Protein AF-0000000072249488 (afdb_homodimer)

Solvent-accessible surface area (backbone atoms only — not comparable to full-atom values): 21024 Å² total; per-residue (Å²): 124,75,42,33,35,39,22,33,92,90,42,67,24,22,52,54,44,23,49,33,50,65,61,70,53,87,60,48,76,41,81,48,49,80,89,47,54,28,64,31,73,75,41,31,72,70,32,58,78,38,64,58,41,33,39,32,46,73,92,38,64,22,40,51,70,57,16,47,40,55,32,53,25,40,52,44,48,89,68,49,28,49,63,53,56,76,39,59,49,29,26,42,39,31,20,48,37,43,40,48,49,17,33,46,42,45,34,51,44,35,51,75,71,68,58,79,65,48,84,84,49,27,81,73,32,89,29,38,36,57,67,41,34,51,49,38,52,44,56,53,42,59,66,31,47,72,30,75,54,30,79,53,64,32,41,41,46,48,55,53,43,50,52,50,56,49,30,52,74,67,66,70,53,85,89,45,71,38,54,52,56,42,48,58,57,51,70,64,37,66,36,40,65,74,16,64,38,40,72,72,103,124,74,42,34,34,38,22,34,93,89,42,67,22,24,54,56,44,22,49,31,51,66,60,71,53,87,63,48,75,42,80,49,48,78,88,46,54,27,63,31,73,74,41,31,70,72,33,58,78,40,64,56,40,34,40,33,46,74,90,38,63,22,40,51,71,56,17,45,41,53,33,54,25,41,52,45,47,91,67,50,29,51,62,53,58,75,38,59,52,30,26,40,39,30,20,49,36,41,39,50,49,17,32,46,42,45,34,52,46,35,51,76,71,68,56,78,65,48,83,85,48,27,81,75,32,87,29,39,36,58,68,41,34,50,48,36,52,44,57,53,44,60,68,30,47,75,29,77,53,29,80,52,65,32,42,42,47,51,56,54,42,50,51,50,54,50,31,51,73,67,66,71,53,82,87,45,72,38,54,52,56,42,48,58,56,53,70,66,38,65,38,40,66,74,17,64,38,40,72,72,102

Structure (mmCIF, N/CA/C/O backbone):
data_AF-0000000072249488-model_v1
#
loop_
_entity.id
_entity.type
_entity.pdbx_description
1 polymer 'Glutathione S-transferase'
#
loop_
_atom_site.group_PDB
_atom_site.id
_atom_site.type_symbol
_atom_site.label_atom_id
_atom_site.label_alt_id
_atom_site.label_comp_id
_atom_site.label_asym_id
_atom_site.label_entity_id
_atom_site.label_seq_id
_atom_site.pdbx_PDB_ins_code
_atom_site.Cartn_x
_atom_site.Cartn_y
_atom_site.Cartn_z
_atom_site.occupancy
_atom_site.B_iso_or_equiv
_atom_site.auth_seq_id
_atom_site.auth_comp_id
_atom_site.auth_asym_id
_atom_site.auth_atom_id
_atom_site.pdbx_PDB_model_num
ATOM 1 N N . MET A 1 1 ? 20.219 11.68 -13.227 1 58.22 1 MET A N 1
ATOM 2 C CA . MET A 1 1 ? 19.203 12.453 -13.938 1 58.22 1 MET A CA 1
ATOM 3 C C . MET A 1 1 ? 18.078 12.891 -12.992 1 58.22 1 MET A C 1
ATOM 5 O O . MET A 1 1 ? 17.828 12.227 -11.984 1 58.22 1 MET A O 1
ATOM 9 N N . SER A 1 2 ? 17.438 14.094 -13.172 1 84.19 2 SER A N 1
ATOM 10 C CA . SER A 1 2 ? 16.609 14.828 -12.227 1 84.19 2 SER A CA 1
ATOM 11 C C . SER A 1 2 ? 15.195 14.242 -12.172 1 84.19 2 SER A C 1
ATOM 13 O O . SER A 1 2 ? 14.727 13.641 -13.141 1 84.19 2 SER A O 1
ATOM 15 N N . LEU A 1 3 ? 14.555 14.039 -11.062 1 96.69 3 LEU A N 1
ATOM 16 C CA . LEU A 1 3 ? 13.172 13.641 -10.828 1 96.69 3 LEU A CA 1
ATOM 17 C C . LEU A 1 3 ? 12.203 14.594 -11.516 1 96.69 3 LEU A C 1
ATOM 19 O O . LEU A 1 3 ? 12.406 15.812 -11.492 1 96.69 3 LEU A O 1
ATOM 23 N N . LYS A 1 4 ? 11.203 14 -12.266 1 98.5 4 LYS A N 1
ATOM 24 C CA . LYS A 1 4 ? 10.117 14.773 -12.867 1 98.5 4 LYS A CA 1
ATOM 25 C C . LYS A 1 4 ? 8.766 14.344 -12.32 1 98.5 4 LYS A C 1
ATOM 27 O O . LYS A 1 4 ? 8.484 13.148 -12.219 1 98.5 4 LYS A O 1
ATOM 32 N N . LEU A 1 5 ? 8.008 15.312 -11.953 1 98.56 5 LEU A N 1
ATOM 33 C CA . LEU A 1 5 ? 6.652 15.062 -11.461 1 98.56 5 LEU A CA 1
ATOM 34 C C . LEU A 1 5 ? 5.613 15.648 -12.414 1 98.56 5 LEU A C 1
ATOM 36 O O . LEU A 1 5 ? 5.516 16.875 -12.555 1 98.56 5 LEU A O 1
ATOM 40 N N . TYR A 1 6 ? 4.91 14.797 -13.172 1 98.69 6 TYR A N 1
ATOM 41 C CA . TYR A 1 6 ? 3.713 15.203 -13.898 1 98.69 6 TYR A CA 1
ATOM 42 C C . TYR A 1 6 ? 2.531 15.375 -12.953 1 98.69 6 TYR A C 1
ATOM 44 O O . TYR A 1 6 ? 2.174 14.445 -12.227 1 98.69 6 TYR A O 1
ATOM 52 N N . THR A 1 7 ? 1.939 16.531 -12.945 1 97.75 7 THR A N 1
ATOM 53 C CA . THR A 1 7 ? 0.952 16.859 -11.922 1 97.75 7 THR A CA 1
ATOM 54 C C . THR A 1 7 ? -0.017 17.922 -12.43 1 97.75 7 THR A C 1
ATOM 56 O O . THR A 1 7 ? -0.025 18.25 -13.617 1 97.75 7 THR A O 1
ATOM 59 N N . ASN A 1 8 ? -1.016 18.203 -11.641 1 95.69 8 ASN A N 1
ATOM 60 C CA . ASN A 1 8 ? -1.961 19.312 -11.773 1 95.69 8 ASN A CA 1
ATOM 61 C C . ASN A 1 8 ? -2.291 19.922 -10.414 1 95.69 8 ASN A C 1
ATOM 63 O O . ASN A 1 8 ? -2.508 19.203 -9.438 1 95.69 8 ASN A O 1
ATOM 67 N N . LYS A 1 9 ? -2.332 21.219 -10.289 1 90.56 9 LYS A N 1
ATOM 68 C CA . LYS A 1 9 ? -2.459 21.922 -9.016 1 90.56 9 LYS A CA 1
ATOM 69 C C . LYS A 1 9 ? -3.791 21.609 -8.344 1 90.56 9 LYS A C 1
ATOM 71 O O . LYS A 1 9 ? -3.951 21.828 -7.141 1 90.56 9 LYS A O 1
ATOM 76 N N . GLU A 1 10 ? -4.734 21.047 -9.039 1 90.44 10 GLU A N 1
ATOM 77 C CA . GLU A 1 10 ? -6.039 20.703 -8.484 1 90.44 10 GLU A CA 1
ATOM 78 C C . GLU A 1 10 ? -6.215 19.188 -8.406 1 90.44 10 GLU A C 1
ATOM 80 O O . GLU A 1 10 ? -7.34 18.688 -8.367 1 90.44 10 GLU A O 1
ATOM 85 N N . SER A 1 11 ? -5.098 18.5 -8.414 1 93.12 11 SER A N 1
ATOM 86 C CA . SER A 1 11 ? -5.133 17.031 -8.383 1 93.12 11 SER A CA 1
ATOM 87 C C . SER A 1 11 ? -4.457 16.5 -7.129 1 93.12 11 SER A C 1
ATOM 89 O O . SER A 1 11 ? -3.934 17.266 -6.32 1 93.12 11 SER A O 1
ATOM 91 N N . ARG A 1 12 ? -4.465 15.211 -7 1 94.94 12 ARG A N 1
ATOM 92 C CA . ARG A 1 12 ? -3.783 14.539 -5.898 1 94.94 12 ARG A CA 1
ATOM 93 C C . ARG A 1 12 ? -2.275 14.758 -5.969 1 94.94 12 ARG A C 1
ATOM 95 O O . ARG A 1 12 ? -1.549 14.414 -5.035 1 94.94 12 ARG A O 1
ATOM 102 N N . GLY A 1 13 ? -1.849 15.367 -7.043 1 97.06 13 GLY A N 1
ATOM 103 C CA . GLY A 1 13 ? -0.447 15.742 -7.152 1 97.06 13 GLY A CA 1
ATOM 104 C C . GLY A 1 13 ? 0.017 16.641 -6.031 1 97.06 13 GLY A C 1
ATOM 105 O O . GLY A 1 13 ? 1.202 16.672 -5.691 1 97.06 13 GLY A O 1
ATOM 106 N N . VAL A 1 14 ? -0.862 17.344 -5.41 1 97.06 14 VAL A N 1
ATOM 107 C CA . VAL A 1 14 ? -0.511 18.281 -4.34 1 97.06 14 VAL A CA 1
ATOM 108 C C . VAL A 1 14 ? -0.047 17.5 -3.111 1 97.06 14 VAL A C 1
ATOM 110 O O . VAL A 1 14 ? 0.683 18.031 -2.271 1 97.06 14 VAL A O 1
ATOM 113 N N . VAL A 1 15 ? -0.453 16.219 -2.943 1 98.44 15 VAL A N 1
ATOM 114 C CA . VAL A 1 15 ? 0.021 15.367 -1.859 1 98.44 15 VAL A CA 1
ATOM 115 C C . VAL A 1 15 ? 1.52 15.117 -2.016 1 98.44 15 VAL A C 1
ATOM 117 O O . VAL A 1 15 ? 2.264 15.141 -1.032 1 98.44 15 VAL A O 1
ATOM 120 N N . ILE A 1 16 ? 2.006 14.859 -3.311 1 98.62 16 ILE A N 1
ATOM 121 C CA . ILE A 1 16 ? 3.422 14.633 -3.582 1 98.62 16 ILE A CA 1
ATOM 122 C C . ILE A 1 16 ? 4.195 15.938 -3.391 1 98.62 16 ILE A C 1
ATOM 124 O O . ILE A 1 16 ? 5.336 15.93 -2.924 1 98.62 16 ILE A O 1
ATOM 128 N N . ASP A 1 17 ? 3.518 17.094 -3.719 1 97.62 17 ASP A N 1
ATOM 129 C CA . ASP A 1 17 ? 4.145 18.375 -3.418 1 97.62 17 ASP A CA 1
ATOM 130 C C . ASP A 1 17 ? 4.48 18.484 -1.932 1 97.62 17 ASP A C 1
ATOM 132 O O . ASP A 1 17 ? 5.578 18.922 -1.568 1 97.62 17 ASP A O 1
ATOM 136 N N . TRP A 1 18 ? 3.518 18.156 -1.092 1 98.44 18 TRP A N 1
ATOM 137 C CA . TRP A 1 18 ? 3.736 18.203 0.351 1 98.44 18 TRP A CA 1
ATOM 138 C C . TRP A 1 18 ? 4.859 17.266 0.759 1 98.44 18 TRP A C 1
ATOM 140 O O . TRP A 1 18 ? 5.742 17.625 1.539 1 98.44 18 TRP A O 1
ATOM 150 N N . LEU A 1 19 ? 4.914 16 0.241 1 98.81 19 LEU A N 1
ATOM 151 C CA . LEU A 1 19 ? 5.957 15.039 0.565 1 98.81 19 LEU A CA 1
ATOM 152 C C . LEU A 1 19 ? 7.332 15.578 0.185 1 98.81 19 LEU A C 1
ATOM 154 O O . LEU A 1 19 ? 8.305 15.391 0.924 1 98.81 19 LEU A O 1
ATOM 158 N N . LEU A 1 20 ? 7.422 16.219 -1.025 1 98.38 20 LEU A N 1
ATOM 159 C CA . LEU A 1 20 ? 8.695 16.766 -1.487 1 98.38 20 LEU A CA 1
ATOM 160 C C . LEU A 1 20 ? 9.18 17.875 -0.557 1 98.38 20 LEU A C 1
ATOM 162 O O . LEU A 1 20 ? 10.383 18 -0.314 1 98.38 20 LEU A O 1
ATOM 166 N N . VAL A 1 21 ? 8.258 18.688 -0.008 1 98.5 21 VAL A N 1
ATOM 167 C CA . VAL A 1 21 ? 8.609 19.719 0.963 1 98.5 21 VAL A CA 1
ATOM 168 C C . VAL A 1 21 ? 9.164 19.078 2.23 1 98.5 21 VAL A C 1
ATOM 170 O O . VAL A 1 21 ? 10.203 19.484 2.75 1 98.5 21 VAL A O 1
ATOM 173 N N . GLU A 1 22 ? 8.508 18.016 2.762 1 98.69 22 GLU A N 1
ATOM 174 C CA . GLU A 1 22 ? 8.953 17.312 3.959 1 98.69 22 GLU A CA 1
ATOM 175 C C . GLU A 1 22 ? 10.328 16.688 3.754 1 98.69 22 GLU A C 1
ATOM 177 O O . GLU A 1 22 ? 11.125 16.609 4.691 1 98.69 22 GLU A O 1
ATOM 182 N N . LEU A 1 23 ? 10.562 16.188 2.529 1 98.38 23 LEU A N 1
ATOM 183 C CA . LEU A 1 23 ? 11.82 15.523 2.203 1 98.38 23 LEU A CA 1
ATOM 184 C C . LEU A 1 23 ? 12.93 16.547 1.971 1 98.38 23 LEU A C 1
ATOM 186 O O . LEU A 1 23 ? 14.117 16.219 2.057 1 98.38 23 LEU A O 1
ATOM 190 N N . GLY A 1 24 ? 12.547 17.75 1.667 1 97.94 24 GLY A N 1
ATOM 191 C CA . GLY A 1 24 ? 13.523 18.766 1.284 1 97.94 24 GLY A CA 1
ATOM 192 C C . GLY A 1 24 ? 14.211 18.453 -0.029 1 97.94 24 GLY A C 1
ATOM 193 O O . GLY A 1 24 ? 15.422 18.656 -0.162 1 97.94 24 GLY A O 1
ATOM 194 N N . VAL A 1 25 ? 13.453 17.953 -0.993 1 97 25 VAL A N 1
ATOM 195 C CA . VAL A 1 25 ? 14 17.516 -2.27 1 97 25 VAL A CA 1
ATOM 196 C C . VAL A 1 25 ? 13.383 18.312 -3.408 1 97 25 VAL A C 1
ATOM 198 O O . VAL A 1 25 ? 12.188 18.594 -3.396 1 97 25 VAL A O 1
ATOM 201 N N . GLU A 1 26 ? 14.195 18.672 -4.336 1 95.94 26 GLU A N 1
ATOM 202 C CA . GLU A 1 26 ? 13.711 19.344 -5.539 1 95.94 26 GLU A CA 1
ATOM 203 C C . GLU A 1 26 ? 13.289 18.344 -6.605 1 95.94 26 GLU A C 1
ATOM 205 O O . GLU A 1 26 ? 13.906 17.281 -6.75 1 95.94 26 GLU A O 1
ATOM 210 N N . CYS A 1 27 ? 12.242 18.672 -7.293 1 97.06 27 CYS A N 1
ATOM 211 C CA . CYS A 1 27 ? 11.688 17.859 -8.367 1 97.06 27 CYS A CA 1
ATOM 212 C C . CYS A 1 27 ? 11.125 18.734 -9.477 1 97.06 27 CYS A C 1
ATOM 214 O O . CYS A 1 27 ? 10.43 19.734 -9.211 1 97.06 27 CYS A O 1
ATOM 216 N N . GLU A 1 28 ? 11.508 18.453 -10.75 1 97.88 28 GLU A N 1
ATOM 217 C CA . GLU A 1 28 ? 10.906 19.188 -11.859 1 97.88 28 GLU A CA 1
ATOM 218 C C . GLU A 1 28 ? 9.406 18.922 -11.938 1 97.88 28 GLU A C 1
ATOM 220 O O . GLU A 1 28 ? 8.969 17.766 -11.977 1 97.88 28 GLU A O 1
ATOM 225 N N . ARG A 1 29 ? 8.68 19.984 -11.945 1 96.75 29 ARG A N 1
ATOM 226 C CA . ARG A 1 29 ? 7.227 19.891 -12 1 96.75 29 ARG A CA 1
ATOM 227 C C . ARG A 1 29 ? 6.711 20.156 -13.406 1 96.75 29 ARG A C 1
ATOM 229 O O . ARG A 1 29 ? 7.078 21.172 -14.023 1 96.75 29 ARG A O 1
ATOM 236 N N . ILE A 1 30 ? 5.934 19.281 -13.977 1 97.62 30 ILE A N 1
ATOM 237 C CA . ILE A 1 30 ? 5.312 19.422 -15.289 1 97.62 30 ILE A CA 1
ATOM 238 C C . ILE A 1 30 ? 3.793 19.422 -15.148 1 97.62 30 ILE A C 1
ATOM 240 O O . ILE A 1 30 ? 3.195 18.391 -14.828 1 97.62 30 ILE A O 1
ATOM 244 N N . GLU A 1 31 ? 3.174 20.531 -15.352 1 97.19 31 GLU A N 1
ATOM 245 C CA . GLU A 1 31 ? 1.721 20.656 -15.281 1 97.19 31 GLU A CA 1
ATOM 246 C C . GLU A 1 31 ? 1.052 20 -16.484 1 97.19 31 GLU A C 1
ATOM 248 O O . GLU A 1 31 ? 1.445 20.234 -17.625 1 97.19 31 GLU A O 1
ATOM 253 N N . VAL A 1 32 ? 0.163 19.156 -16.234 1 97.12 32 VAL A N 1
ATOM 254 C CA . VAL A 1 32 ? -0.58 18.453 -17.281 1 97.12 32 VAL A CA 1
ATOM 255 C C . VAL A 1 32 ? -2.057 18.844 -17.203 1 97.12 32 VAL A C 1
ATOM 257 O O . VAL A 1 32 ? -2.693 18.672 -16.172 1 97.12 32 VAL A O 1
ATOM 260 N N . ALA A 1 33 ? -2.699 19.375 -18.391 1 95.88 33 ALA A N 1
ATOM 261 C CA . ALA A 1 33 ? -4.098 19.797 -18.422 1 95.88 33 ALA A CA 1
ATOM 262 C C . ALA A 1 33 ? -5.031 18.578 -18.484 1 95.88 33 ALA A C 1
ATOM 264 O O . ALA A 1 33 ? -4.738 17.594 -19.156 1 95.88 33 ALA A O 1
ATOM 265 N N . TYR A 1 34 ? -6.25 18.828 -17.828 1 91.69 34 TYR A N 1
ATOM 266 C CA . TYR A 1 34 ? -7.262 17.781 -17.828 1 91.69 34 TYR A CA 1
ATOM 267 C C . TYR A 1 34 ? -7.863 17.609 -19.219 1 91.69 34 TYR A C 1
ATOM 269 O O . TYR A 1 34 ? -7.875 18.547 -20.016 1 91.69 34 TYR A O 1
ATOM 277 N N . LYS A 1 35 ? -8.367 16.594 -19.547 1 88.06 35 LYS A N 1
ATOM 278 C CA . LYS A 1 35 ? -9.219 16.266 -20.688 1 88.06 35 LYS A CA 1
ATOM 279 C C . LYS A 1 35 ? -8.414 16.297 -21.984 1 88.06 35 LYS A C 1
ATOM 281 O O . LYS A 1 35 ? -8.781 15.617 -22.953 1 88.06 35 LYS A O 1
ATOM 286 N N . THR A 1 36 ? -7.258 17.062 -21.984 1 93.81 36 THR A N 1
ATOM 287 C CA . THR A 1 36 ? -6.5 17.156 -23.234 1 93.81 36 THR A CA 1
ATOM 288 C C . THR A 1 36 ? -5.145 16.484 -23.094 1 93.81 36 THR A C 1
ATOM 290 O O . THR A 1 36 ? -5.02 15.281 -23.328 1 93.81 36 THR A O 1
ATOM 293 N N . GLU A 1 37 ? -4.191 17.219 -22.422 1 96.44 37 GLU A N 1
ATOM 294 C CA . GLU A 1 37 ? -2.828 16.719 -22.312 1 96.44 37 GLU A CA 1
ATOM 295 C C . GLU A 1 37 ? -2.801 15.367 -21.594 1 96.44 37 GLU A C 1
ATOM 297 O O . GLU A 1 37 ? -2.025 14.477 -21.953 1 96.44 37 GLU A O 1
ATOM 302 N N . MET A 1 38 ? -3.596 15.242 -20.688 1 94.94 38 MET A N 1
ATOM 303 C CA . MET A 1 38 ? -3.641 14.062 -19.828 1 94.94 38 MET A CA 1
ATOM 304 C C . MET A 1 38 ? -4.16 12.852 -20.594 1 94.94 38 MET A C 1
ATOM 306 O O . MET A 1 38 ? -3.965 11.711 -20.172 1 94.94 38 MET A O 1
ATOM 310 N N . LYS A 1 39 ? -4.828 13.109 -21.688 1 94.19 39 LYS A N 1
ATOM 311 C CA . LYS A 1 39 ? -5.43 12.047 -22.484 1 94.19 39 LYS A CA 1
ATOM 312 C C . LYS A 1 39 ? -4.703 11.859 -23.812 1 94.19 39 LYS A C 1
ATOM 314 O O . LYS A 1 39 ? -5.09 11.023 -24.625 1 94.19 39 LYS A O 1
ATOM 319 N N . SER A 1 40 ? -3.58 12.625 -24.016 1 97.06 40 SER A N 1
ATOM 320 C CA . SER A 1 40 ? -2.805 12.492 -25.25 1 97.06 40 SER A CA 1
ATOM 321 C C . SER A 1 40 ? -2.129 11.125 -25.328 1 97.06 40 SER A C 1
ATOM 323 O O . SER A 1 40 ? -1.81 10.523 -24.297 1 97.06 40 SER A O 1
ATOM 325 N N . PRO A 1 41 ? -1.853 10.617 -26.562 1 96.19 41 PRO A N 1
ATOM 326 C CA . PRO A 1 41 ? -1.142 9.352 -26.719 1 96.19 41 PRO A CA 1
ATOM 327 C C . PRO A 1 41 ? 0.214 9.344 -26 1 96.19 41 PRO A C 1
ATOM 329 O O . PRO A 1 41 ? 0.619 8.32 -25.453 1 96.19 41 PRO A O 1
ATOM 332 N N . GLU A 1 42 ? 0.87 10.477 -26.047 1 97.12 42 GLU A N 1
ATOM 333 C CA . GLU A 1 42 ? 2.184 10.586 -25.406 1 97.12 42 GLU A CA 1
ATOM 334 C C . GLU A 1 42 ? 2.086 10.406 -23.891 1 97.12 42 GLU A C 1
ATOM 336 O O . GLU A 1 42 ? 2.896 9.703 -23.297 1 97.12 42 GLU A O 1
ATOM 341 N N . TYR A 1 43 ? 1.077 11.039 -23.281 1 98 43 TYR A N 1
ATOM 342 C CA . TYR A 1 43 ? 0.933 10.938 -21.844 1 98 43 TYR A CA 1
ATOM 343 C C . TYR A 1 43 ? 0.439 9.555 -21.438 1 98 43 TYR A C 1
ATOM 345 O O . TYR A 1 43 ? 0.847 9.023 -20.406 1 98 43 TYR A O 1
ATOM 353 N N . LEU A 1 44 ? -0.425 8.969 -22.266 1 96.81 44 LEU A N 1
ATOM 354 C CA . LEU A 1 44 ? -1.004 7.668 -21.969 1 96.81 44 LEU A CA 1
ATOM 355 C C . LEU A 1 44 ? 0.055 6.574 -22.031 1 96.81 44 LEU A C 1
ATOM 357 O O . LEU A 1 44 ? -0.117 5.5 -21.438 1 96.81 44 LEU A O 1
ATOM 361 N N . LYS A 1 45 ? 1.216 6.875 -22.672 1 96.31 45 LYS A N 1
ATOM 362 C CA . LYS A 1 45 ? 2.355 5.961 -22.656 1 96.31 45 LYS A CA 1
ATOM 363 C C . LYS A 1 45 ? 3.025 5.961 -21.281 1 96.31 45 LYS A C 1
ATOM 365 O O . LYS A 1 45 ? 3.625 4.965 -20.875 1 96.31 45 LYS A O 1
ATOM 370 N N . LEU A 1 46 ? 2.879 7.082 -20.562 1 97.31 46 LEU A N 1
ATOM 371 C CA . LEU A 1 46 ? 3.43 7.191 -19.219 1 97.31 46 LEU A CA 1
ATOM 372 C C . LEU A 1 46 ? 2.484 6.574 -18.203 1 97.31 46 LEU A C 1
ATOM 374 O O . LEU A 1 46 ? 2.891 5.715 -17.406 1 97.31 46 LEU A O 1
ATOM 378 N N . ASN A 1 47 ? 1.267 6.996 -18.266 1 97.69 47 ASN A N 1
ATOM 379 C CA . ASN A 1 47 ? 0.228 6.488 -17.375 1 97.69 47 ASN A CA 1
ATOM 380 C C . ASN A 1 47 ? -1.035 6.113 -18.156 1 97.69 47 ASN A C 1
ATOM 382 O O . ASN A 1 47 ? -1.823 6.984 -18.516 1 97.69 47 ASN A O 1
ATOM 386 N N . PRO A 1 48 ? -1.304 4.836 -18.312 1 97.06 48 PRO A N 1
ATOM 387 C CA . PRO A 1 48 ? -2.428 4.367 -19.125 1 97.06 48 PRO A CA 1
ATOM 388 C C . PRO A 1 48 ? -3.781 4.777 -18.547 1 97.06 48 PRO A C 1
ATOM 390 O O . PRO A 1 48 ? -4.797 4.719 -19.25 1 97.06 48 PRO A O 1
ATOM 393 N N . PHE A 1 49 ? -3.852 5.23 -17.281 1 96.56 49 PHE A N 1
ATOM 394 C CA . PHE A 1 49 ? -5.102 5.684 -16.688 1 96.56 49 PHE A CA 1
ATOM 395 C C . PHE A 1 49 ? -5.395 7.129 -17.078 1 96.56 49 PHE A C 1
ATOM 397 O O . PHE A 1 49 ? -6.512 7.613 -16.891 1 96.56 49 PHE A O 1
ATOM 404 N N . GLY A 1 50 ? -4.352 7.828 -17.641 1 96.12 50 GLY A N 1
ATOM 405 C CA . GLY A 1 50 ? -4.523 9.227 -18 1 96.12 50 GLY A CA 1
ATOM 406 C C . GLY A 1 50 ? -4.805 10.117 -16.797 1 96.12 50 GLY A C 1
ATOM 407 O O . GLY A 1 50 ? -5.672 10.992 -16.859 1 96.12 50 GLY A O 1
ATOM 408 N N . LYS A 1 51 ? -4.102 9.859 -15.695 1 96.25 51 LYS A N 1
ATOM 409 C CA . LYS A 1 51 ? -4.27 10.625 -14.469 1 96.25 51 LYS A CA 1
ATOM 410 C C . LYS A 1 51 ? -2.926 11.109 -13.93 1 96.25 51 LYS A C 1
ATOM 412 O O . LYS A 1 51 ? -1.872 10.719 -14.445 1 96.25 51 LYS A O 1
ATOM 417 N N . VAL A 1 52 ? -2.967 12.031 -13.062 1 97.06 52 VAL A N 1
ATOM 418 C CA . VAL A 1 52 ? -1.812 12.5 -12.305 1 97.06 52 VAL A CA 1
ATOM 419 C C . VAL A 1 52 ? -2.014 12.211 -10.82 1 97.06 52 VAL A C 1
ATOM 421 O O . VAL A 1 52 ? -3.146 12.047 -10.359 1 97.06 52 VAL A O 1
ATOM 424 N N . PRO A 1 53 ? -0.954 12.016 -10.055 1 98.19 53 PRO A N 1
ATOM 425 C CA . PRO A 1 53 ? 0.454 12.297 -10.344 1 98.19 53 PRO A CA 1
ATOM 426 C C . PRO A 1 53 ? 1.177 11.109 -10.977 1 98.19 53 PRO A C 1
ATOM 428 O O . PRO A 1 53 ? 0.774 9.961 -10.781 1 98.19 53 PRO A O 1
ATOM 431 N N . VAL A 1 54 ? 2.199 11.43 -11.781 1 98.69 54 VAL A N 1
ATOM 432 C CA . VAL A 1 54 ? 3.18 10.477 -12.289 1 98.69 54 VAL A CA 1
ATOM 433 C C . VAL A 1 54 ? 4.59 10.977 -11.992 1 98.69 54 VAL A C 1
ATOM 435 O O . VAL A 1 54 ? 4.922 12.125 -12.281 1 98.69 54 VAL A O 1
ATOM 438 N N . LEU A 1 55 ? 5.402 10.18 -11.344 1 98.81 55 LEU A N 1
ATOM 439 C CA . LEU A 1 55 ? 6.809 10.484 -11.109 1 98.81 55 LEU A CA 1
ATOM 440 C C . LEU A 1 55 ? 7.699 9.734 -12.086 1 98.81 55 LEU A C 1
ATOM 442 O O . LEU A 1 55 ? 7.496 8.539 -12.328 1 98.81 55 LEU A O 1
ATOM 446 N N . VAL A 1 56 ? 8.648 10.406 -12.695 1 98.44 56 VAL A N 1
ATOM 447 C CA . VAL A 1 56 ? 9.625 9.789 -13.586 1 98.44 56 VAL A CA 1
ATOM 448 C C . VAL A 1 56 ? 11.031 9.945 -13.008 1 98.44 56 VAL A C 1
ATOM 450 O O . VAL A 1 56 ? 11.461 11.055 -12.688 1 98.44 56 VAL A O 1
ATOM 453 N N . ASP A 1 57 ? 11.68 8.859 -12.758 1 97.94 57 ASP A N 1
ATOM 454 C CA . ASP A 1 57 ? 13.078 8.82 -12.336 1 97.94 57 ASP A CA 1
ATOM 455 C C . ASP A 1 57 ? 13.938 8.062 -13.352 1 97.94 57 ASP A C 1
ATOM 457 O O . ASP A 1 57 ? 13.992 6.832 -13.328 1 97.94 57 ASP A O 1
ATOM 461 N N . GLY A 1 58 ? 14.664 8.789 -14.172 1 95 58 GLY A N 1
ATOM 462 C CA . GLY A 1 58 ? 15.336 8.156 -15.297 1 95 58 GLY A CA 1
ATOM 463 C C . GLY A 1 58 ? 14.375 7.5 -16.281 1 95 58 GLY A C 1
ATOM 464 O O . GLY A 1 58 ? 13.469 8.156 -16.781 1 95 58 GLY A O 1
ATOM 465 N N . ASP A 1 59 ? 14.508 6.207 -16.438 1 94.81 59 ASP A N 1
ATOM 466 C CA . ASP A 1 59 ? 13.672 5.484 -17.391 1 94.81 59 ASP A CA 1
ATOM 467 C C . ASP A 1 59 ? 12.492 4.82 -16.703 1 94.81 59 ASP A C 1
ATOM 469 O O . ASP A 1 59 ? 11.688 4.141 -17.344 1 94.81 59 ASP A O 1
ATOM 473 N N . VAL A 1 60 ? 12.375 5.078 -15.414 1 97.38 60 VAL A N 1
ATOM 474 C CA . VAL A 1 60 ? 11.328 4.41 -14.648 1 97.38 60 VAL A CA 1
ATOM 475 C C . VAL A 1 60 ? 10.156 5.367 -14.43 1 97.38 60 VAL A C 1
ATOM 477 O O . VAL A 1 60 ? 10.352 6.496 -13.969 1 97.38 60 VAL A O 1
ATOM 480 N N . VAL A 1 61 ? 8.984 4.973 -14.789 1 98.44 61 VAL A N 1
ATOM 481 C CA . VAL A 1 61 ? 7.742 5.715 -14.617 1 98.44 61 VAL A CA 1
ATOM 482 C C . VAL A 1 61 ? 6.945 5.125 -13.453 1 98.44 61 VAL A C 1
ATOM 484 O O . VAL A 1 61 ? 6.691 3.92 -13.414 1 98.44 61 VAL A O 1
ATOM 487 N N . ILE A 1 62 ? 6.613 5.996 -12.539 1 98.62 62 ILE A N 1
ATOM 488 C CA . ILE A 1 62 ? 5.938 5.547 -11.32 1 98.62 62 ILE A CA 1
ATOM 489 C C . ILE A 1 62 ? 4.594 6.258 -11.188 1 98.62 62 ILE A C 1
ATOM 491 O O . ILE A 1 62 ? 4.543 7.48 -11.039 1 98.62 62 ILE A O 1
ATOM 495 N N . TYR A 1 63 ? 3.523 5.488 -11.328 1 98.19 63 TYR A N 1
ATOM 496 C CA . TYR A 1 63 ? 2.195 5.949 -10.938 1 98.19 63 TYR A CA 1
ATOM 497 C C . TYR A 1 63 ? 1.6 5.051 -9.859 1 98.19 63 TYR A C 1
ATOM 499 O O . TYR A 1 63 ? 2.148 3.986 -9.562 1 98.19 63 TYR A O 1
ATOM 507 N N . GLU A 1 64 ? 0.405 5.523 -9.336 1 98.31 64 GLU A N 1
ATOM 508 C CA . GLU A 1 64 ? -0.303 5.316 -8.07 1 98.31 64 GLU A CA 1
ATOM 509 C C . GLU A 1 64 ? 0.262 6.207 -6.969 1 98.31 64 GLU A C 1
ATOM 511 O O . GLU A 1 64 ? 1.472 6.223 -6.734 1 98.31 64 GLU A O 1
ATOM 516 N N . LEU A 1 65 ? -0.477 6.957 -6.305 1 98.56 65 LEU A N 1
ATOM 517 C CA . LEU A 1 65 ? -0.067 7.914 -5.281 1 98.56 65 LEU A CA 1
ATOM 518 C C . LEU A 1 65 ? 0.747 7.23 -4.191 1 98.56 65 LEU A C 1
ATOM 520 O O . LEU A 1 65 ? 1.826 7.699 -3.826 1 98.56 65 LEU A O 1
ATOM 524 N N . GLY A 1 66 ? 0.249 6.039 -3.66 1 98.81 66 GLY A N 1
ATOM 525 C CA . GLY A 1 66 ? 0.959 5.309 -2.621 1 98.81 66 GLY A CA 1
ATOM 526 C C . GLY A 1 66 ? 2.328 4.828 -3.061 1 98.81 66 GLY A C 1
ATOM 527 O O . GLY A 1 66 ? 3.273 4.816 -2.268 1 98.81 66 GLY A O 1
ATOM 528 N N . ALA A 1 67 ? 2.48 4.426 -4.324 1 98.94 67 ALA A N 1
ATOM 529 C CA . ALA A 1 67 ? 3.756 3.979 -4.879 1 98.94 67 ALA A CA 1
ATOM 530 C C . ALA A 1 67 ? 4.777 5.113 -4.887 1 98.94 67 ALA A C 1
ATOM 532 O O . ALA A 1 67 ? 5.941 4.91 -4.531 1 98.94 67 ALA A O 1
ATOM 533 N N . ILE A 1 68 ? 4.363 6.316 -5.344 1 98.88 68 ILE A N 1
ATOM 534 C CA . ILE A 1 68 ? 5.246 7.477 -5.395 1 98.88 68 ILE A CA 1
ATOM 535 C C . ILE A 1 68 ? 5.703 7.84 -3.982 1 98.88 68 ILE A C 1
ATOM 537 O O . ILE A 1 68 ? 6.887 8.117 -3.762 1 98.88 68 ILE A O 1
ATOM 541 N N . CYS A 1 69 ? 4.762 7.805 -3.002 1 98.94 69 CYS A N 1
ATOM 542 C CA . CYS A 1 69 ? 5.102 8.109 -1.616 1 98.94 69 CYS A CA 1
ATOM 543 C C . CYS A 1 69 ? 6.148 7.137 -1.085 1 98.94 69 CYS A C 1
ATOM 545 O O . CYS A 1 69 ? 7.168 7.555 -0.538 1 98.94 69 CYS A O 1
ATOM 547 N N . ALA A 1 70 ? 5.918 5.82 -1.271 1 98.94 70 ALA A N 1
ATOM 548 C CA . ALA A 1 70 ? 6.836 4.805 -0.761 1 98.94 70 ALA A CA 1
ATOM 549 C C . ALA A 1 70 ? 8.195 4.898 -1.447 1 98.94 70 ALA A C 1
ATOM 551 O O . ALA A 1 70 ? 9.234 4.754 -0.8 1 98.94 70 ALA A O 1
ATOM 552 N N . TYR A 1 71 ? 8.195 5.164 -2.766 1 98.88 71 TYR A N 1
ATOM 553 C CA . TYR A 1 71 ? 9.43 5.234 -3.533 1 98.88 71 TYR A CA 1
ATOM 554 C C . TYR A 1 71 ? 10.297 6.395 -3.064 1 98.88 71 TYR A C 1
ATOM 556 O O . TYR A 1 71 ? 11.492 6.219 -2.795 1 98.88 71 TYR A O 1
ATOM 564 N N . LEU A 1 72 ? 9.711 7.594 -2.967 1 98.81 72 LEU A N 1
ATOM 565 C CA . LEU A 1 72 ? 10.477 8.773 -2.572 1 98.81 72 LEU A CA 1
ATOM 566 C C . LEU A 1 72 ? 11.008 8.625 -1.149 1 98.81 72 LEU A C 1
ATOM 568 O O . LEU A 1 72 ? 12.125 9.039 -0.854 1 98.81 72 LEU A O 1
ATOM 572 N N . ALA A 1 73 ? 10.188 8.023 -0.226 1 98.81 73 ALA A N 1
ATOM 573 C CA . ALA A 1 73 ? 10.633 7.812 1.147 1 98.81 73 ALA A CA 1
ATOM 574 C C . ALA A 1 73 ? 11.836 6.875 1.193 1 98.81 73 ALA A C 1
ATOM 576 O O . ALA A 1 73 ? 12.742 7.059 2.004 1 98.81 73 ALA A O 1
ATOM 577 N N . ASP A 1 74 ? 11.828 5.824 0.33 1 98.69 74 ASP A N 1
ATOM 578 C CA . ASP A 1 74 ? 12.938 4.879 0.279 1 98.69 74 ASP A CA 1
ATOM 579 C C . ASP A 1 74 ? 14.156 5.504 -0.389 1 98.69 74 ASP A C 1
ATOM 581 O O . ASP A 1 74 ? 15.289 5.32 0.076 1 98.69 74 ASP A O 1
ATOM 585 N N . LYS A 1 75 ? 13.922 6.184 -1.501 1 98.12 75 LYS A N 1
ATOM 586 C CA . LYS A 1 75 ? 15.023 6.789 -2.246 1 98.12 75 LYS A CA 1
ATOM 587 C C . LYS A 1 75 ? 15.812 7.758 -1.372 1 98.12 75 LYS A C 1
ATOM 589 O O . LYS A 1 75 ? 17.031 7.824 -1.458 1 98.12 75 LYS A O 1
ATOM 594 N N . PHE A 1 76 ? 15.141 8.5 -0.603 1 98.25 76 PHE A N 1
ATOM 595 C CA . PHE A 1 76 ? 15.758 9.461 0.305 1 98.25 76 PHE A CA 1
ATOM 596 C C . PHE A 1 76 ? 15.641 8.992 1.75 1 98.25 76 PHE A C 1
ATOM 598 O O . PHE A 1 76 ? 15.172 9.734 2.615 1 98.25 76 PHE A O 1
ATOM 605 N N . SER A 1 77 ? 16.141 7.809 2.002 1 97.69 77 SER A N 1
ATOM 606 C CA . SER A 1 77 ? 15.961 7.133 3.283 1 97.69 77 SER A CA 1
ATOM 607 C C . SER A 1 77 ? 16.656 7.891 4.406 1 97.69 77 SER A C 1
ATOM 609 O O . SER A 1 77 ? 16.266 7.789 5.57 1 97.69 77 SER A O 1
ATOM 611 N N . ASP A 1 78 ? 17.641 8.68 4.043 1 97.31 78 ASP A N 1
ATOM 612 C CA . ASP A 1 78 ? 18.391 9.453 5.039 1 97.31 78 ASP A CA 1
ATOM 613 C C . ASP A 1 78 ? 17.5 10.516 5.676 1 97.31 78 ASP A C 1
ATOM 615 O O . ASP A 1 78 ? 17.828 11.039 6.746 1 97.31 78 ASP A O 1
ATOM 619 N N . LYS A 1 79 ? 16.312 10.82 5.066 1 97.88 79 LYS A N 1
ATOM 620 C CA . LYS A 1 79 ? 15.422 11.867 5.562 1 97.88 79 LYS A CA 1
ATOM 621 C C . LYS A 1 79 ? 14.469 11.312 6.617 1 97.88 79 LYS A C 1
ATOM 623 O O . LYS A 1 79 ? 13.797 12.078 7.32 1 97.88 79 LYS A O 1
ATOM 628 N N . GLY A 1 80 ? 14.344 9.969 6.719 1 98.06 80 GLY A N 1
ATOM 629 C CA . GLY A 1 80 ? 13.672 9.336 7.848 1 98.06 80 GLY A CA 1
ATOM 630 C C . GLY A 1 80 ? 12.156 9.336 7.715 1 98.06 80 GLY A C 1
ATOM 631 O O . GLY A 1 80 ? 11.445 9.305 8.719 1 98.06 80 GLY A O 1
ATOM 632 N N . LEU A 1 81 ? 11.648 9.352 6.523 1 98.81 81 LEU A N 1
ATOM 633 C CA . LEU A 1 81 ? 10.203 9.391 6.336 1 98.81 81 LEU A CA 1
ATOM 634 C C . LEU A 1 81 ? 9.648 7.992 6.109 1 98.81 81 LEU A C 1
ATOM 636 O O . LEU A 1 81 ? 8.531 7.836 5.613 1 98.81 81 LEU A O 1
ATOM 640 N N . ALA A 1 82 ? 10.391 6.941 6.348 1 98.81 82 ALA A N 1
ATOM 641 C CA . ALA A 1 82 ? 9.977 5.551 6.469 1 98.81 82 ALA A CA 1
ATOM 642 C C . ALA A 1 82 ? 10.742 4.844 7.586 1 98.81 82 ALA A C 1
ATOM 644 O O . ALA A 1 82 ? 11.922 5.117 7.809 1 98.81 82 ALA A O 1
ATOM 645 N N . PRO A 1 83 ? 9.984 3.949 8.344 1 98.69 83 PRO A N 1
ATOM 646 C CA . PRO A 1 83 ? 10.75 3.139 9.289 1 98.69 83 PRO A CA 1
ATOM 647 C C . PRO A 1 83 ? 11.852 2.326 8.617 1 98.69 83 PRO A C 1
ATOM 649 O O . PRO A 1 83 ? 11.742 1.995 7.434 1 98.69 83 PRO A O 1
ATOM 652 N N . ALA A 1 84 ? 12.93 2.012 9.383 1 97.81 84 ALA A N 1
ATOM 653 C CA . ALA A 1 84 ? 14.031 1.186 8.883 1 97.81 84 ALA A CA 1
ATOM 654 C C . ALA A 1 84 ? 13.516 -0.165 8.391 1 97.81 84 ALA A C 1
ATOM 656 O O . ALA A 1 84 ? 12.453 -0.626 8.812 1 97.81 84 ALA A O 1
ATOM 657 N N . LEU A 1 85 ? 14.266 -0.83 7.496 1 96.94 85 LEU A N 1
ATOM 658 C CA . LEU A 1 85 ? 13.828 -2.057 6.84 1 96.94 85 LEU A CA 1
ATOM 659 C C . LEU A 1 85 ? 13.562 -3.156 7.863 1 96.94 85 LEU A C 1
ATOM 661 O O . LEU A 1 85 ? 12.664 -3.979 7.684 1 96.94 85 LEU A O 1
ATOM 665 N N . ASP A 1 86 ? 14.305 -3.154 8.938 1 90.81 86 ASP A N 1
ATOM 666 C CA . ASP A 1 86 ? 14.188 -4.25 9.891 1 90.81 86 ASP A CA 1
ATOM 667 C C . ASP A 1 86 ? 13.352 -3.838 11.102 1 90.81 86 ASP A C 1
ATOM 669 O O . ASP A 1 86 ? 13.258 -4.578 12.078 1 90.81 86 ASP A O 1
ATOM 673 N N . ASP A 1 87 ? 12.836 -2.598 11.117 1 96.94 87 ASP A N 1
ATOM 674 C CA . ASP A 1 87 ? 11.922 -2.133 12.148 1 96.94 87 ASP A CA 1
ATOM 675 C C . ASP A 1 87 ? 10.508 -2.658 11.914 1 96.94 87 ASP A C 1
ATOM 677 O O . ASP A 1 87 ? 9.914 -2.4 10.859 1 96.94 87 ASP A O 1
ATOM 681 N N . PRO A 1 88 ? 9.906 -3.395 12.93 1 97 88 PRO A N 1
ATOM 682 C CA . PRO A 1 88 ? 8.547 -3.918 12.742 1 97 88 PRO A CA 1
ATOM 683 C C . PRO A 1 88 ? 7.535 -2.826 12.406 1 97 88 PRO A C 1
ATOM 685 O O . PRO A 1 88 ? 6.539 -3.088 11.734 1 97 88 PRO A O 1
ATOM 688 N N . LYS A 1 89 ? 7.789 -1.545 12.734 1 98.19 89 LYS A N 1
ATOM 689 C CA . LYS A 1 89 ? 6.883 -0.44 12.445 1 98.19 89 LYS A CA 1
ATOM 690 C C . LYS A 1 89 ? 6.785 -0.185 10.945 1 98.19 89 LYS A C 1
ATOM 692 O O . LYS A 1 89 ? 5.855 0.479 10.484 1 98.19 89 LYS A O 1
ATOM 697 N N . ARG A 1 90 ? 7.734 -0.772 10.203 1 98.56 90 ARG A N 1
ATOM 698 C CA . ARG A 1 90 ? 7.637 -0.708 8.75 1 98.56 90 ARG A CA 1
ATOM 699 C C . ARG A 1 90 ? 6.395 -1.436 8.25 1 98.56 90 ARG A C 1
ATOM 701 O O . ARG A 1 90 ? 5.809 -1.054 7.234 1 98.56 90 ARG A O 1
ATOM 708 N N . GLY A 1 91 ? 5.945 -2.426 9.023 1 98.56 91 GLY A N 1
ATOM 709 C CA . GLY A 1 91 ? 4.691 -3.098 8.734 1 98.56 91 GLY A CA 1
ATOM 710 C C . GLY A 1 91 ? 3.48 -2.199 8.906 1 98.56 91 GLY A C 1
ATOM 711 O O . GLY A 1 91 ? 2.553 -2.238 8.094 1 98.56 91 GLY A O 1
ATOM 712 N N . LEU A 1 92 ? 3.438 -1.388 9.984 1 98.44 92 LEU A N 1
ATOM 713 C CA . LEU A 1 92 ? 2.371 -0.416 10.195 1 98.44 92 LEU A CA 1
ATOM 714 C C . LEU A 1 92 ? 2.354 0.624 9.078 1 98.44 92 LEU A C 1
ATOM 716 O O . LEU A 1 92 ? 1.283 1.013 8.602 1 98.44 92 LEU A O 1
ATOM 720 N N . TYR A 1 93 ? 3.592 1.001 8.734 1 98.88 93 TYR A N 1
ATOM 721 C CA . TYR A 1 93 ? 3.807 1.941 7.637 1 98.88 93 TYR A CA 1
ATOM 722 C C . TYR A 1 93 ? 3.146 1.448 6.355 1 98.88 93 TYR A C 1
ATOM 724 O O . TYR A 1 93 ? 2.334 2.156 5.758 1 98.88 93 TYR A O 1
ATOM 732 N N . TYR A 1 94 ? 3.359 0.208 5.973 1 98.94 94 TYR A N 1
ATOM 733 C CA . TYR A 1 94 ? 2.789 -0.373 4.762 1 98.94 94 TYR A CA 1
ATOM 734 C C . TYR A 1 94 ? 1.3 -0.64 4.934 1 98.94 94 TYR A C 1
ATOM 736 O O . TYR A 1 94 ? 0.521 -0.48 3.99 1 98.94 94 TYR A O 1
ATOM 744 N N . ARG A 1 95 ? 0.852 -1.068 6.113 1 98.88 95 ARG A N 1
ATOM 745 C CA . ARG A 1 95 ? -0.572 -1.271 6.363 1 98.88 95 ARG A CA 1
ATOM 746 C C . ARG A 1 95 ? -1.37 -0.016 6.02 1 98.88 95 ARG A C 1
ATOM 748 O O . ARG A 1 95 ? -2.4 -0.094 5.348 1 98.88 95 ARG A O 1
ATOM 755 N N . TRP A 1 96 ? -0.883 1.117 6.418 1 98.94 96 TRP A N 1
ATOM 756 C CA . TRP A 1 96 ? -1.6 2.373 6.219 1 98.94 96 TRP A CA 1
ATOM 757 C C . TRP A 1 96 ? -1.58 2.783 4.75 1 98.94 96 TRP A C 1
ATOM 759 O O . TRP A 1 96 ? -2.6 3.211 4.203 1 98.94 96 TRP A O 1
ATOM 769 N N . LEU A 1 97 ? -0.388 2.662 4.113 1 98.94 97 LEU A N 1
ATOM 770 C CA . LEU A 1 97 ? -0.297 3.041 2.705 1 98.94 97 LEU A CA 1
ATOM 771 C C . LEU A 1 97 ? -1.228 2.186 1.852 1 98.94 97 LEU A C 1
ATOM 773 O O . LEU A 1 97 ? -1.927 2.705 0.979 1 98.94 97 LEU A O 1
ATOM 777 N N . PHE A 1 98 ? -1.303 0.895 2.109 1 98.94 98 PHE A N 1
ATOM 778 C CA . PHE A 1 98 ? -2.115 -0.013 1.31 1 98.94 98 PHE A CA 1
ATOM 779 C C . PHE A 1 98 ? -3.584 0.083 1.706 1 98.94 98 PHE A C 1
ATOM 781 O O . PHE A 1 98 ? -4.473 -0.07 0.863 1 98.94 98 PHE A O 1
ATOM 788 N N . LEU A 1 99 ? -3.902 0.35 3.051 1 98.81 99 LEU A N 1
ATOM 789 C CA . LEU A 1 99 ? -5.281 0.573 3.469 1 98.81 99 LEU A CA 1
ATOM 790 C C . LEU A 1 99 ? -5.895 1.75 2.717 1 98.81 99 LEU A C 1
ATOM 792 O O . LEU A 1 99 ? -7.035 1.672 2.256 1 98.81 99 LEU A O 1
ATOM 796 N N . MET A 1 100 ? -5.121 2.83 2.568 1 98.62 100 MET A N 1
ATOM 797 C CA . MET A 1 100 ? -5.621 4.035 1.915 1 98.62 100 MET A CA 1
ATOM 798 C C . MET A 1 100 ? -5.805 3.809 0.418 1 98.62 100 MET A C 1
ATOM 800 O O . MET A 1 100 ? -6.812 4.223 -0.158 1 98.62 100 MET A O 1
ATOM 804 N N . ALA A 1 101 ? -4.836 3.113 -0.207 1 98.25 101 ALA A N 1
ATOM 805 C CA . ALA A 1 101 ? -4.828 2.93 -1.655 1 98.25 101 ALA A CA 1
ATOM 806 C C . ALA A 1 101 ? -5.852 1.88 -2.082 1 98.25 101 ALA A C 1
ATOM 808 O O . ALA A 1 101 ? -6.32 1.889 -3.223 1 98.25 101 ALA A O 1
ATOM 809 N N . GLY A 1 102 ? -6.188 0.939 -1.18 1 98.06 102 GLY A N 1
ATOM 810 C CA . GLY A 1 102 ? -7.074 -0.174 -1.475 1 98.06 102 GLY A CA 1
ATOM 811 C C . GLY A 1 102 ? -8.469 0.006 -0.904 1 98.06 102 GLY A C 1
ATOM 812 O O . GLY A 1 102 ? -9.297 0.7 -1.492 1 98.06 102 GLY A O 1
ATOM 813 N N . PRO A 1 103 ? -8.703 -0.559 0.338 1 98.19 103 PRO A N 1
ATOM 814 C CA . PRO A 1 103 ? -10.07 -0.609 0.862 1 98.19 103 PRO A CA 1
ATOM 815 C C . PRO A 1 103 ? -10.672 0.779 1.086 1 98.19 103 PRO A C 1
ATOM 817 O O . PRO A 1 103 ? -11.852 0.994 0.824 1 98.19 103 PRO A O 1
ATOM 820 N N . TRP A 1 104 ? -9.906 1.738 1.56 1 98.44 104 TRP A N 1
ATOM 821 C CA . TRP A 1 104 ? -10.477 3.049 1.854 1 98.44 104 TRP A CA 1
ATOM 822 C C . TRP A 1 104 ? -10.867 3.775 0.572 1 98.44 104 TRP A C 1
ATOM 824 O O . TRP A 1 104 ? -11.953 4.344 0.48 1 98.44 104 TRP A O 1
ATOM 834 N N . GLU A 1 105 ? -9.953 3.783 -0.405 1 97.5 105 GLU A N 1
ATOM 835 C CA . GLU A 1 105 ? -10.25 4.395 -1.696 1 97.5 105 GLU A CA 1
ATOM 836 C C . GLU A 1 105 ? -11.445 3.727 -2.361 1 97.5 105 GLU A C 1
ATOM 838 O O . GLU A 1 105 ? -12.352 4.406 -2.857 1 97.5 105 GLU A O 1
ATOM 843 N N . ALA A 1 106 ? -11.484 2.367 -2.393 1 97.69 106 ALA A N 1
ATOM 844 C CA . ALA A 1 106 ? -12.57 1.617 -3.018 1 97.69 106 ALA A CA 1
ATOM 845 C C . ALA A 1 106 ? -13.906 1.927 -2.348 1 97.69 106 ALA A C 1
ATOM 847 O O . ALA A 1 106 ? -14.922 2.107 -3.025 1 97.69 106 ALA A O 1
ATOM 848 N N . ALA A 1 107 ? -13.938 1.999 -1.009 1 97.69 107 ALA A N 1
ATOM 849 C CA . ALA A 1 107 ? -15.148 2.305 -0.256 1 97.69 107 ALA A CA 1
ATOM 850 C C . ALA A 1 107 ? -15.664 3.705 -0.588 1 97.69 107 ALA A C 1
ATOM 852 O O . ALA A 1 107 ? -16.875 3.906 -0.758 1 97.69 107 ALA A O 1
ATOM 853 N N . GLY A 1 108 ? -14.734 4.641 -0.675 1 96.56 108 GLY A N 1
ATOM 854 C CA . GLY A 1 108 ? -15.109 6.008 -1 1 96.56 108 GLY A CA 1
ATOM 855 C C . GLY A 1 108 ? -15.68 6.156 -2.398 1 96.56 108 GLY A C 1
ATOM 856 O O . GLY A 1 108 ? -16.688 6.84 -2.598 1 96.56 108 GLY A O 1
ATOM 857 N N . VAL A 1 109 ? -15.016 5.57 -3.361 1 96.31 109 VAL A N 1
ATOM 858 C CA . VAL A 1 109 ? -15.445 5.617 -4.754 1 96.31 109 VAL A CA 1
ATOM 859 C C . VAL A 1 109 ? -16.828 4.965 -4.891 1 96.31 109 VAL A C 1
ATOM 861 O O . VAL A 1 109 ? -17.719 5.52 -5.531 1 96.31 109 VAL A O 1
ATOM 864 N N . ASP A 1 110 ? -17.016 3.807 -4.293 1 97.19 110 ASP A N 1
ATOM 865 C CA . ASP A 1 110 ? -18.297 3.094 -4.391 1 97.19 110 ASP A CA 1
ATOM 866 C C . ASP A 1 110 ? -19.406 3.865 -3.697 1 97.19 110 ASP A C 1
ATOM 868 O O . ASP A 1 110 ? -20.562 3.854 -4.152 1 97.19 110 ASP A O 1
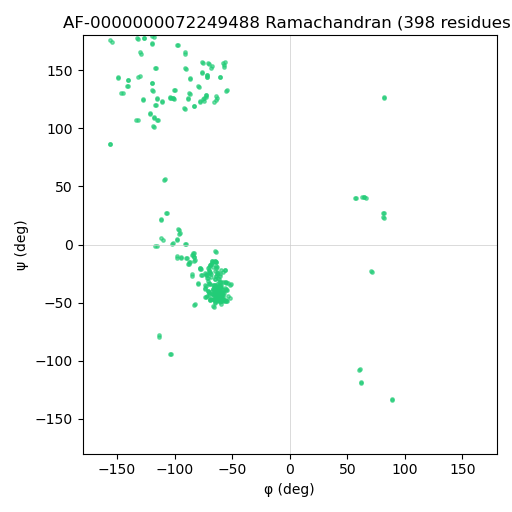ATOM 872 N N . LYS A 1 111 ? -19.094 4.52 -2.568 1 95.81 111 LYS A N 1
ATOM 873 C CA . LYS A 1 111 ? -20.062 5.402 -1.931 1 95.81 111 LYS A CA 1
ATOM 874 C C . LYS A 1 111 ? -20.484 6.527 -2.873 1 95.81 111 LYS A C 1
ATOM 876 O O . LYS A 1 111 ? -21.672 6.832 -2.994 1 95.81 111 LYS A O 1
ATOM 881 N N . ALA A 1 112 ? -19.531 7.125 -3.539 1 93.94 112 ALA A N 1
ATOM 882 C CA . ALA A 1 112 ? -19.812 8.219 -4.473 1 93.94 112 ALA A CA 1
ATOM 883 C C . ALA A 1 112 ? -20.641 7.734 -5.656 1 93.94 112 ALA A C 1
ATOM 885 O O . ALA A 1 112 ? -21.453 8.484 -6.199 1 93.94 112 ALA A O 1
ATOM 886 N N . LEU A 1 113 ? -20.469 6.477 -6.004 1 94.81 113 LEU A N 1
ATOM 887 C CA . LEU A 1 113 ? -21.203 5.887 -7.121 1 94.81 113 LEU A CA 1
ATOM 888 C C . LEU A 1 113 ? -22.594 5.418 -6.676 1 94.81 113 LEU A C 1
ATOM 890 O O . LEU A 1 113 ? -23.391 4.98 -7.5 1 94.81 113 LEU A O 1
ATOM 894 N N . GLY A 1 114 ? -22.859 5.469 -5.34 1 94.62 114 GLY A N 1
ATOM 895 C CA . GLY A 1 114 ? -24.156 5.07 -4.809 1 94.62 114 GLY A CA 1
ATOM 896 C C . GLY A 1 114 ? -24.297 3.568 -4.645 1 94.62 114 GLY A C 1
ATOM 897 O O . GLY A 1 114 ? -25.406 3.039 -4.641 1 94.62 114 GLY A O 1
ATOM 898 N N . ILE A 1 115 ? -23.156 2.9 -4.512 1 95.38 115 ILE A N 1
ATOM 899 C CA . ILE A 1 115 ? -23.172 1.444 -4.41 1 95.38 115 ILE A CA 1
ATOM 900 C C . ILE A 1 115 ? -23.344 1.03 -2.953 1 95.38 115 ILE A C 1
ATOM 902 O O . ILE A 1 115 ? -22.625 1.508 -2.07 1 95.38 115 ILE A O 1
ATOM 906 N N . GLU A 1 116 ? -24.281 0.147 -2.746 1 94.31 116 GLU A N 1
ATOM 907 C CA . GLU A 1 116 ? -24.484 -0.487 -1.447 1 94.31 116 GLU A CA 1
ATOM 908 C C . GLU A 1 116 ? -24.109 -1.968 -1.491 1 94.31 116 GLU A C 1
ATOM 910 O O . GLU A 1 116 ? -24.672 -2.727 -2.291 1 94.31 116 GLU A O 1
ATOM 915 N N . VAL A 1 117 ? -23.219 -2.277 -0.614 1 96.56 117 VAL A N 1
ATOM 916 C CA . VAL A 1 117 ? -22.797 -3.67 -0.55 1 96.56 117 VAL A CA 1
ATOM 917 C C . VAL A 1 117 ? -23.703 -4.449 0.396 1 96.56 117 VAL A C 1
ATOM 919 O O . VAL A 1 117 ? -23.859 -4.074 1.561 1 96.56 117 VAL A O 1
ATOM 922 N N . SER A 1 118 ? -24.297 -5.586 -0.114 1 95.81 118 SER A N 1
ATOM 923 C CA . SER A 1 118 ? -25.156 -6.41 0.724 1 95.81 118 SER A CA 1
ATOM 924 C C . SER A 1 118 ? -24.344 -7.262 1.691 1 95.81 118 SER A C 1
ATOM 926 O O . SER A 1 118 ? -23.156 -7.484 1.474 1 95.81 118 SER A O 1
ATOM 928 N N . PRO A 1 119 ? -24.953 -7.691 2.791 1 92.62 119 PRO A N 1
ATOM 929 C CA . PRO A 1 119 ? -24.25 -8.555 3.738 1 92.62 119 PRO A CA 1
ATOM 930 C C . PRO A 1 119 ? -23.625 -9.781 3.068 1 92.62 119 PRO A C 1
ATOM 932 O O . PRO A 1 119 ? -22.531 -10.195 3.428 1 92.62 119 PRO A O 1
ATOM 935 N N . GLU A 1 120 ? -24.312 -10.312 2.021 1 91.69 120 GLU A N 1
ATOM 936 C CA . GLU A 1 120 ? -23.828 -11.5 1.324 1 91.69 120 GLU A CA 1
ATOM 937 C C . GLU A 1 120 ? -22.609 -11.18 0.458 1 91.69 120 GLU A C 1
ATOM 939 O O . GLU A 1 120 ? -21.75 -12.031 0.243 1 91.69 120 GLU A O 1
ATOM 944 N N . GLN A 1 121 ? -22.484 -9.914 0.045 1 94.06 121 GLN A N 1
ATOM 945 C CA . GLN A 1 121 ? -21.422 -9.492 -0.861 1 94.06 121 GLN A CA 1
ATOM 946 C C . GLN A 1 121 ? -20.156 -9.109 -0.09 1 94.06 121 GLN A C 1
ATOM 948 O O . GLN A 1 121 ? -19.062 -9.07 -0.657 1 94.06 121 GLN A O 1
ATOM 953 N N . LYS A 1 122 ? -20.281 -8.867 1.22 1 92.06 122 LYS A N 1
ATOM 954 C CA . LYS A 1 122 ? -19.172 -8.367 2.035 1 92.06 122 LYS A CA 1
ATOM 955 C C . LYS A 1 122 ? -18 -9.344 2.025 1 92.06 122 LYS A C 1
ATOM 957 O O . LYS A 1 122 ? -16.844 -8.93 2.131 1 92.06 122 LYS A O 1
ATOM 962 N N . MET A 1 123 ? -18.312 -10.609 1.791 1 84.12 123 MET A N 1
ATOM 963 C CA . MET A 1 123 ? -17.266 -11.633 1.902 1 84.12 123 MET A CA 1
ATOM 964 C C . MET A 1 123 ? -16.25 -11.508 0.773 1 84.12 123 MET A C 1
ATOM 966 O O . MET A 1 123 ? -15.078 -11.812 0.956 1 84.12 123 MET A O 1
ATOM 970 N N . PHE A 1 124 ? -16.672 -10.93 -0.329 1 87.19 124 PHE A N 1
ATOM 971 C CA . PHE A 1 124 ? -15.727 -10.906 -1.436 1 87.19 124 PHE A CA 1
ATOM 972 C C . PHE A 1 124 ? -15.352 -9.477 -1.794 1 87.19 124 PHE A C 1
ATOM 974 O O . PHE A 1 124 ? -14.578 -9.25 -2.729 1 87.19 124 PHE A O 1
ATOM 981 N N . VAL A 1 125 ? -15.945 -8.516 -1.092 1 94.56 125 VAL A N 1
ATOM 982 C CA . VAL A 1 125 ? -15.578 -7.113 -1.252 1 94.56 125 VAL A CA 1
ATOM 983 C C . VAL A 1 125 ? -14.469 -6.75 -0.268 1 94.56 125 VAL A C 1
ATOM 985 O O . VAL A 1 125 ? -14.664 -6.828 0.948 1 94.56 125 VAL A O 1
ATOM 988 N N . GLY A 1 126 ? -13.305 -6.387 -0.778 1 93.5 126 GLY A N 1
ATOM 989 C CA . GLY A 1 126 ? -12.109 -6.156 0.012 1 93.5 126 GLY A CA 1
ATOM 990 C C . GLY A 1 126 ? -12.312 -5.16 1.137 1 93.5 126 GLY A C 1
ATOM 991 O O . GLY A 1 126 ? -11.711 -5.285 2.205 1 93.5 126 GLY A O 1
ATOM 992 N N . TYR A 1 127 ? -13.18 -4.137 0.938 1 97.44 127 TYR A N 1
ATOM 993 C CA . TYR A 1 127 ? -13.43 -3.119 1.951 1 97.44 127 TYR A CA 1
ATOM 994 C C . TYR A 1 127 ? -14.656 -3.461 2.779 1 97.44 127 TYR A C 1
ATOM 996 O O . TYR A 1 127 ? -15.125 -2.645 3.574 1 97.44 127 TYR A O 1
ATOM 1004 N N . GLY A 1 128 ? -15.242 -4.699 2.656 1 96.25 128 GLY A N 1
ATOM 1005 C CA . GLY A 1 128 ? -16.516 -5.016 3.297 1 96.25 128 GLY A CA 1
ATOM 1006 C C . GLY A 1 128 ? -17.641 -4.121 2.84 1 96.25 128 GLY A C 1
ATOM 1007 O O . GLY A 1 128 ? -18.172 -4.301 1.741 1 96.25 128 GLY A O 1
ATOM 1008 N N . ASP A 1 129 ? -18.125 -3.246 3.57 1 96.38 129 ASP A N 1
ATOM 1009 C CA . ASP A 1 129 ? -18.969 -2.107 3.213 1 96.38 129 ASP A CA 1
ATOM 1010 C C . ASP A 1 129 ? -18.375 -0.801 3.738 1 96.38 129 ASP A C 1
ATOM 1012 O O . ASP A 1 129 ? -17.281 -0.794 4.309 1 96.38 129 ASP A O 1
ATOM 1016 N N . TYR A 1 130 ? -19 0.292 3.445 1 97.12 130 TYR A N 1
ATOM 1017 C CA . TYR A 1 130 ? -18.453 1.579 3.844 1 97.12 130 TYR A CA 1
ATOM 1018 C C . TYR A 1 130 ? -18.25 1.646 5.355 1 97.12 130 TYR A C 1
ATOM 1020 O O . TYR A 1 130 ? -17.25 2.18 5.836 1 97.12 130 TYR A O 1
ATOM 1028 N N . ASN A 1 131 ? -19.219 1.123 6.133 1 96.31 131 ASN A N 1
ATOM 1029 C CA . ASN A 1 131 ? -19.125 1.146 7.586 1 96.31 131 ASN A CA 1
ATOM 1030 C C . ASN A 1 131 ? -17.922 0.332 8.086 1 96.31 131 ASN A C 1
ATOM 1032 O O . ASN A 1 131 ? -17.234 0.737 9.023 1 96.31 131 ASN A O 1
ATOM 1036 N N . ASP A 1 132 ? -17.672 -0.845 7.488 1 97.19 132 ASP A N 1
ATOM 1037 C CA . ASP A 1 132 ? -16.516 -1.651 7.844 1 97.19 132 ASP A CA 1
ATOM 1038 C C . ASP A 1 132 ? -15.219 -0.871 7.625 1 97.19 132 ASP A C 1
ATOM 1040 O O . ASP A 1 132 ? -14.32 -0.895 8.477 1 97.19 132 ASP A O 1
ATOM 1044 N N . ALA A 1 133 ? -15.102 -0.227 6.465 1 98.12 133 ALA A N 1
ATOM 1045 C CA . ALA A 1 133 ? -13.922 0.563 6.137 1 98.12 133 ALA A CA 1
ATOM 1046 C C . ALA A 1 133 ? -13.75 1.728 7.105 1 98.12 133 ALA A C 1
ATOM 1048 O O . ALA A 1 133 ? -12.633 2.023 7.539 1 98.12 133 ALA A O 1
ATOM 1049 N N . TYR A 1 134 ? -14.891 2.396 7.43 1 98.25 134 TYR A N 1
ATOM 1050 C CA . TYR A 1 134 ? -14.867 3.518 8.359 1 98.25 134 TYR A CA 1
ATOM 1051 C C . TYR A 1 134 ? -14.414 3.066 9.75 1 98.25 134 TYR A C 1
ATOM 1053 O O . TYR A 1 134 ? -13.602 3.73 10.391 1 98.25 134 TYR A O 1
ATOM 1061 N N . GLN A 1 135 ? -14.852 1.936 10.172 1 97.44 135 GLN A N 1
ATOM 1062 C CA . GLN A 1 135 ? -14.461 1.4 11.469 1 97.44 135 GLN A CA 1
ATOM 1063 C C . GLN A 1 135 ? -12.984 1.027 11.492 1 97.44 135 GLN A C 1
ATOM 1065 O O . GLN A 1 135 ? -12.297 1.229 12.5 1 97.44 135 GLN A O 1
ATOM 1070 N N . ALA A 1 136 ? -12.531 0.469 10.422 1 98.31 136 ALA A N 1
ATOM 1071 C CA . ALA A 1 136 ? -11.117 0.134 10.32 1 98.31 136 ALA A CA 1
ATOM 1072 C C . ALA A 1 136 ? -10.25 1.385 10.414 1 98.31 136 ALA A C 1
ATOM 1074 O O . ALA A 1 136 ? -9.203 1.373 11.07 1 98.31 136 ALA A O 1
ATOM 1075 N N . LEU A 1 137 ? -10.703 2.445 9.695 1 98.69 137 LEU A N 1
ATOM 1076 C CA . LEU A 1 137 ? -10.008 3.725 9.742 1 98.69 137 LEU A CA 1
ATOM 1077 C C . LEU A 1 137 ? -9.945 4.254 11.172 1 98.69 137 LEU A C 1
ATOM 1079 O O . LEU A 1 137 ? -8.867 4.637 11.641 1 98.69 137 LEU A O 1
ATOM 1083 N N . VAL A 1 138 ? -11.078 4.227 11.891 1 98.56 138 VAL A N 1
ATOM 1084 C CA . VAL A 1 138 ? -11.188 4.777 13.234 1 98.56 138 VAL A CA 1
ATOM 1085 C C . VAL A 1 138 ? -10.352 3.941 14.203 1 98.56 138 VAL A C 1
ATOM 1087 O O . VAL A 1 138 ? -9.633 4.488 15.039 1 98.56 138 VAL A O 1
ATOM 1090 N N . GLN A 1 139 ? -10.422 2.615 14.07 1 98.19 139 GLN A N 1
ATOM 1091 C CA . GLN A 1 139 ? -9.641 1.734 14.938 1 98.19 139 GLN A CA 1
ATOM 1092 C C . GLN A 1 139 ? -8.148 1.981 14.766 1 98.19 139 GLN A C 1
ATOM 1094 O O . GLN A 1 139 ? -7.414 2.08 15.758 1 98.19 139 GLN A O 1
ATOM 1099 N N . GLY A 1 140 ? -7.719 2.076 13.531 1 98 140 GLY A N 1
ATOM 1100 C CA . GLY A 1 140 ? -6.316 2.354 13.281 1 98 140 GLY A CA 1
ATOM 1101 C C . GLY A 1 140 ? -5.859 3.689 13.836 1 98 140 GLY A C 1
ATOM 1102 O O . GLY A 1 140 ? -4.801 3.779 14.461 1 98 140 GLY A O 1
ATOM 1103 N N . LEU A 1 141 ? -6.637 4.734 13.602 1 98.62 141 LEU A N 1
ATOM 1104 C CA . LEU A 1 141 ? -6.258 6.078 14.023 1 98.62 141 LEU A CA 1
ATOM 1105 C C . LEU A 1 141 ? -6.277 6.195 15.539 1 98.62 141 LEU A C 1
ATOM 1107 O O . LEU A 1 141 ? -5.566 7.027 16.109 1 98.62 141 LEU A O 1
ATOM 1111 N N . SER A 1 142 ? -7.078 5.355 16.156 1 98.12 142 SER A N 1
ATOM 1112 C CA . SER A 1 142 ? -7.125 5.367 17.625 1 98.12 142 SER A CA 1
ATOM 1113 C C . SER A 1 142 ? -5.805 4.898 18.219 1 98.12 142 SER A C 1
ATOM 1115 O O . SER A 1 142 ? -5.496 5.199 19.375 1 98.12 142 SER A O 1
ATOM 1117 N N . GLU A 1 143 ? -5.012 4.207 17.438 1 96.94 143 GLU A N 1
ATOM 1118 C CA . GLU A 1 143 ? -3.732 3.674 17.891 1 96.94 143 GLU A CA 1
ATOM 1119 C C . GLU A 1 143 ? -2.586 4.621 17.562 1 96.94 143 GLU A C 1
ATOM 1121 O O . GLU A 1 143 ? -1.458 4.43 18.016 1 96.94 143 GLU A O 1
ATOM 1126 N N . ALA A 1 144 ? -2.879 5.633 16.734 1 97.88 144 ALA A N 1
ATOM 1127 C CA . ALA A 1 144 ? -1.832 6.586 16.359 1 97.88 144 ALA A CA 1
ATOM 1128 C C . ALA A 1 144 ? -1.287 7.301 17.594 1 97.88 144 ALA A C 1
ATOM 1130 O O . ALA A 1 144 ? -2.045 7.648 18.5 1 97.88 144 ALA A O 1
ATOM 1131 N N . ASN A 1 145 ? 0.129 7.645 17.672 1 97.06 145 ASN A N 1
ATOM 1132 C CA . ASN A 1 145 ? 0.723 8.258 18.859 1 97.06 145 ASN A CA 1
ATOM 1133 C C . ASN A 1 145 ? 1.994 9.031 18.5 1 97.06 145 ASN A C 1
ATOM 1135 O O . ASN A 1 145 ? 3.1 8.578 18.812 1 97.06 145 ASN A O 1
ATOM 1139 N N . PRO A 1 146 ? 2.08 10.273 18.094 1 98.06 146 PRO A N 1
ATOM 1140 C CA . PRO A 1 146 ? 0.828 10.828 17.578 1 98.06 146 PRO A CA 1
ATOM 1141 C C . PRO A 1 146 ? 0.582 10.469 16.109 1 98.06 146 PRO A C 1
ATOM 1143 O O . PRO A 1 146 ? -0.507 10.719 15.586 1 98.06 146 PRO A O 1
ATOM 1146 N N . TYR A 1 147 ? 1.647 9.891 15.445 1 98.81 147 TYR A N 1
ATOM 1147 C CA . TYR A 1 147 ? 1.539 9.539 14.031 1 98.81 147 TYR A CA 1
ATOM 1148 C C . TYR A 1 147 ? 1.186 8.07 13.859 1 98.81 147 TYR A C 1
ATOM 1150 O O . TYR A 1 147 ? 1.14 7.316 14.836 1 98.81 147 TYR A O 1
ATOM 1158 N N . VAL A 1 148 ? 0.884 7.621 12.672 1 98.75 148 VAL A N 1
ATOM 1159 C CA . VAL A 1 148 ? 0.333 6.289 12.43 1 98.75 148 VAL A CA 1
ATOM 1160 C C . VAL A 1 148 ? 1.4 5.23 12.695 1 98.75 148 VAL A C 1
ATOM 1162 O O . VAL A 1 148 ? 1.081 4.082 13 1 98.75 148 VAL A O 1
ATOM 1165 N N . CYS A 1 149 ? 2.721 5.605 12.648 1 98.38 149 CYS A N 1
ATOM 1166 C CA . CYS A 1 149 ? 3.797 4.676 12.977 1 98.38 149 CYS A CA 1
ATOM 1167 C C . CYS A 1 149 ? 4.41 5.012 14.328 1 98.38 149 CYS A C 1
ATOM 1169 O O . CYS A 1 149 ? 5.566 4.676 14.594 1 98.38 149 CYS A O 1
ATOM 1171 N N . GLY A 1 150 ? 3.623 5.637 15.234 1 97.81 150 GLY A N 1
ATOM 1172 C CA . GLY A 1 150 ? 4.145 6.078 16.516 1 97.81 150 GLY A CA 1
ATOM 1173 C C . GLY A 1 150 ? 4.715 7.484 16.484 1 97.81 150 GLY A C 1
ATOM 1174 O O . GLY A 1 150 ? 4.078 8.406 15.961 1 97.81 150 GLY A O 1
ATOM 1175 N N . GLU A 1 151 ? 5.914 7.672 17.062 1 98.12 151 GLU A N 1
ATOM 1176 C CA . GLU A 1 151 ? 6.516 9 17.172 1 98.12 151 GLU A CA 1
ATOM 1177 C C . GLU A 1 151 ? 7.102 9.453 15.836 1 98.12 151 GLU A C 1
ATOM 1179 O O . GLU A 1 151 ? 7.273 10.656 15.602 1 98.12 151 GLU A O 1
ATOM 1184 N N . GLN A 1 152 ? 7.371 8.539 15 1 98.44 152 GLN A N 1
ATOM 1185 C CA . GLN A 1 152 ? 8 8.867 13.719 1 98.44 152 GLN A CA 1
ATOM 1186 C C . GLN A 1 152 ? 6.961 9.32 12.703 1 98.44 152 GLN A C 1
ATOM 1188 O O . GLN A 1 152 ? 6.02 8.586 12.398 1 98.44 152 GLN A O 1
ATOM 1193 N N . PHE A 1 153 ? 7.102 10.586 12.219 1 98.81 153 PHE A N 1
ATOM 1194 C CA . PHE A 1 153 ? 6.348 11.062 11.062 1 98.81 153 PHE A CA 1
ATOM 1195 C C . PHE A 1 153 ? 6.875 10.43 9.781 1 98.81 153 PHE A C 1
ATOM 1197 O O . PHE A 1 153 ? 8.078 10.422 9.531 1 98.81 153 PHE A O 1
ATOM 1204 N N . THR A 1 154 ? 6.004 9.828 8.945 1 98.94 154 THR A N 1
ATOM 1205 C CA . THR A 1 154 ? 6.434 9.109 7.746 1 98.94 154 THR A CA 1
ATOM 1206 C C . THR A 1 154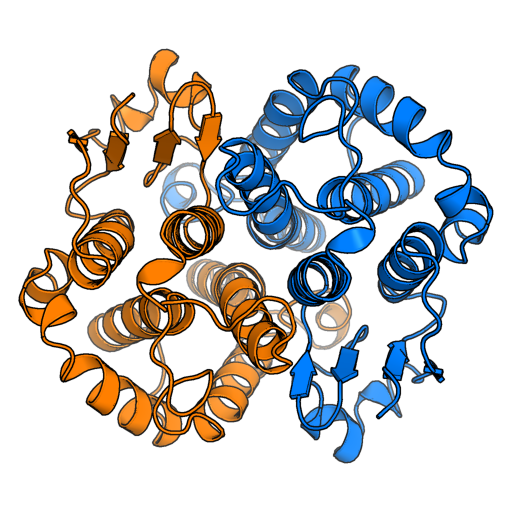 ? 5.598 9.531 6.539 1 98.94 154 THR A C 1
ATOM 1208 O O . THR A 1 154 ? 4.652 10.312 6.672 1 98.94 154 THR A O 1
ATOM 1211 N N . ALA A 1 155 ? 5.922 8.992 5.367 1 98.94 155 ALA A N 1
ATOM 1212 C CA . ALA A 1 155 ? 5.156 9.219 4.145 1 98.94 155 ALA A CA 1
ATOM 1213 C C . ALA A 1 155 ? 3.738 8.672 4.277 1 98.94 155 ALA A C 1
ATOM 1215 O O . ALA A 1 155 ? 2.822 9.133 3.592 1 98.94 155 ALA A O 1
ATOM 1216 N N . ALA A 1 156 ? 3.533 7.676 5.148 1 98.94 156 ALA A N 1
ATOM 1217 C CA . ALA A 1 156 ? 2.172 7.215 5.414 1 98.94 156 ALA A CA 1
ATOM 1218 C C . ALA A 1 156 ? 1.32 8.336 6.004 1 98.94 156 ALA A C 1
ATOM 1220 O O . ALA A 1 156 ? 0.142 8.469 5.664 1 98.94 156 ALA A O 1
ATOM 1221 N N . ASP A 1 157 ? 1.896 9.125 6.887 1 98.94 157 ASP A N 1
ATOM 1222 C CA . ASP A 1 157 ? 1.173 10.258 7.469 1 98.94 157 ASP A CA 1
ATOM 1223 C C . ASP A 1 157 ? 0.846 11.305 6.406 1 98.94 157 ASP A C 1
ATOM 1225 O O . ASP A 1 157 ? -0.19 11.969 6.48 1 98.94 157 ASP A O 1
ATOM 1229 N N . VAL A 1 158 ? 1.711 11.5 5.426 1 98.88 158 VAL A N 1
ATOM 1230 C CA . VAL A 1 158 ? 1.442 12.414 4.32 1 98.88 158 VAL A CA 1
ATOM 1231 C C . VAL A 1 158 ? 0.215 11.945 3.545 1 98.88 158 VAL A C 1
ATOM 1233 O O . VAL A 1 158 ? -0.693 12.734 3.27 1 98.88 158 VAL A O 1
ATOM 1236 N N . SER A 1 159 ? 0.161 10.664 3.225 1 98.75 159 SER A N 1
ATOM 1237 C CA . SER A 1 159 ? -0.938 10.078 2.467 1 98.75 159 SER A CA 1
ATOM 1238 C C . SER A 1 159 ? -2.238 10.109 3.264 1 98.75 159 SER A C 1
ATOM 1240 O O . SER A 1 159 ? -3.25 10.633 2.791 1 98.75 159 SER A O 1
ATOM 1242 N N . VAL A 1 160 ? -2.213 9.586 4.488 1 98.75 160 VAL A N 1
ATOM 1243 C CA . VAL A 1 160 ? -3.393 9.484 5.344 1 98.75 160 VAL A CA 1
ATOM 1244 C C . VAL A 1 160 ? -3.885 10.891 5.699 1 98.75 160 VAL A C 1
ATOM 1246 O O . VAL A 1 160 ? -5.078 11.18 5.586 1 98.75 160 VAL A O 1
ATOM 1249 N N . GLY A 1 161 ? -2.951 11.742 6.152 1 98.56 161 GLY A N 1
ATOM 1250 C CA . GLY A 1 161 ? -3.301 13.094 6.551 1 98.56 161 GLY A CA 1
ATOM 1251 C C . GLY A 1 161 ? -3.922 13.906 5.43 1 98.56 161 GLY A C 1
ATOM 1252 O O . GLY A 1 161 ? -4.941 14.57 5.629 1 98.56 161 GLY A O 1
ATOM 1253 N N . ALA A 1 162 ? -3.33 13.859 4.223 1 98 162 ALA A N 1
ATOM 1254 C CA . ALA A 1 162 ? -3.838 14.594 3.07 1 98 162 ALA A CA 1
ATOM 1255 C C . ALA A 1 162 ? -5.262 14.164 2.725 1 98 162 ALA A C 1
ATOM 1257 O O . ALA A 1 162 ? -6.129 15 2.477 1 98 162 ALA A O 1
ATOM 1258 N N . MET A 1 163 ? -5.492 12.828 2.711 1 97.12 163 MET A N 1
ATOM 1259 C CA . MET A 1 163 ? -6.801 12.289 2.361 1 97.12 163 MET A CA 1
ATOM 1260 C C . MET A 1 163 ? -7.859 12.727 3.367 1 97.12 163 MET A C 1
ATOM 1262 O O . MET A 1 163 ? -8.945 13.156 2.984 1 97.12 163 MET A O 1
ATOM 1266 N N . LEU A 1 164 ? -7.535 12.656 4.629 1 97.88 164 LEU A N 1
ATOM 1267 C CA . LEU A 1 164 ? -8.508 12.969 5.668 1 97.88 164 LEU A CA 1
ATOM 1268 C C . LEU A 1 164 ? -8.797 14.469 5.707 1 97.88 164 LEU A C 1
ATOM 1270 O O . LEU A 1 164 ? -9.938 14.875 5.926 1 97.88 164 LEU A O 1
ATOM 1274 N N . LEU A 1 165 ? -7.762 15.281 5.547 1 96.88 165 LEU A N 1
ATOM 1275 C CA . LEU A 1 165 ? -7.969 16.734 5.516 1 96.88 165 LEU A CA 1
ATOM 1276 C C . LEU A 1 165 ? -8.891 17.125 4.363 1 96.88 165 LEU A C 1
ATOM 1278 O O . LEU A 1 165 ? -9.789 17.938 4.539 1 96.88 165 LEU A O 1
ATOM 1282 N N . TRP A 1 166 ? -8.719 16.547 3.211 1 94.94 166 TRP A N 1
ATOM 1283 C CA . TRP A 1 166 ? -9.555 16.812 2.047 1 94.94 166 TRP A CA 1
ATOM 1284 C C . TRP A 1 166 ? -10.984 16.328 2.273 1 94.94 166 TRP A C 1
ATOM 1286 O O . TRP A 1 166 ? -11.945 17.031 1.97 1 94.94 166 TRP A O 1
ATOM 1296 N N . GLN A 1 167 ? -11.109 15.125 2.77 1 96 167 GLN A N 1
ATOM 1297 C CA . GLN A 1 167 ? -12.43 14.531 2.963 1 96 167 GLN A CA 1
ATOM 1298 C C . GLN A 1 167 ? -13.227 15.297 4.012 1 96 167 GLN A C 1
ATOM 1300 O O . GLN A 1 167 ? -14.453 15.414 3.908 1 96 167 GLN A O 1
ATOM 1305 N N . LEU A 1 168 ? -12.578 15.734 5.07 1 95.5 168 LEU A N 1
ATOM 1306 C CA . LEU A 1 168 ? -13.242 16.578 6.062 1 95.5 168 LEU A CA 1
ATOM 1307 C C . LEU A 1 168 ? -13.672 17.906 5.449 1 95.5 168 LEU A C 1
ATOM 1309 O O . LEU A 1 168 ? -14.789 18.375 5.691 1 95.5 168 LEU A O 1
ATOM 1313 N N . LYS A 1 169 ? -12.812 18.531 4.648 1 93.44 169 LYS A N 1
ATOM 1314 C CA . LYS A 1 169 ? -13.125 19.781 3.984 1 93.44 169 LYS A CA 1
ATOM 1315 C C . LYS A 1 169 ? -14.344 19.641 3.078 1 93.44 169 LYS A C 1
ATOM 1317 O O . LYS A 1 169 ? -15.172 20.547 2.988 1 93.44 169 LYS A O 1
ATOM 1322 N N . MET A 1 170 ? -14.516 18.5 2.457 1 93.44 170 MET A N 1
ATOM 1323 C CA . MET A 1 170 ? -15.602 18.25 1.512 1 93.44 170 MET A CA 1
ATOM 1324 C C . MET A 1 170 ? -16.812 17.672 2.221 1 93.44 170 MET A C 1
ATOM 1326 O O . MET A 1 170 ? -17.797 17.312 1.576 1 93.44 170 MET A O 1
ATOM 1330 N N . ASN A 1 171 ? -16.766 17.469 3.531 1 94.88 171 ASN A N 1
ATOM 1331 C CA . ASN A 1 171 ? -17.812 16.844 4.32 1 94.88 171 ASN A CA 1
ATOM 1332 C C . ASN A 1 171 ? -18.141 15.445 3.805 1 94.88 171 ASN A C 1
ATOM 1334 O O . ASN A 1 171 ? -19.312 15.062 3.721 1 94.88 171 ASN A O 1
ATOM 1338 N N . ALA A 1 172 ? -17.062 14.734 3.428 1 94.62 172 ALA A N 1
ATOM 1339 C CA . ALA A 1 172 ? -17.234 13.414 2.816 1 94.62 172 ALA A CA 1
ATOM 1340 C C . ALA A 1 172 ? -17.062 12.305 3.846 1 94.62 172 ALA A C 1
ATOM 1342 O O . ALA A 1 172 ? -17.297 11.133 3.545 1 94.62 172 ALA A O 1
ATOM 1343 N N . ILE A 1 173 ? -16.609 12.648 5.008 1 96.75 173 ILE A N 1
ATOM 1344 C CA . ILE A 1 173 ? -16.406 11.664 6.07 1 96.75 173 ILE A CA 1
ATOM 1345 C C . ILE A 1 173 ? -17.031 12.188 7.367 1 96.75 173 ILE A C 1
ATOM 1347 O O . ILE A 1 173 ? -17.031 13.391 7.625 1 96.75 173 ILE A O 1
ATOM 1351 N N . GLU A 1 174 ? -17.609 11.219 8.172 1 95 174 GLU A N 1
ATOM 1352 C CA . GLU A 1 174 ? -18.141 11.586 9.477 1 95 174 GLU A CA 1
ATOM 1353 C C . GLU A 1 174 ? -17.031 11.891 10.469 1 95 174 GLU A C 1
ATOM 1355 O O . GLU A 1 174 ? -15.992 11.211 10.484 1 95 174 GLU A O 1
ATOM 1360 N N . SER A 1 175 ? -17.281 12.844 11.312 1 92.5 175 SER A N 1
ATOM 1361 C CA . SER A 1 175 ? -16.312 13.195 12.336 1 92.5 175 SER A CA 1
ATOM 1362 C C . SER A 1 175 ? -16.234 12.125 13.422 1 92.5 175 SER A C 1
ATOM 1364 O O . SER A 1 175 ? -17.219 11.406 13.664 1 92.5 175 SER A O 1
ATOM 1366 N N . HIS A 1 176 ? -15.125 11.93 13.945 1 97.81 176 HIS A N 1
ATOM 1367 C CA . HIS A 1 176 ? -14.82 11.039 15.055 1 97.81 176 HIS A CA 1
ATOM 1368 C C . HIS A 1 176 ? -13.656 11.57 15.883 1 97.81 176 HIS A C 1
ATOM 1370 O O . HIS A 1 176 ? -12.695 12.117 15.336 1 97.81 176 HIS A O 1
ATOM 1376 N N . PRO A 1 177 ? -13.656 11.406 17.203 1 98.06 177 PRO A N 1
ATOM 1377 C CA . PRO A 1 177 ? -12.57 11.93 18.031 1 98.06 177 PRO A CA 1
ATOM 1378 C C . PRO A 1 177 ? -11.195 11.445 17.594 1 98.06 177 PRO A C 1
ATOM 1380 O O . PRO A 1 177 ? -10.227 12.211 17.625 1 98.06 177 PRO A O 1
ATOM 1383 N N . ALA A 1 178 ? -11.078 10.219 17.203 1 98.5 178 ALA A N 1
ATOM 1384 C CA . ALA A 1 178 ? -9.805 9.664 16.75 1 98.5 178 ALA A CA 1
ATOM 1385 C C . ALA A 1 178 ? -9.32 10.383 15.492 1 98.5 178 ALA A C 1
ATOM 1387 O O . ALA A 1 178 ? -8.117 10.617 15.336 1 98.5 178 ALA A O 1
ATOM 1388 N N . ILE A 1 179 ? -10.266 10.672 14.57 1 98.5 179 ILE A N 1
ATOM 1389 C CA . ILE A 1 179 ? -9.93 11.359 13.336 1 98.5 179 ILE A CA 1
ATOM 1390 C C . ILE A 1 179 ? -9.516 12.797 13.648 1 98.5 179 ILE A C 1
ATOM 1392 O O . ILE A 1 179 ? -8.492 13.273 13.148 1 98.5 179 ILE A O 1
ATOM 1396 N N . THR A 1 180 ? -10.281 13.453 14.461 1 97.44 180 THR A N 1
ATOM 1397 C CA . THR A 1 180 ? -10.039 14.852 14.812 1 97.44 180 THR A CA 1
ATOM 1398 C C . THR A 1 180 ? -8.68 15.016 15.492 1 97.44 180 THR A C 1
ATOM 1400 O O . THR A 1 180 ? -7.91 15.906 15.148 1 97.44 180 THR A O 1
ATOM 1403 N N . ARG A 1 181 ? -8.406 14.141 16.469 1 98.25 181 ARG A N 1
ATOM 1404 C CA . ARG A 1 181 ? -7.133 14.195 17.172 1 98.25 181 ARG A CA 1
ATOM 1405 C C . ARG A 1 181 ? -5.965 14.047 16.203 1 98.25 181 ARG A C 1
ATOM 1407 O O . ARG A 1 181 ? -4.988 14.797 16.281 1 98.25 181 ARG A O 1
ATOM 1414 N N . TYR A 1 182 ? -6.031 13.102 15.336 1 98.75 182 TYR A N 1
ATOM 1415 C CA . TYR A 1 182 ? -4.965 12.82 14.375 1 98.75 182 TYR A CA 1
ATOM 1416 C C . TYR A 1 182 ? -4.773 13.984 13.414 1 98.75 182 TYR A C 1
ATOM 1418 O O . TYR A 1 182 ? -3.645 14.43 13.18 1 98.75 182 TYR A O 1
ATOM 1426 N N . VAL A 1 183 ? -5.891 14.539 12.883 1 97.88 183 VAL A N 1
ATOM 1427 C CA . VAL A 1 183 ? -5.832 15.586 11.875 1 97.88 183 VAL A CA 1
ATOM 1428 C C . VAL A 1 183 ? -5.301 16.875 12.5 1 97.88 183 VAL A C 1
ATOM 1430 O O . VAL A 1 183 ? -4.59 17.641 11.852 1 97.88 183 VAL A O 1
ATOM 1433 N N . GLU A 1 184 ? -5.629 17.094 13.75 1 97.81 184 GLU A N 1
ATOM 1434 C CA . GLU A 1 184 ? -5.113 18.281 14.445 1 97.81 184 GLU A CA 1
ATOM 1435 C C . GLU A 1 184 ? -3.596 18.219 14.578 1 97.81 184 GLU A C 1
ATOM 1437 O O . GLU A 1 184 ? -2.922 19.25 14.5 1 97.81 184 GLU A O 1
ATOM 1442 N N . THR A 1 185 ? -3.094 17.016 14.812 1 98.38 185 THR A N 1
ATOM 1443 C CA . THR A 1 185 ? -1.649 16.812 14.836 1 98.38 185 THR A CA 1
ATOM 1444 C C . THR A 1 185 ? -1.038 17.094 13.469 1 98.38 185 THR A C 1
ATOM 1446 O O . THR A 1 185 ? -0.015 17.781 13.375 1 98.38 185 THR A O 1
ATOM 1449 N N . ILE A 1 186 ? -1.635 16.609 12.406 1 98.56 186 ILE A N 1
ATOM 1450 C CA . ILE A 1 186 ? -1.14 16.734 11.039 1 98.56 186 ILE A CA 1
ATOM 1451 C C . ILE A 1 186 ? -1.108 18.203 10.625 1 98.56 186 ILE A C 1
ATOM 1453 O O . ILE A 1 186 ? -0.163 18.656 9.977 1 98.56 186 ILE A O 1
ATOM 1457 N N . LYS A 1 187 ? -2.072 18.969 11.023 1 97.44 187 LYS A N 1
ATOM 1458 C CA . LYS A 1 187 ? -2.217 20.375 10.648 1 97.44 187 LYS A CA 1
ATOM 1459 C C . LYS A 1 187 ? -1.06 21.203 11.195 1 97.44 187 LYS A C 1
ATOM 1461 O O . LYS A 1 187 ? -0.797 22.312 10.703 1 97.44 187 LYS A O 1
ATOM 1466 N N . GLN A 1 188 ? -0.372 20.672 12.164 1 97.5 188 GLN A N 1
ATOM 1467 C CA . GLN A 1 188 ? 0.709 21.422 12.789 1 97.5 188 GLN A CA 1
ATOM 1468 C C . GLN A 1 188 ? 2.01 21.266 12.008 1 97.5 188 GLN A C 1
ATOM 1470 O O . GLN A 1 188 ? 2.975 22 12.258 1 97.5 188 GLN A O 1
ATOM 1475 N N . ARG A 1 189 ? 2.064 20.406 11.062 1 97.88 189 ARG A N 1
ATOM 1476 C CA . ARG A 1 189 ? 3.271 20.172 10.273 1 97.88 189 ARG A CA 1
ATOM 1477 C C . ARG A 1 189 ? 3.635 21.422 9.469 1 97.88 189 ARG A C 1
ATOM 1479 O O . ARG A 1 189 ? 2.857 21.859 8.617 1 97.88 189 ARG A O 1
ATOM 1486 N N . GLU A 1 190 ? 4.836 21.969 9.602 1 97.5 190 GLU A N 1
ATOM 1487 C CA . GLU A 1 190 ? 5.285 23.156 8.867 1 97.5 190 GLU A CA 1
ATOM 1488 C C . GLU A 1 190 ? 5.375 22.859 7.371 1 97.5 190 GLU A C 1
ATOM 1490 O O . GLU A 1 190 ? 5.133 23.75 6.547 1 97.5 190 GLU A O 1
ATOM 1495 N N . GLY A 1 191 ? 5.758 21.609 7.043 1 97.81 191 GLY A N 1
ATOM 1496 C CA . GLY A 1 191 ? 5.828 21.234 5.641 1 97.81 191 GLY A CA 1
ATOM 1497 C C . GLY A 1 191 ? 4.488 21.328 4.93 1 97.81 191 GLY A C 1
ATOM 1498 O O . GLY A 1 191 ? 4.422 21.688 3.756 1 97.81 191 GLY A O 1
ATOM 1499 N N . LEU A 1 192 ? 3.416 20.953 5.633 1 98.06 192 LEU A N 1
ATOM 1500 C CA . LEU A 1 192 ? 2.074 21.078 5.07 1 98.06 192 LEU A CA 1
ATOM 1501 C C . LEU A 1 192 ? 1.728 22.531 4.797 1 98.06 192 LEU A C 1
ATOM 1503 O O . LEU A 1 192 ? 1.234 22.875 3.717 1 98.06 192 LEU A O 1
ATOM 1507 N N . LYS A 1 193 ? 1.984 23.391 5.734 1 96.62 193 LYS A N 1
ATOM 1508 C CA . LYS A 1 193 ? 1.651 24.797 5.617 1 96.62 193 LYS A CA 1
ATOM 1509 C C . LYS A 1 193 ? 2.395 25.453 4.453 1 96.62 193 LYS A C 1
ATOM 1511 O O . LYS A 1 193 ? 1.88 26.375 3.82 1 96.62 193 LYS A O 1
ATOM 1516 N N . GLN A 1 194 ? 3.543 24.969 4.121 1 95.88 194 GLN A N 1
ATOM 1517 C CA . GLN A 1 194 ? 4.395 25.547 3.086 1 95.88 194 GLN A CA 1
ATOM 1518 C C . GLN A 1 194 ? 4.086 24.938 1.718 1 95.88 194 GLN A C 1
ATOM 1520 O O . GLN A 1 194 ? 4.496 25.484 0.689 1 95.88 194 GLN A O 1
ATOM 1525 N N . SER A 1 195 ? 3.291 23.844 1.719 1 94.31 195 SER A N 1
ATOM 1526 C CA . SER A 1 195 ? 3.068 23.109 0.484 1 94.31 195 SER A CA 1
ATOM 1527 C C . SER A 1 195 ? 1.851 23.625 -0.267 1 94.31 195 SER A C 1
ATOM 1529 O O . SER A 1 195 ? 1.034 24.359 0.298 1 94.31 195 SER A O 1
ATOM 1531 N N . THR A 1 196 ? 1.736 23.266 -1.551 1 92.19 196 THR A N 1
ATOM 1532 C CA . THR A 1 196 ? 0.561 23.562 -2.357 1 92.19 196 THR A CA 1
ATOM 1533 C C . THR A 1 196 ? -0.696 22.969 -1.735 1 92.19 196 THR A C 1
ATOM 1535 O O . THR A 1 196 ? -1.781 23.547 -1.837 1 92.19 196 THR A O 1
ATOM 1538 N N . MET A 1 197 ? -0.526 21.844 -1.084 1 91.25 197 MET A N 1
ATOM 1539 C CA . MET A 1 197 ? -1.654 21.219 -0.402 1 91.25 197 MET A CA 1
ATOM 1540 C C . MET A 1 197 ? -2.201 22.125 0.695 1 91.25 197 MET A C 1
ATOM 1542 O O . MET A 1 197 ? -3.416 22.266 0.842 1 91.25 197 MET A O 1
ATOM 1546 N N . GLY A 1 198 ? -1.298 22.641 1.486 1 91.44 198 GLY A N 1
ATOM 1547 C CA . GLY A 1 198 ? -1.716 23.562 2.535 1 91.44 198 GLY A CA 1
ATOM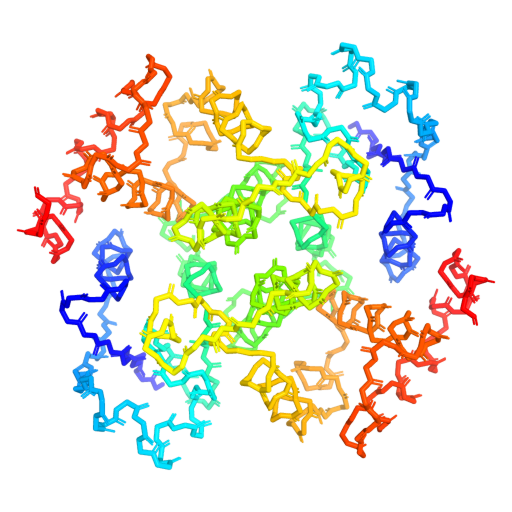 1548 C C . GLY A 1 198 ? -2.49 24.75 2.008 1 91.44 198 GLY A C 1
ATOM 1549 O O . GLY A 1 198 ? -3.422 25.234 2.66 1 91.44 198 GLY A O 1
ATOM 1550 N N . GLN A 1 199 ? -2.168 25.188 0.826 1 88.94 199 GLN A N 1
ATOM 1551 C CA . GLN A 1 199 ? -2.826 26.328 0.21 1 88.94 199 GLN A CA 1
ATOM 1552 C C . GLN A 1 199 ? -4.25 25.984 -0.215 1 88.94 199 GLN A C 1
ATOM 1554 O O . GLN A 1 199 ? -5.121 26.859 -0.265 1 88.94 199 GLN A O 1
ATOM 1559 N N . LEU A 1 200 ? -4.426 24.734 -0.507 1 87.94 200 LEU A N 1
ATOM 1560 C CA . LEU A 1 200 ? -5.73 24.281 -0.987 1 87.94 200 LEU A CA 1
ATOM 1561 C C . LEU A 1 200 ? -6.664 23.984 0.179 1 87.94 200 LEU A C 1
ATOM 1563 O O . LEU A 1 200 ? -7.887 23.938 0.009 1 87.94 200 LEU A O 1
ATOM 1567 N N . LEU A 1 201 ? -6.066 23.656 1.251 1 87 201 LEU A N 1
ATOM 1568 C CA . LEU A 1 201 ? -6.859 23.297 2.422 1 87 201 LEU A CA 1
ATOM 1569 C C . LEU A 1 201 ? -7.281 24.531 3.199 1 87 201 LEU A C 1
ATOM 1571 O O . LEU A 1 201 ? -8.367 24.562 3.779 1 87 201 LEU A O 1
ATOM 1575 N N . MET B 1 1 ? 11.008 -12.336 18.672 1 58.78 1 MET B N 1
ATOM 1576 C CA . MET B 1 1 ? 9.781 -13.125 18.719 1 58.78 1 MET B CA 1
ATOM 1577 C C . MET B 1 1 ? 9.352 -13.555 17.328 1 58.78 1 MET B C 1
ATOM 1579 O O . MET B 1 1 ? 9.664 -12.875 16.344 1 58.78 1 MET B O 1
ATOM 1583 N N . SER B 1 2 ? 8.695 -14.766 17.125 1 84.62 2 SER B N 1
ATOM 1584 C CA . SER B 1 2 ? 8.477 -15.492 15.875 1 84.62 2 SER B CA 1
ATOM 1585 C C . SER B 1 2 ? 7.32 -14.891 15.078 1 84.62 2 SER B C 1
ATOM 1587 O O . SER B 1 2 ? 6.41 -14.297 15.656 1 84.62 2 SER B O 1
ATOM 1589 N N . LEU B 1 3 ? 7.387 -14.68 13.82 1 96.75 3 LEU B N 1
ATOM 1590 C CA . LEU B 1 3 ? 6.34 -14.273 12.898 1 96.75 3 LEU B CA 1
ATOM 1591 C C . LEU B 1 3 ? 5.148 -15.227 12.969 1 96.75 3 LEU B C 1
ATOM 1593 O O . LEU B 1 3 ? 5.328 -16.438 13.047 1 96.75 3 LEU B O 1
ATOM 1597 N N . LYS B 1 4 ? 3.902 -14.617 13.062 1 98.56 4 LYS B N 1
ATOM 1598 C CA . LYS B 1 4 ? 2.662 -15.391 13 1 98.56 4 LYS B CA 1
ATOM 1599 C C . LYS B 1 4 ? 1.802 -14.953 11.82 1 98.56 4 LYS B C 1
ATOM 1601 O O . LYS B 1 4 ? 1.62 -13.758 11.586 1 98.56 4 LYS B O 1
ATOM 1606 N N . LEU B 1 5 ? 1.338 -15.914 11.125 1 98.56 5 LEU B N 1
ATOM 1607 C CA . LEU B 1 5 ? 0.456 -15.656 9.992 1 98.56 5 LEU B CA 1
ATOM 1608 C C . LEU B 1 5 ? -0.932 -16.234 10.242 1 98.56 5 LEU B C 1
ATOM 1610 O O . LEU B 1 5 ? -1.1 -17.453 10.297 1 98.56 5 LEU B O 1
ATOM 1614 N N . TYR B 1 6 ? -1.91 -15.383 10.5 1 98.69 6 TYR B N 1
ATOM 1615 C CA . TYR B 1 6 ? -3.311 -15.789 10.477 1 98.69 6 TYR B CA 1
ATOM 1616 C C . TYR B 1 6 ? -3.809 -15.953 9.047 1 98.69 6 TYR B C 1
ATOM 1618 O O . TYR B 1 6 ? -3.725 -15.016 8.25 1 98.69 6 TYR B O 1
ATOM 1626 N N . THR B 1 7 ? -4.34 -17.094 8.734 1 97.75 7 THR B N 1
ATOM 1627 C CA . THR B 1 7 ? -4.633 -17.406 7.344 1 97.75 7 THR B CA 1
ATOM 1628 C C . THR B 1 7 ? -5.73 -18.469 7.254 1 97.75 7 THR B C 1
ATOM 1630 O O . THR B 1 7 ? -6.371 -18.797 8.25 1 97.75 7 THR B O 1
ATOM 1633 N N . ASN B 1 8 ? -6.133 -18.766 6.059 1 95.81 8 ASN B N 1
ATOM 1634 C CA . ASN B 1 8 ? -7.012 -19.859 5.66 1 95.81 8 ASN B CA 1
ATOM 1635 C C . ASN B 1 8 ? -6.574 -20.484 4.336 1 95.81 8 ASN B C 1
ATOM 1637 O O . ASN B 1 8 ? -6.242 -19.766 3.393 1 95.81 8 ASN B O 1
ATOM 1641 N N . LYS B 1 9 ? -6.559 -21.781 4.191 1 90.81 9 LYS B N 1
ATOM 1642 C CA . LYS B 1 9 ? -5.996 -22.5 3.045 1 90.81 9 LYS B CA 1
ATOM 1643 C C . LYS B 1 9 ? -6.766 -22.172 1.768 1 90.81 9 LYS B C 1
ATOM 1645 O O . LYS B 1 9 ? -6.27 -22.406 0.663 1 90.81 9 LYS B O 1
ATOM 1650 N N . GLU B 1 10 ? -7.941 -21.594 1.881 1 90.5 10 GLU B N 1
ATOM 1651 C CA . GLU B 1 10 ? -8.75 -21.234 0.722 1 90.5 10 GLU B CA 1
ATOM 1652 C C . GLU B 1 10 ? -8.852 -19.719 0.564 1 90.5 10 GLU B C 1
ATOM 1654 O O . GLU B 1 10 ? -9.797 -19.219 -0.049 1 90.5 10 GLU B O 1
ATOM 1659 N N . SER B 1 11 ? -7.906 -19.047 1.132 1 93.12 11 SER B N 1
ATOM 1660 C CA . SER B 1 11 ? -7.914 -17.578 1.09 1 93.12 11 SER B CA 1
ATOM 1661 C C . SER B 1 11 ? -6.672 -17.047 0.387 1 93.12 11 SER B C 1
ATOM 1663 O O . SER B 1 11 ? -5.805 -17.812 -0.027 1 93.12 11 SER B O 1
ATOM 1665 N N . ARG B 1 12 ? -6.605 -15.742 0.286 1 94.88 12 ARG B N 1
ATOM 1666 C CA . ARG B 1 12 ? -5.438 -15.078 -0.286 1 94.88 12 ARG B CA 1
ATOM 1667 C C . ARG B 1 12 ? -4.199 -15.297 0.575 1 94.88 12 ARG B C 1
ATOM 1669 O O . ARG B 1 12 ? -3.088 -14.953 0.172 1 94.88 12 ARG B O 1
ATOM 1676 N N . GLY B 1 13 ? -4.426 -15.93 1.713 1 97.06 13 GLY B N 1
ATOM 1677 C CA . GLY B 1 13 ? -3.297 -16.297 2.553 1 97.06 13 GLY B CA 1
ATOM 1678 C C . GLY B 1 13 ? -2.309 -17.219 1.854 1 97.06 13 GLY B C 1
ATOM 1679 O O . GLY B 1 13 ? -1.125 -17.234 2.201 1 97.06 13 GLY B O 1
ATOM 1680 N N . VAL B 1 14 ? -2.699 -17.922 0.852 1 97.06 14 VAL B N 1
ATOM 1681 C CA . VAL B 1 14 ? -1.837 -18.859 0.132 1 97.06 14 VAL B CA 1
ATOM 1682 C C . VAL B 1 14 ? -0.79 -18.078 -0.666 1 97.06 14 VAL B C 1
ATOM 1684 O O . VAL B 1 14 ? 0.271 -18.609 -0.995 1 97.06 14 VAL B O 1
ATOM 1687 N N . VAL B 1 15 ? -1.073 -16.781 -0.996 1 98.44 15 VAL B N 1
ATOM 1688 C CA . VAL B 1 15 ? -0.095 -15.93 -1.662 1 98.44 15 VAL B CA 1
ATOM 1689 C C . VAL B 1 15 ? 1.094 -15.688 -0.736 1 98.44 15 VAL B C 1
ATOM 1691 O O . VAL B 1 15 ? 2.246 -15.703 -1.177 1 98.44 15 VAL B O 1
ATOM 1694 N N . ILE B 1 16 ? 0.823 -15.453 0.599 1 98.62 16 ILE B N 1
ATOM 1695 C CA . ILE B 1 16 ? 1.88 -15.227 1.579 1 98.62 16 ILE B CA 1
ATOM 1696 C C . ILE B 1 16 ? 2.635 -16.531 1.832 1 98.62 16 ILE B C 1
ATOM 1698 O O . ILE B 1 16 ? 3.85 -16.516 2.041 1 98.62 16 ILE B O 1
ATOM 1702 N N . ASP B 1 17 ? 1.913 -17.672 1.723 1 97.62 17 ASP B N 1
ATOM 1703 C CA . ASP B 1 17 ? 2.6 -18.969 1.801 1 97.62 17 ASP B CA 1
ATOM 1704 C C . ASP B 1 17 ? 3.67 -19.078 0.718 1 97.62 17 ASP B C 1
ATOM 1706 O O . ASP B 1 17 ? 4.793 -19.516 0.992 1 97.62 17 ASP B O 1
ATOM 1710 N N . TRP B 1 18 ? 3.293 -18.75 -0.467 1 98.44 18 TRP B N 1
ATOM 1711 C CA . TRP B 1 18 ? 4.242 -18.797 -1.576 1 98.44 18 TRP B CA 1
ATOM 1712 C C . TRP B 1 18 ? 5.414 -17.844 -1.325 1 98.44 18 TRP B C 1
ATOM 1714 O O . TRP B 1 18 ? 6.574 -18.219 -1.524 1 98.44 18 TRP B O 1
ATOM 1724 N N . LEU B 1 19 ? 5.168 -16.609 -0.855 1 98.81 19 LEU B N 1
ATOM 1725 C CA . LEU B 1 19 ? 6.227 -15.641 -0.578 1 98.81 19 LEU B CA 1
ATOM 1726 C C . LEU B 1 19 ? 7.188 -16.172 0.473 1 98.81 19 LEU B C 1
ATOM 1728 O O . LEU B 1 19 ? 8.406 -16 0.358 1 98.81 19 LEU B O 1
ATOM 1732 N N . LEU B 1 20 ? 6.66 -16.812 1.502 1 98.38 20 LEU B N 1
ATOM 1733 C CA . LEU B 1 20 ? 7.492 -17.375 2.568 1 98.38 20 LEU B CA 1
ATOM 1734 C C . LEU B 1 20 ? 8.391 -18.484 2.039 1 98.38 20 LEU B C 1
ATOM 1736 O O . LEU B 1 20 ? 9.539 -18.609 2.469 1 98.38 20 LEU B O 1
ATOM 1740 N N . VAL B 1 21 ? 7.887 -19.297 1.121 1 98.5 21 VAL B N 1
ATOM 1741 C CA . VAL B 1 21 ? 8.695 -20.328 0.483 1 98.5 21 VAL B CA 1
ATOM 1742 C C . VAL B 1 21 ? 9.836 -19.672 -0.298 1 98.5 21 VAL B C 1
ATOM 1744 O O . VAL B 1 21 ? 10.992 -20.109 -0.188 1 98.5 21 VAL B O 1
ATOM 1747 N N . GLU B 1 22 ? 9.555 -18.625 -1.107 1 98.69 22 GLU B N 1
ATOM 1748 C CA . GLU B 1 22 ? 10.57 -17.922 -1.887 1 98.69 22 GLU B CA 1
ATOM 1749 C C . GLU B 1 22 ? 11.633 -17.312 -0.981 1 98.69 22 GLU B C 1
ATOM 1751 O O . GLU B 1 22 ? 12.805 -17.234 -1.354 1 98.69 22 GLU B O 1
ATOM 1756 N N . LEU B 1 23 ? 11.188 -16.812 0.18 1 98.38 23 LEU B N 1
ATOM 1757 C CA . LEU B 1 23 ? 12.078 -16.156 1.122 1 98.38 23 LEU B CA 1
ATOM 1758 C C . LEU B 1 23 ? 12.891 -17.188 1.909 1 98.38 23 LEU B C 1
ATOM 1760 O O . LEU B 1 23 ? 13.945 -16.844 2.467 1 98.38 23 LEU B O 1
ATOM 1764 N N . GLY B 1 24 ? 12.414 -18.391 1.946 1 97.94 24 GLY B N 1
ATOM 1765 C CA . GLY B 1 24 ? 13.031 -19.406 2.785 1 97.94 24 GLY B CA 1
ATOM 1766 C C . GLY B 1 24 ? 12.93 -19.094 4.266 1 97.94 24 GLY B C 1
ATOM 1767 O O . GLY B 1 24 ? 13.883 -19.297 5.02 1 97.94 24 GLY B O 1
ATOM 1768 N N . VAL B 1 25 ? 11.781 -18.594 4.695 1 97 25 VAL B N 1
ATOM 1769 C CA . VAL B 1 25 ? 11.578 -18.141 6.066 1 97 25 VAL B CA 1
ATOM 1770 C C . VAL B 1 25 ? 10.445 -18.953 6.707 1 97 25 VAL B C 1
ATOM 1772 O O . VAL B 1 25 ? 9.438 -19.234 6.062 1 97 25 VAL B O 1
ATOM 1775 N N . GLU B 1 26 ? 10.625 -19.312 7.918 1 96 26 GLU B N 1
ATOM 1776 C CA . GLU B 1 26 ? 9.586 -19.984 8.688 1 96 26 GLU B CA 1
ATOM 1777 C C . GLU B 1 26 ? 8.656 -18.969 9.359 1 96 26 GLU B C 1
ATOM 1779 O O . GLU B 1 26 ? 9.102 -17.906 9.805 1 96 26 GLU B O 1
ATOM 1784 N N . CYS B 1 27 ? 7.41 -19.312 9.406 1 97.12 27 CYS B N 1
ATOM 1785 C CA . CYS B 1 27 ? 6.367 -18.5 10.023 1 97.12 27 CYS B CA 1
ATOM 1786 C C . CYS B 1 27 ? 5.297 -19.375 10.664 1 97.12 27 CYS B C 1
ATOM 1788 O O . CYS B 1 27 ? 4.859 -20.359 10.062 1 97.12 27 CYS B O 1
ATOM 1790 N N . GLU B 1 28 ? 4.953 -19.078 11.922 1 97.94 28 GLU B N 1
ATOM 1791 C CA . GLU B 1 28 ? 3.848 -19.812 12.539 1 97.94 28 GLU B CA 1
ATOM 1792 C C . GLU B 1 28 ? 2.533 -19.547 11.812 1 97.94 28 GLU B C 1
ATOM 1794 O O . GLU B 1 28 ? 2.15 -18.375 11.625 1 97.94 28 GLU B O 1
ATOM 1799 N N . ARG B 1 29 ? 1.899 -20.594 11.461 1 96.81 29 ARG B N 1
ATOM 1800 C CA . ARG B 1 29 ? 0.638 -20.484 10.727 1 96.81 29 ARG B CA 1
ATOM 1801 C C . ARG B 1 29 ? -0.548 -20.766 11.648 1 96.81 29 ARG B C 1
ATOM 1803 O O . ARG B 1 29 ? -0.574 -21.766 12.359 1 96.81 29 ARG B O 1
ATOM 1810 N N . ILE B 1 30 ? -1.488 -19.891 11.703 1 97.75 30 ILE B N 1
ATOM 1811 C CA . ILE B 1 30 ? -2.713 -20.016 12.484 1 97.75 30 ILE B CA 1
ATOM 1812 C C . ILE B 1 30 ? -3.924 -20.016 11.555 1 97.75 30 ILE B C 1
ATOM 1814 O O . ILE B 1 30 ? -4.258 -18.969 10.969 1 97.75 30 ILE B O 1
ATOM 1818 N N . GLU B 1 31 ? -4.582 -21.125 11.414 1 97.19 31 GLU B N 1
ATOM 1819 C CA . GLU B 1 31 ? -5.773 -21.234 10.578 1 97.19 31 GLU B CA 1
ATOM 1820 C C . GLU B 1 31 ? -6.977 -20.578 11.25 1 97.19 31 GLU B C 1
ATOM 1822 O O . GLU B 1 31 ? -7.254 -20.828 12.422 1 97.19 31 GLU B O 1
ATOM 1827 N N . VAL B 1 32 ? -7.605 -19.703 10.57 1 97.12 32 VAL B N 1
ATOM 1828 C CA . VAL B 1 32 ? -8.789 -19.016 11.07 1 97.12 32 VAL B CA 1
ATOM 1829 C C . VAL B 1 32 ? -10 -19.375 10.227 1 97.12 32 VAL B C 1
ATOM 1831 O O . VAL B 1 32 ? -9.984 -19.219 9 1 97.12 32 VAL B O 1
ATOM 1834 N N . ALA B 1 33 ? -11.18 -19.891 10.875 1 95.88 33 ALA B N 1
ATOM 1835 C CA . ALA B 1 33 ? -12.391 -20.297 10.164 1 95.88 33 ALA B CA 1
ATOM 1836 C C . ALA B 1 33 ? -13.195 -19.094 9.719 1 95.88 33 ALA B C 1
ATOM 1838 O O . ALA B 1 33 ? -13.305 -18.094 10.453 1 95.88 33 ALA B O 1
ATOM 1839 N N . TYR B 1 34 ? -13.875 -19.328 8.516 1 91.94 34 TYR B N 1
ATOM 1840 C CA . TYR B 1 34 ? -14.734 -18.266 7.98 1 91.94 34 TYR B CA 1
ATOM 1841 C C . TYR B 1 34 ? -15.977 -18.094 8.844 1 91.94 34 TYR B C 1
ATOM 1843 O O . TYR B 1 34 ? -16.422 -19.031 9.516 1 91.94 34 TYR B O 1
ATOM 1851 N N . LYS B 1 35 ? -16.562 -17.094 8.875 1 88.38 35 LYS B N 1
ATOM 1852 C CA . LYS B 1 35 ? -17.891 -16.766 9.398 1 88.38 35 LYS B CA 1
ATOM 1853 C C . LYS B 1 35 ? -17.906 -16.797 10.922 1 88.38 35 LYS B C 1
ATOM 1855 O O . LYS B 1 35 ? -18.719 -16.125 11.555 1 88.38 35 LYS B O 1
ATOM 1860 N N . THR B 1 36 ? -16.938 -17.562 11.508 1 93.94 36 THR B N 1
ATOM 1861 C CA . THR B 1 36 ? -16.953 -17.672 12.961 1 93.94 36 THR B CA 1
ATOM 1862 C C . THR B 1 36 ? -15.727 -17 13.57 1 93.94 36 THR B C 1
ATOM 1864 O O . THR B 1 36 ? -15.742 -15.797 13.844 1 93.94 36 THR B O 1
ATOM 1867 N N . GLU B 1 37 ? -14.57 -17.734 13.523 1 96.56 37 GLU B N 1
ATOM 1868 C CA . GLU B 1 37 ? -13.352 -17.234 14.156 1 96.56 37 GLU B CA 1
ATOM 1869 C C . GLU B 1 37 ? -12.945 -15.891 13.57 1 96.56 37 GLU B C 1
ATOM 1871 O O . GLU B 1 37 ? -12.477 -15.008 14.289 1 96.56 37 GLU B O 1
ATOM 1876 N N . MET B 1 38 ? -13.117 -15.766 12.344 1 95 38 MET B N 1
ATOM 1877 C CA . MET B 1 38 ? -12.695 -14.578 11.602 1 95 38 MET B CA 1
ATOM 1878 C C . MET B 1 38 ? -13.547 -13.367 11.984 1 95 38 MET B C 1
ATOM 1880 O O . MET B 1 38 ? -13.148 -12.227 11.742 1 95 38 MET B O 1
ATOM 1884 N N . LYS B 1 39 ? -14.695 -13.633 12.594 1 94.12 39 LYS B N 1
ATOM 1885 C CA . LYS B 1 39 ? -15.625 -12.555 12.938 1 94.12 39 LYS B CA 1
ATOM 1886 C C . LYS B 1 39 ? -15.711 -12.375 14.453 1 94.12 39 LYS B C 1
ATOM 1888 O O . LYS B 1 39 ? -16.469 -11.539 14.938 1 94.12 39 LYS B O 1
ATOM 1893 N N . SER B 1 40 ? -14.852 -13.125 15.234 1 96.88 40 SER B N 1
ATOM 1894 C CA . SER B 1 40 ? -14.844 -13 16.688 1 96.88 40 SER B CA 1
ATOM 1895 C C . SER B 1 40 ? -14.305 -11.633 17.125 1 96.88 40 SER B C 1
ATOM 1897 O O . SER B 1 40 ? -13.484 -11.039 16.422 1 96.88 40 SER B O 1
ATOM 1899 N N . PRO B 1 41 ? -14.742 -11.156 18.266 1 96.31 41 PRO B N 1
ATOM 1900 C CA . PRO B 1 41 ? -14.219 -9.883 18.781 1 96.31 41 PRO B CA 1
ATOM 1901 C C . PRO B 1 41 ? -12.695 -9.883 18.906 1 96.31 41 PRO B C 1
ATOM 1903 O O . PRO B 1 41 ? -12.047 -8.867 18.656 1 96.31 41 PRO B O 1
ATOM 1906 N N . GLU B 1 42 ? -12.148 -11.016 19.312 1 97.25 42 GLU B N 1
ATOM 1907 C CA . GLU B 1 42 ? -10.703 -11.133 19.469 1 97.25 42 GLU B CA 1
ATOM 1908 C C . GLU B 1 42 ? -9.977 -10.961 18.141 1 97.25 42 GLU B C 1
ATOM 1910 O O . GLU B 1 42 ? -8.969 -10.258 18.062 1 97.25 42 GLU B O 1
ATOM 1915 N N . TYR B 1 43 ? -10.531 -11.578 17.062 1 97.94 43 TYR B N 1
ATOM 1916 C CA . TYR B 1 43 ? -9.883 -11.484 15.758 1 97.94 43 TYR B CA 1
ATOM 1917 C C . TYR B 1 43 ? -10.078 -10.102 15.156 1 97.94 43 TYR B C 1
ATOM 1919 O O . TYR B 1 43 ? -9.18 -9.57 14.492 1 97.94 43 TYR B O 1
ATOM 1927 N N . LEU B 1 44 ? -11.242 -9.516 15.422 1 96.69 44 LEU B N 1
ATOM 1928 C CA . LEU B 1 44 ? -11.562 -8.211 14.852 1 96.69 44 LEU B CA 1
ATOM 1929 C C . LEU B 1 44 ? -10.688 -7.117 15.469 1 96.69 44 LEU B C 1
ATOM 1931 O O . LEU B 1 44 ? -10.523 -6.047 14.883 1 96.69 44 LEU B O 1
ATOM 1935 N N . LYS B 1 45 ? -10.07 -7.418 16.625 1 96.31 45 LYS B N 1
ATOM 1936 C CA . LYS B 1 45 ? -9.086 -6.512 17.203 1 96.31 45 LYS B CA 1
ATOM 1937 C C . LYS B 1 45 ? -7.785 -6.516 16.406 1 96.31 45 LYS B C 1
ATOM 1939 O O . LYS B 1 45 ? -7.059 -5.52 16.391 1 96.31 45 LYS B O 1
ATOM 1944 N N . LEU B 1 46 ? -7.523 -7.641 15.727 1 97.25 46 LEU B N 1
ATOM 1945 C CA . LEU B 1 46 ? -6.344 -7.754 14.875 1 97.25 46 LEU B CA 1
ATOM 1946 C C . LEU B 1 46 ? -6.598 -7.133 13.508 1 97.25 46 LEU B C 1
ATOM 1948 O O . LEU B 1 46 ? -5.832 -6.281 13.055 1 97.25 46 LEU B O 1
ATOM 1952 N N . ASN B 1 47 ? -7.688 -7.551 12.922 1 97.62 47 ASN B N 1
ATOM 1953 C CA . ASN B 1 47 ? -8.086 -7.039 11.617 1 97.62 47 ASN B CA 1
ATOM 1954 C C . ASN B 1 47 ? -9.57 -6.656 11.594 1 97.62 47 ASN B C 1
ATOM 1956 O O . ASN B 1 47 ? -10.438 -7.523 11.492 1 97.62 47 ASN B O 1
ATOM 1960 N N . PRO B 1 48 ? -9.875 -5.371 11.586 1 97 48 PRO B N 1
ATOM 1961 C CA . PRO B 1 48 ? -11.258 -4.902 11.68 1 97 48 PRO B CA 1
ATOM 1962 C C . PRO B 1 48 ? -12.102 -5.309 10.469 1 97 48 PRO B C 1
ATOM 1964 O O . PRO B 1 48 ? -13.336 -5.246 10.523 1 97 48 PRO B O 1
ATOM 1967 N N . PHE B 1 49 ? -11.5 -5.758 9.375 1 96.44 49 PHE B N 1
ATOM 1968 C CA . PHE B 1 49 ? -12.25 -6.203 8.203 1 96.44 49 PHE B CA 1
ATOM 1969 C C . PHE B 1 49 ? -12.711 -7.648 8.367 1 96.44 49 PHE B C 1
ATOM 1971 O O . PHE B 1 49 ? -13.555 -8.125 7.613 1 96.44 49 PHE B O 1
ATOM 1978 N N . GLY B 1 50 ? -12.117 -8.359 9.383 1 96.12 50 GLY B N 1
ATOM 1979 C CA . GLY B 1 50 ? -12.461 -9.75 9.594 1 96.12 50 GLY B CA 1
ATOM 1980 C C . GLY B 1 50 ? -12.07 -10.648 8.43 1 96.12 50 GLY B C 1
ATOM 1981 O O . GLY B 1 50 ? -12.844 -11.516 8.016 1 96.12 50 GLY B O 1
ATOM 1982 N N . LYS B 1 51 ? -10.891 -10.398 7.883 1 96.25 51 LYS B N 1
ATOM 1983 C CA . LYS B 1 51 ? -10.383 -11.164 6.75 1 96.25 51 LYS B CA 1
ATOM 1984 C C . LYS B 1 51 ? -8.953 -11.656 7.008 1 96.25 51 LYS B C 1
ATOM 1986 O O . LYS B 1 51 ? -8.336 -11.266 8 1 96.25 51 LYS B O 1
ATOM 1991 N N . VAL B 1 52 ? -8.523 -12.562 6.23 1 97.12 52 VAL B N 1
ATOM 1992 C CA . VAL B 1 52 ? -7.148 -13.039 6.203 1 97.12 52 VAL B CA 1
ATOM 1993 C C . VAL B 1 52 ? -6.527 -12.742 4.84 1 97.12 52 VAL B C 1
ATOM 1995 O O . VAL B 1 52 ? -7.242 -12.57 3.848 1 97.12 52 VAL B O 1
ATOM 1998 N N . PRO B 1 53 ? -5.219 -12.562 4.742 1 98.19 53 PRO B N 1
ATOM 1999 C CA . PRO B 1 53 ? -4.184 -12.859 5.734 1 98.19 53 PRO B CA 1
ATOM 2000 C C . PRO B 1 53 ? -3.9 -11.672 6.66 1 98.19 53 PRO B C 1
ATOM 2002 O O . PRO B 1 53 ? -4.133 -10.523 6.285 1 98.19 53 PRO B O 1
ATOM 2005 N N . VAL B 1 54 ? -3.469 -12 7.898 1 98.69 54 VAL B N 1
ATOM 2006 C CA . VAL B 1 54 ? -2.902 -11.047 8.852 1 98.69 54 VAL B CA 1
ATOM 2007 C C . VAL B 1 54 ? -1.553 -11.555 9.352 1 98.69 54 VAL B C 1
ATOM 2009 O O . VAL B 1 54 ? -1.437 -12.711 9.773 1 98.69 54 VAL B O 1
ATOM 2012 N N . LEU B 1 55 ? -0.502 -10.781 9.211 1 98.81 55 LEU B N 1
ATOM 2013 C CA . LEU B 1 55 ? 0.814 -11.094 9.758 1 98.81 55 LEU B CA 1
ATOM 2014 C C . LEU B 1 55 ? 1.056 -10.344 11.062 1 98.81 55 LEU B C 1
ATOM 2016 O O . LEU B 1 55 ? 0.764 -9.148 11.156 1 98.81 55 LEU B O 1
ATOM 2020 N N . VAL B 1 56 ? 1.526 -11.008 12.086 1 98.5 56 VAL B N 1
ATOM 2021 C CA . VAL B 1 56 ? 1.886 -10.391 13.359 1 98.5 56 VAL B CA 1
ATOM 2022 C C . VAL B 1 56 ? 3.383 -10.555 13.609 1 98.5 56 VAL B C 1
ATOM 2024 O O . VAL B 1 56 ? 3.908 -11.672 13.57 1 98.5 56 VAL B O 1
ATOM 2027 N N . ASP B 1 57 ? 4.09 -9.492 13.734 1 97.94 57 ASP B N 1
ATOM 2028 C CA . ASP B 1 57 ? 5.5 -9.453 14.109 1 97.94 57 ASP B CA 1
ATOM 2029 C C . ASP B 1 57 ? 5.691 -8.703 15.43 1 97.94 57 ASP B C 1
ATOM 2031 O O . ASP B 1 57 ? 5.75 -7.473 15.445 1 97.94 57 ASP B O 1
ATOM 2035 N N . GLY B 1 58 ? 5.863 -9.406 16.531 1 95.25 58 GLY B N 1
ATOM 2036 C CA . GLY B 1 58 ? 5.84 -8.766 17.844 1 95.25 58 GLY B CA 1
ATOM 2037 C C . GLY B 1 58 ? 4.512 -8.109 18.172 1 95.25 58 GLY B C 1
ATOM 2038 O O . GLY B 1 58 ? 3.465 -8.758 18.109 1 95.25 58 GLY B O 1
ATOM 2039 N N . ASP B 1 59 ? 4.531 -6.836 18.375 1 94.81 59 ASP B N 1
ATOM 2040 C CA . ASP B 1 59 ? 3.316 -6.113 18.734 1 94.81 59 ASP B CA 1
ATOM 2041 C C . ASP B 1 59 ? 2.688 -5.441 17.516 1 94.81 59 ASP B C 1
ATOM 2043 O O . ASP B 1 59 ? 1.67 -4.758 17.641 1 94.81 59 ASP B O 1
ATOM 2047 N N . VAL B 1 60 ? 3.277 -5.688 16.359 1 97.44 60 VAL B N 1
ATOM 2048 C CA . VAL B 1 60 ? 2.795 -5.02 15.164 1 97.44 60 VAL B CA 1
ATOM 2049 C C . VAL B 1 60 ? 1.914 -5.969 14.359 1 97.44 60 VAL B C 1
ATOM 2051 O O . VAL B 1 60 ? 2.314 -7.098 14.062 1 97.44 60 VAL B O 1
ATOM 2054 N N . VAL B 1 61 ? 0.726 -5.57 14.055 1 98.44 61 VAL B N 1
ATOM 2055 C CA . VAL B 1 61 ? -0.24 -6.309 13.242 1 98.44 61 VAL B CA 1
ATOM 2056 C C . VAL B 1 61 ? -0.293 -5.719 11.836 1 98.44 61 VAL B C 1
ATOM 2058 O O . VAL B 1 61 ? -0.482 -4.512 11.672 1 98.44 61 VAL B O 1
ATOM 2061 N N . ILE B 1 62 ? -0.091 -6.582 10.867 1 98.62 62 ILE B N 1
ATOM 2062 C CA . ILE B 1 62 ? -0.023 -6.129 9.484 1 98.62 62 ILE B CA 1
ATOM 2063 C C . ILE B 1 62 ? -1.093 -6.84 8.656 1 98.62 62 ILE B C 1
ATOM 2065 O O . ILE B 1 62 ? -1.056 -8.062 8.5 1 98.62 62 ILE B O 1
ATOM 2069 N N . TYR B 1 63 ? -2.08 -6.051 8.195 1 98.25 63 TYR B N 1
ATOM 2070 C CA . TYR B 1 63 ? -3.004 -6.516 7.168 1 98.25 63 TYR B CA 1
ATOM 2071 C C . TYR B 1 63 ? -2.93 -5.629 5.93 1 98.25 63 TYR B C 1
ATOM 2073 O O . TYR B 1 63 ? -2.287 -4.578 5.949 1 98.25 63 TYR B O 1
ATOM 2081 N N . GLU B 1 64 ? -3.666 -6.109 4.863 1 98.31 64 GLU B N 1
ATOM 2082 C CA . GLU B 1 64 ? -3.584 -5.887 3.424 1 98.31 64 GLU B CA 1
ATOM 2083 C C . GLU B 1 64 ? -2.52 -6.773 2.787 1 98.31 64 GLU B C 1
ATOM 2085 O O . GLU B 1 64 ? -1.368 -6.785 3.229 1 98.31 64 GLU B O 1
ATOM 2090 N N . LEU B 1 65 ? -2.814 -7.512 1.815 1 98.56 65 LEU B N 1
ATOM 2091 C CA . LEU B 1 65 ? -1.932 -8.469 1.161 1 98.56 65 LEU B CA 1
ATOM 2092 C C . LEU B 1 65 ? -0.656 -7.793 0.673 1 98.56 65 LEU B C 1
ATOM 2094 O O . LEU B 1 65 ? 0.448 -8.273 0.942 1 98.56 65 LEU B O 1
ATOM 2098 N N . GLY B 1 66 ? -0.797 -6.605 -0.054 1 98.81 66 GLY B N 1
ATOM 2099 C CA . GLY B 1 66 ? 0.36 -5.879 -0.552 1 98.81 66 GLY B CA 1
ATOM 2100 C C . GLY B 1 66 ? 1.289 -5.41 0.551 1 98.81 66 GLY B C 1
ATOM 2101 O O . GLY B 1 66 ? 2.51 -5.402 0.381 1 98.81 66 GLY B O 1
ATOM 2102 N N . ALA B 1 67 ? 0.736 -5.008 1.734 1 98.94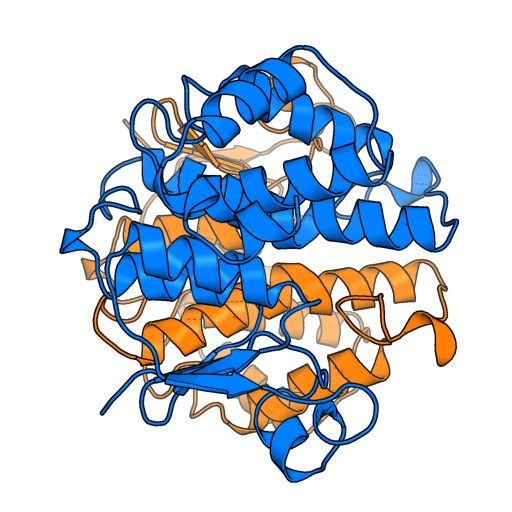 67 ALA B N 1
ATOM 2103 C CA . ALA B 1 67 ? 1.525 -4.566 2.881 1 98.94 67 ALA B CA 1
ATOM 2104 C C . ALA B 1 67 ? 2.379 -5.703 3.432 1 98.94 67 ALA B C 1
ATOM 2106 O O . ALA B 1 67 ? 3.557 -5.512 3.746 1 98.94 67 ALA B O 1
ATOM 2107 N N . ILE B 1 68 ? 1.8 -6.895 3.553 1 98.88 68 ILE B N 1
ATOM 2108 C CA . ILE B 1 68 ? 2.516 -8.062 4.066 1 98.88 68 ILE B CA 1
ATOM 2109 C C . ILE B 1 68 ? 3.652 -8.43 3.115 1 98.88 68 ILE B C 1
ATOM 2111 O O . ILE B 1 68 ? 4.77 -8.711 3.553 1 98.88 68 ILE B O 1
ATOM 2115 N N . CYS B 1 69 ? 3.369 -8.406 1.815 1 98.94 69 CYS B N 1
ATOM 2116 C CA . CYS B 1 69 ? 4.391 -8.711 0.817 1 98.94 69 CYS B CA 1
ATOM 2117 C C . CYS B 1 69 ? 5.562 -7.742 0.924 1 98.94 69 CYS B C 1
ATOM 2119 O O . CYS B 1 69 ? 6.719 -8.164 0.997 1 98.94 69 CYS B O 1
ATOM 2121 N N . ALA B 1 70 ? 5.262 -6.426 0.938 1 98.94 70 ALA B N 1
ATOM 2122 C CA . ALA B 1 70 ? 6.309 -5.406 0.999 1 98.94 70 ALA B CA 1
ATOM 2123 C C . ALA B 1 70 ? 7.098 -5.512 2.301 1 98.94 70 ALA B C 1
ATOM 2125 O O . ALA B 1 70 ? 8.32 -5.363 2.307 1 98.94 70 ALA B O 1
ATOM 2126 N N . TYR B 1 71 ? 6.406 -5.785 3.422 1 98.88 71 TYR B N 1
ATOM 2127 C CA . TYR B 1 71 ? 7.055 -5.855 4.727 1 98.88 71 TYR B CA 1
ATOM 2128 C C . TYR B 1 71 ? 8.031 -7.023 4.793 1 98.88 71 TYR B C 1
ATOM 2130 O O . TYR B 1 71 ? 9.188 -6.852 5.191 1 98.88 71 TYR B O 1
ATOM 2138 N N . LEU B 1 72 ? 7.605 -8.18 4.371 1 98.81 72 LEU B N 1
ATOM 2139 C CA . LEU B 1 72 ? 8.453 -9.367 4.441 1 98.81 72 LEU B CA 1
ATOM 2140 C C . LEU B 1 72 ? 9.656 -9.227 3.514 1 98.81 72 LEU B C 1
ATOM 2142 O O . LEU B 1 72 ? 10.766 -9.648 3.857 1 98.81 72 LEU B O 1
ATOM 2146 N N . ALA B 1 73 ? 9.43 -8.656 2.326 1 98.81 73 ALA B N 1
ATOM 2147 C CA . ALA B 1 73 ? 10.539 -8.445 1.396 1 98.81 73 ALA B CA 1
ATOM 2148 C C . ALA B 1 73 ? 11.586 -7.512 1.997 1 98.81 73 ALA B C 1
ATOM 2150 O O . ALA B 1 73 ? 12.781 -7.695 1.784 1 98.81 73 ALA B O 1
ATOM 2151 N N . ASP B 1 74 ? 11.133 -6.461 2.701 1 98.69 74 ASP B N 1
ATOM 2152 C CA . ASP B 1 74 ? 12.055 -5.52 3.33 1 98.69 74 ASP B CA 1
ATOM 2153 C C . ASP B 1 74 ? 12.734 -6.145 4.547 1 98.69 74 ASP B C 1
ATOM 2155 O O . ASP B 1 74 ? 13.938 -5.969 4.75 1 98.69 74 ASP B O 1
ATOM 2159 N N . LYS B 1 75 ? 11.938 -6.828 5.383 1 98.12 75 LYS B N 1
ATOM 2160 C CA . LYS B 1 75 ? 12.477 -7.434 6.598 1 98.12 75 LYS B CA 1
ATOM 2161 C C . LYS B 1 75 ? 13.602 -8.414 6.273 1 98.12 75 LYS B C 1
ATOM 2163 O O . LYS B 1 75 ? 14.602 -8.477 6.996 1 98.12 75 LYS B O 1
ATOM 2168 N N . PHE B 1 76 ? 13.445 -9.141 5.238 1 98.25 76 PHE B N 1
ATOM 2169 C CA . PHE B 1 76 ? 14.445 -10.109 4.789 1 98.25 76 PHE B CA 1
ATOM 2170 C C . PHE B 1 76 ? 15.117 -9.641 3.504 1 98.25 76 PHE B C 1
ATOM 2172 O O . PHE B 1 76 ? 15.172 -10.383 2.521 1 98.25 76 PHE B O 1
ATOM 2179 N N . SER B 1 77 ? 15.648 -8.453 3.611 1 97.69 77 SER B N 1
ATOM 2180 C CA . SER B 1 77 ? 16.188 -7.773 2.436 1 97.69 77 SER B CA 1
ATOM 2181 C C . SER B 1 77 ? 17.359 -8.531 1.847 1 97.69 77 SER B C 1
ATOM 2183 O O . SER B 1 77 ? 17.641 -8.43 0.649 1 97.69 77 SER B O 1
ATOM 2185 N N . ASP B 1 78 ? 18.031 -9.328 2.594 1 97.31 78 ASP B N 1
ATOM 2186 C CA . ASP B 1 78 ? 19.188 -10.109 2.146 1 97.31 78 ASP B CA 1
ATOM 2187 C C . ASP B 1 78 ? 18.766 -11.172 1.135 1 97.31 78 ASP B C 1
ATOM 2189 O O . ASP B 1 78 ? 19.609 -11.695 0.395 1 97.31 78 ASP B O 1
ATOM 2193 N N . LYS B 1 79 ? 17.422 -11.445 1.07 1 97.88 79 LYS B N 1
ATOM 2194 C CA . LYS B 1 79 ? 16.938 -12.484 0.173 1 97.88 79 LYS B CA 1
ATOM 2195 C C . LYS B 1 79 ? 16.688 -11.93 -1.227 1 97.88 79 LYS B C 1
ATOM 2197 O O . LYS B 1 79 ? 16.484 -12.695 -2.176 1 97.88 79 LYS B O 1
ATOM 2202 N N . GLY B 1 80 ? 16.625 -10.609 -1.381 1 98.06 80 GLY B N 1
ATOM 2203 C CA . GLY B 1 80 ? 16.656 -9.977 -2.689 1 98.06 80 GLY B CA 1
ATOM 2204 C C . GLY B 1 80 ? 15.305 -9.961 -3.381 1 98.06 80 GLY B C 1
ATOM 2205 O O . GLY B 1 80 ? 15.234 -9.945 -4.609 1 98.06 80 GLY B O 1
ATOM 2206 N N . LEU B 1 81 ? 14.234 -9.969 -2.639 1 98.81 81 LEU B N 1
ATOM 2207 C CA . LEU B 1 81 ? 12.914 -10.008 -3.248 1 98.81 81 LEU B CA 1
ATOM 2208 C C . LEU B 1 81 ? 12.32 -8.602 -3.35 1 98.81 81 LEU B C 1
ATOM 2210 O O . LEU B 1 81 ? 11.109 -8.445 -3.508 1 98.81 81 LEU B O 1
ATOM 2214 N N . ALA B 1 82 ? 13.094 -7.551 -3.154 1 98.81 82 ALA B N 1
ATOM 2215 C CA . ALA B 1 82 ? 12.805 -6.156 -3.477 1 98.81 82 ALA B CA 1
ATOM 2216 C C . ALA B 1 82 ? 14.039 -5.453 -4.02 1 98.81 82 ALA B C 1
ATOM 2218 O O . ALA B 1 82 ? 15.164 -5.73 -3.588 1 98.81 82 ALA B O 1
ATOM 2219 N N . PRO B 1 83 ? 13.805 -4.562 -5.059 1 98.69 83 PRO B N 1
ATOM 2220 C CA . PRO B 1 83 ? 14.961 -3.76 -5.461 1 98.69 83 PRO B CA 1
ATOM 2221 C C . PRO B 1 83 ? 15.547 -2.947 -4.305 1 98.69 83 PRO B C 1
ATOM 2223 O O . PRO B 1 83 ? 14.828 -2.613 -3.357 1 98.69 83 PRO B O 1
ATOM 2226 N N . ALA B 1 84 ? 16.859 -2.633 -4.422 1 97.75 84 ALA B N 1
ATOM 2227 C CA . ALA B 1 84 ? 17.531 -1.812 -3.414 1 97.75 84 ALA B CA 1
ATOM 2228 C C . ALA B 1 84 ? 16.844 -0.461 -3.26 1 97.75 84 ALA B C 1
ATOM 2230 O O . ALA B 1 84 ? 16.156 0.004 -4.176 1 97.75 84 ALA B O 1
ATOM 2231 N N . LEU B 1 85 ? 17.016 0.177 -2.072 1 96.94 85 LEU B N 1
ATOM 2232 C CA . LEU B 1 85 ? 16.297 1.401 -1.739 1 96.94 85 LEU B CA 1
ATOM 2233 C C . LEU B 1 85 ? 16.609 2.506 -2.744 1 96.94 85 LEU B C 1
ATOM 2235 O O . LEU B 1 85 ? 15.742 3.33 -3.055 1 96.94 85 LEU B O 1
ATOM 2239 N N . ASP B 1 86 ? 17.781 2.535 -3.291 1 90.88 86 ASP B N 1
ATOM 2240 C CA . ASP B 1 86 ? 18.188 3.635 -4.168 1 90.88 86 ASP B CA 1
ATOM 2241 C C . ASP B 1 86 ? 18.109 3.221 -5.633 1 90.88 86 ASP B C 1
ATOM 2243 O O . ASP B 1 86 ? 18.547 3.963 -6.516 1 90.88 86 ASP B O 1
ATOM 2247 N N . ASP B 1 87 ? 17.688 1.959 -5.902 1 96.94 87 ASP B N 1
ATOM 2248 C CA . ASP B 1 87 ? 17.469 1.494 -7.27 1 96.94 87 ASP B CA 1
ATOM 2249 C C . ASP B 1 87 ? 16.141 2.02 -7.816 1 96.94 87 ASP B C 1
ATOM 2251 O O . ASP B 1 87 ? 15.078 1.761 -7.246 1 96.94 87 ASP B O 1
ATOM 2255 N N . PRO B 1 88 ? 16.172 2.768 -8.992 1 97 88 PRO B N 1
ATOM 2256 C CA . PRO B 1 88 ? 14.922 3.293 -9.555 1 97 88 PRO B CA 1
ATOM 2257 C C . PRO B 1 88 ? 13.891 2.201 -9.812 1 97 88 PRO B C 1
ATOM 2259 O O . PRO B 1 88 ? 12.688 2.465 -9.773 1 97 88 PRO B O 1
ATOM 2262 N N . LYS B 1 89 ? 14.281 0.932 -9.961 1 98.19 89 LYS B N 1
ATOM 2263 C CA . LYS B 1 89 ? 13.352 -0.171 -10.195 1 98.19 89 LYS B CA 1
ATOM 2264 C C . LYS B 1 89 ? 12.477 -0.427 -8.977 1 98.19 89 LYS B C 1
ATOM 2266 O O . LYS B 1 89 ? 11.438 -1.087 -9.07 1 98.19 89 LYS B O 1
ATOM 2271 N N . ARG B 1 90 ? 12.883 0.151 -7.84 1 98.56 90 ARG B N 1
ATOM 2272 C CA . ARG B 1 90 ? 12.031 0.088 -6.656 1 98.56 90 ARG B CA 1
ATOM 2273 C C . ARG B 1 90 ? 10.719 0.823 -6.887 1 98.56 90 ARG B C 1
ATOM 2275 O O . ARG B 1 90 ? 9.688 0.446 -6.332 1 98.56 90 ARG B O 1
ATOM 2282 N N . GLY B 1 91 ? 10.75 1.82 -7.785 1 98.56 91 GLY B N 1
ATOM 2283 C CA . GLY B 1 91 ? 9.531 2.496 -8.203 1 98.56 91 GLY B CA 1
ATOM 2284 C C . GLY B 1 91 ? 8.594 1.599 -8.984 1 98.56 91 GLY B C 1
ATOM 2285 O O . GLY B 1 91 ? 7.375 1.637 -8.781 1 98.56 91 GLY B O 1
ATOM 2286 N N . LEU B 1 92 ? 9.133 0.8 -9.898 1 98.44 92 LEU B N 1
ATOM 2287 C CA . LEU B 1 92 ? 8.336 -0.167 -10.648 1 98.44 92 LEU B CA 1
ATOM 2288 C C . LEU B 1 92 ? 7.723 -1.206 -9.711 1 98.44 92 LEU B C 1
ATOM 2290 O O . LEU B 1 92 ? 6.562 -1.588 -9.875 1 98.44 92 LEU B O 1
ATOM 2294 N N . TYR B 1 93 ? 8.586 -1.597 -8.773 1 98.88 93 TYR B N 1
ATOM 2295 C CA . TYR B 1 93 ? 8.188 -2.537 -7.738 1 98.88 93 TYR B CA 1
ATOM 2296 C C . TYR B 1 93 ? 6.949 -2.039 -6.996 1 98.88 93 TYR B C 1
ATOM 2298 O O . TYR B 1 93 ? 5.941 -2.74 -6.918 1 98.88 93 TYR B O 1
ATOM 2306 N N . TYR B 1 94 ? 6.93 -0.799 -6.562 1 98.94 94 TYR B N 1
ATOM 2307 C CA . TYR B 1 94 ? 5.809 -0.219 -5.836 1 98.94 94 TYR B CA 1
ATOM 2308 C C . TYR B 1 94 ? 4.637 0.052 -6.773 1 98.94 94 TYR B C 1
ATOM 2310 O O . TYR B 1 94 ? 3.475 -0.107 -6.387 1 98.94 94 TYR B O 1
ATOM 2318 N N . ARG B 1 95 ? 4.895 0.49 -7.98 1 98.88 95 ARG B N 1
ATOM 2319 C CA . ARG B 1 95 ? 3.816 0.698 -8.945 1 98.88 95 ARG B CA 1
ATOM 2320 C C . ARG B 1 95 ? 2.951 -0.551 -9.07 1 98.88 95 ARG B C 1
ATOM 2322 O O . ARG B 1 95 ? 1.722 -0.467 -9.039 1 98.88 95 ARG B O 1
ATOM 2329 N N . TRP B 1 96 ? 3.576 -1.694 -9.188 1 98.94 96 TRP B N 1
ATOM 2330 C CA . TRP B 1 96 ? 2.857 -2.945 -9.398 1 98.94 96 TRP B CA 1
ATOM 2331 C C . TRP B 1 96 ? 2.096 -3.355 -8.141 1 98.94 96 TRP B C 1
ATOM 2333 O O . TRP B 1 96 ? 0.94 -3.775 -8.219 1 98.94 96 TRP B O 1
ATOM 2343 N N . LEU B 1 97 ? 2.76 -3.225 -6.953 1 98.94 97 LEU B N 1
ATOM 2344 C CA . LEU B 1 97 ? 2.092 -3.598 -5.715 1 98.94 97 LEU B CA 1
ATOM 2345 C C . LEU B 1 97 ? 0.855 -2.736 -5.48 1 98.94 97 LEU B C 1
ATOM 2347 O O . LEU B 1 97 ? -0.204 -3.248 -5.113 1 98.94 97 LEU B O 1
ATOM 2351 N N . PHE B 1 98 ? 0.936 -1.465 -5.746 1 98.94 98 PHE B N 1
ATOM 2352 C CA . PHE B 1 98 ? -0.174 -0.553 -5.496 1 98.94 98 PHE B CA 1
ATOM 2353 C C . PHE B 1 98 ? -1.212 -0.645 -6.609 1 98.94 98 PHE B C 1
ATOM 2355 O O . PHE B 1 98 ? -2.41 -0.487 -6.363 1 98.94 98 PHE B O 1
ATOM 2362 N N . LEU B 1 99 ? -0.768 -0.897 -7.914 1 98.81 99 LEU B N 1
ATOM 2363 C CA . LEU B 1 99 ? -1.718 -1.114 -9 1 98.81 99 LEU B CA 1
ATOM 2364 C C . LEU B 1 99 ? -2.641 -2.289 -8.688 1 98.81 99 LEU B C 1
ATOM 2366 O O . LEU B 1 99 ? -3.852 -2.205 -8.906 1 98.81 99 LEU B O 1
ATOM 2370 N N . MET B 1 100 ? -2.061 -3.391 -8.156 1 98.69 100 MET B N 1
ATOM 2371 C CA . MET B 1 100 ? -2.836 -4.594 -7.871 1 98.69 100 MET B CA 1
ATOM 2372 C C . MET B 1 100 ? -3.783 -4.363 -6.699 1 98.69 100 MET B C 1
ATOM 2374 O O . MET B 1 100 ? -4.945 -4.773 -6.742 1 98.69 100 MET B O 1
ATOM 2378 N N . ALA B 1 101 ? -3.301 -3.652 -5.652 1 98.25 101 ALA B N 1
ATOM 2379 C CA . ALA B 1 101 ? -4.066 -3.461 -4.422 1 98.25 101 ALA B CA 1
ATOM 2380 C C . ALA B 1 101 ? -5.152 -2.408 -4.609 1 98.25 101 ALA B C 1
ATOM 2382 O O . ALA B 1 101 ? -6.16 -2.414 -3.9 1 98.25 101 ALA B O 1
ATOM 2383 N N . GLY B 1 102 ? -4.945 -1.465 -5.547 1 98.06 102 GLY B N 1
ATOM 2384 C CA . GLY B 1 102 ? -5.852 -0.347 -5.77 1 98.06 102 GLY B CA 1
ATOM 2385 C C . GLY B 1 102 ? -6.734 -0.526 -6.988 1 98.06 102 GLY B C 1
ATOM 2386 O O . GLY B 1 102 ? -7.746 -1.228 -6.93 1 98.06 102 GLY B O 1
ATOM 2387 N N . PRO B 1 103 ? -6.27 0.041 -8.164 1 98.25 103 PRO B N 1
ATOM 2388 C CA . PRO B 1 103 ? -7.156 0.093 -9.328 1 98.25 103 PRO B CA 1
ATOM 2389 C C . PRO B 1 103 ? -7.551 -1.294 -9.836 1 98.25 103 PRO B C 1
ATOM 2391 O O . PRO B 1 103 ? -8.695 -1.506 -10.234 1 98.25 103 PRO B O 1
ATOM 2394 N N . TRP B 1 104 ? -6.652 -2.266 -9.836 1 98.5 104 TRP B N 1
ATOM 2395 C CA . TRP B 1 104 ? -6.984 -3.574 -10.391 1 98.5 104 TRP B CA 1
ATOM 2396 C C . TRP B 1 104 ? -7.996 -4.297 -9.508 1 98.5 104 TRP B C 1
ATOM 2398 O O . TRP B 1 104 ? -8.977 -4.859 -10.008 1 98.5 104 TRP B O 1
ATOM 2408 N N . GLU B 1 105 ? -7.746 -4.305 -8.188 1 97.56 105 GLU B N 1
ATOM 2409 C CA . GLU B 1 105 ? -8.688 -4.91 -7.246 1 97.56 105 GLU B CA 1
ATOM 2410 C C . GLU B 1 105 ? -10.055 -4.234 -7.32 1 97.56 105 GLU B C 1
ATOM 2412 O O . GLU B 1 105 ? -11.086 -4.91 -7.371 1 97.56 105 GLU B O 1
ATOM 2417 N N . ALA B 1 106 ? -10.094 -2.877 -7.316 1 97.69 106 ALA B N 1
ATOM 2418 C CA . ALA B 1 106 ? -11.344 -2.123 -7.359 1 97.69 106 ALA B CA 1
ATOM 2419 C C . ALA B 1 106 ? -12.125 -2.432 -8.633 1 97.69 106 ALA B C 1
ATOM 2421 O O . ALA B 1 106 ? -13.344 -2.611 -8.594 1 97.69 106 ALA B O 1
ATOM 2422 N N . ALA B 1 107 ? -11.445 -2.492 -9.781 1 97.69 107 ALA B N 1
ATOM 2423 C CA . ALA B 1 107 ? -12.078 -2.799 -11.055 1 97.69 107 ALA B CA 1
ATOM 2424 C C . ALA B 1 107 ? -12.695 -4.191 -11.039 1 97.69 107 ALA B C 1
ATOM 2426 O O . ALA B 1 107 ? -13.812 -4.391 -11.531 1 97.69 107 ALA B O 1
ATOM 2427 N N . GLY B 1 108 ? -11.953 -5.156 -10.492 1 96.62 108 GLY B N 1
ATOM 2428 C CA . GLY B 1 108 ? -12.445 -6.523 -10.406 1 96.62 108 GLY B CA 1
ATOM 2429 C C . GLY B 1 108 ? -13.664 -6.66 -9.516 1 96.62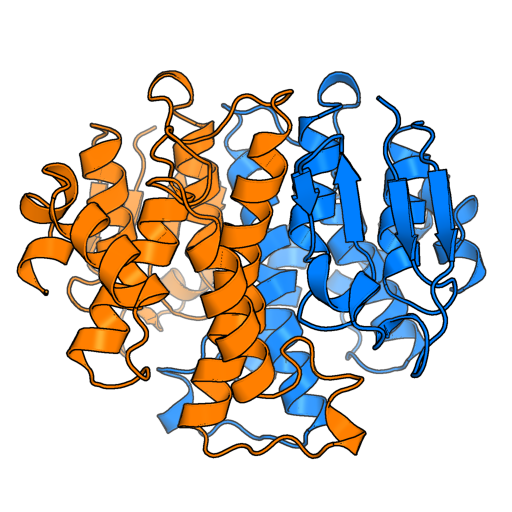 108 GLY B C 1
ATOM 2430 O O . GLY B 1 108 ? -14.625 -7.344 -9.875 1 96.62 108 GLY B O 1
ATOM 2431 N N . VAL B 1 109 ? -13.625 -6.055 -8.336 1 96.44 109 VAL B N 1
ATOM 2432 C CA . VAL B 1 109 ? -14.727 -6.102 -7.383 1 96.44 109 VAL B CA 1
ATOM 2433 C C . VAL B 1 109 ? -15.969 -5.445 -7.992 1 96.44 109 VAL B C 1
ATOM 2435 O O . VAL B 1 109 ? -17.062 -5.996 -7.922 1 96.44 109 VAL B O 1
ATOM 2438 N N . ASP B 1 110 ? -15.797 -4.301 -8.609 1 97.19 110 ASP B N 1
ATOM 2439 C CA . ASP B 1 110 ? -16.922 -3.586 -9.195 1 97.19 110 ASP B CA 1
ATOM 2440 C C . ASP B 1 110 ? -17.516 -4.359 -10.375 1 97.19 110 ASP B C 1
ATOM 2442 O O . ASP B 1 110 ? -18.734 -4.348 -10.586 1 97.19 110 ASP B O 1
ATOM 2446 N N . LYS B 1 111 ? -16.656 -4.996 -11.172 1 95.88 111 LYS B N 1
ATOM 2447 C CA . LYS B 1 111 ? -17.141 -5.883 -12.219 1 95.88 111 LYS B CA 1
ATOM 2448 C C . LYS B 1 111 ? -18 -7 -11.633 1 95.88 111 LYS B C 1
ATOM 2450 O O . LYS B 1 111 ? -19.078 -7.301 -12.156 1 95.88 111 LYS B O 1
ATOM 2455 N N . ALA B 1 112 ? -17.562 -7.621 -10.562 1 93.94 112 ALA B N 1
ATOM 2456 C CA . ALA B 1 112 ? -18.281 -8.711 -9.914 1 93.94 112 ALA B CA 1
ATOM 2457 C C . ALA B 1 112 ? -19.609 -8.219 -9.344 1 93.94 112 ALA B C 1
ATOM 2459 O O . ALA B 1 112 ? -20.594 -8.961 -9.312 1 93.94 112 ALA B O 1
ATOM 2460 N N . LEU B 1 113 ? -19.656 -6.934 -8.961 1 95 113 LEU B N 1
ATOM 2461 C CA . LEU B 1 113 ? -20.875 -6.34 -8.398 1 95 113 LEU B CA 1
ATOM 2462 C C . LEU B 1 113 ? -21.812 -5.875 -9.508 1 95 113 LEU B C 1
ATOM 2464 O O . LEU B 1 113 ? -22.922 -5.43 -9.234 1 95 113 LEU B O 1
ATOM 2468 N N . GLY B 1 114 ? -21.328 -5.926 -10.805 1 94.62 114 GLY B N 1
ATOM 2469 C CA . GLY B 1 114 ? -22.156 -5.527 -11.938 1 94.62 114 GLY B CA 1
ATOM 2470 C C . GLY B 1 114 ? -22.172 -4.023 -12.156 1 94.62 114 GLY B C 1
ATOM 2471 O O . GLY B 1 114 ? -23.125 -3.494 -12.734 1 94.62 114 GLY B O 1
ATOM 2472 N N . ILE B 1 115 ? -21.125 -3.365 -11.656 1 95.25 115 ILE B N 1
ATOM 2473 C CA . ILE B 1 115 ? -21.078 -1.91 -11.75 1 95.25 115 ILE B CA 1
ATOM 2474 C C . ILE B 1 115 ? -20.469 -1.496 -13.086 1 95.25 115 ILE B C 1
ATOM 2476 O O . ILE B 1 115 ? -19.406 -1.977 -13.461 1 95.25 115 ILE B O 1
ATOM 2480 N N . GLU B 1 116 ? -21.156 -0.606 -13.773 1 94.25 116 GLU B N 1
ATOM 2481 C CA . GLU B 1 116 ? -20.641 0.026 -14.984 1 94.25 116 GLU B CA 1
ATOM 2482 C C . GLU B 1 116 ? -20.344 1.505 -14.758 1 94.25 116 GLU B C 1
ATOM 2484 O O . GLU B 1 116 ? -21.234 2.264 -14.352 1 94.25 116 GLU B O 1
ATOM 2489 N N . VAL B 1 117 ? -19.125 1.81 -15.023 1 96.5 117 VAL B N 1
ATOM 2490 C CA . VAL B 1 117 ? -18.719 3.199 -14.844 1 96.5 117 VAL B CA 1
ATOM 2491 C C . VAL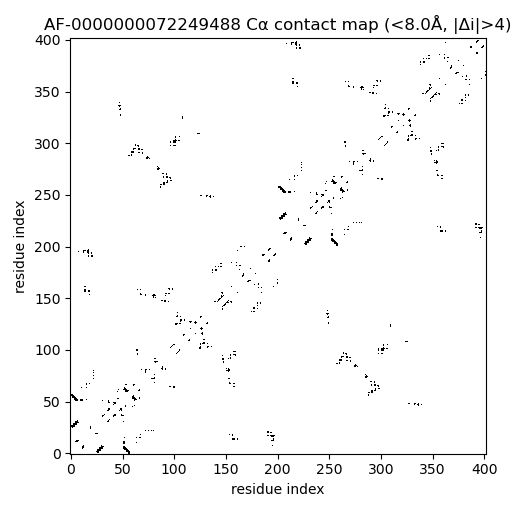 B 1 117 ? -18.984 3.982 -16.125 1 96.5 117 VAL B C 1
ATOM 2493 O O . VAL B 1 117 ? -18.516 3.607 -17.203 1 96.5 117 VAL B O 1
ATOM 2496 N N . SER B 1 118 ? -19.766 5.117 -16 1 95.62 118 SER B N 1
ATOM 2497 C CA . SER B 1 118 ? -20.062 5.949 -17.156 1 95.62 118 SER B CA 1
ATOM 2498 C C . SER B 1 118 ? -18.844 6.793 -17.547 1 95.62 118 SER B C 1
ATOM 2500 O O . SER B 1 118 ? -17.953 7.012 -16.734 1 95.62 118 SER B O 1
ATOM 2502 N N . PRO B 1 119 ? -18.766 7.227 -18.828 1 92.56 119 PRO B N 1
ATOM 2503 C CA . PRO B 1 119 ? -17.672 8.094 -19.266 1 92.56 119 PRO B CA 1
ATOM 2504 C C . PRO B 1 119 ? -17.5 9.312 -18.359 1 92.56 119 PRO B C 1
ATOM 2506 O O . PRO B 1 119 ? -16.359 9.727 -18.094 1 92.56 119 PRO B O 1
ATOM 2509 N N . GLU B 1 120 ? -18.625 9.852 -17.797 1 91.56 120 GLU B N 1
ATOM 2510 C CA . GLU B 1 120 ? -18.578 11.031 -16.953 1 91.56 120 GLU B CA 1
ATOM 2511 C C . GLU B 1 120 ? -18 10.695 -15.578 1 91.56 120 GLU B C 1
ATOM 2513 O O . GLU B 1 120 ? -17.359 11.547 -14.945 1 91.56 120 GLU B O 1
ATOM 2518 N N . GLN B 1 121 ? -18.109 9.43 -15.18 1 94 121 GLN B N 1
ATOM 2519 C CA . GLN B 1 121 ? -17.688 9 -13.852 1 94 121 GLN B CA 1
ATOM 2520 C C . GLN B 1 121 ? -16.219 8.602 -13.844 1 94 121 GLN B C 1
ATOM 2522 O O . GLN B 1 121 ? -15.578 8.562 -12.789 1 94 121 GLN B O 1
ATOM 2527 N N . LYS B 1 122 ? -15.633 8.359 -15.008 1 92.25 122 LYS B N 1
ATOM 2528 C CA . LYS B 1 122 ? -14.266 7.859 -15.125 1 92.25 122 LYS B CA 1
ATOM 2529 C C . LYS B 1 122 ? -13.266 8.82 -14.5 1 92.25 122 LYS B C 1
ATOM 2531 O O . LYS B 1 122 ? -12.234 8.398 -13.984 1 92.25 122 LYS B O 1
ATOM 2536 N N . MET B 1 123 ? -13.633 10.086 -14.484 1 84.19 123 MET B N 1
ATOM 2537 C CA . MET B 1 123 ? -12.68 11.102 -14.039 1 84.19 123 MET B CA 1
ATOM 2538 C C . MET B 1 123 ? -12.422 10.977 -12.539 1 84.19 123 MET B C 1
ATOM 2540 O O . MET B 1 123 ? -11.32 11.281 -12.07 1 84.19 123 MET B O 1
ATOM 2544 N N . PHE B 1 124 ? -13.375 10.414 -11.828 1 87.19 124 PHE B N 1
ATOM 2545 C CA . PHE B 1 124 ? -13.164 10.398 -10.383 1 87.19 124 PHE B CA 1
ATOM 2546 C C . PHE B 1 124 ? -13.031 8.969 -9.875 1 87.19 124 PHE B C 1
ATOM 2548 O O . PHE B 1 124 ? -12.859 8.75 -8.672 1 87.19 124 PHE B O 1
ATOM 2555 N N . VAL B 1 125 ? -13.148 8.016 -10.766 1 94.56 125 VAL B N 1
ATOM 2556 C CA . VAL B 1 125 ? -12.93 6.613 -10.43 1 94.56 125 VAL B CA 1
ATOM 2557 C C . VAL B 1 125 ? -11.469 6.242 -10.68 1 94.56 125 VAL B C 1
ATOM 2559 O O . VAL B 1 125 ? -10.992 6.316 -11.812 1 94.56 125 VAL B O 1
ATOM 2562 N N . GLY B 1 126 ? -10.766 5.859 -9.633 1 93.44 126 GLY B N 1
ATOM 2563 C CA . GLY B 1 126 ? -9.328 5.629 -9.672 1 93.44 126 GLY B CA 1
ATOM 2564 C C . GLY B 1 126 ? -8.914 4.633 -10.734 1 93.44 126 GLY B C 1
ATOM 2565 O O . GLY B 1 126 ? -7.832 4.762 -11.32 1 93.44 126 GLY B O 1
ATOM 2566 N N . TYR B 1 127 ? -9.742 3.641 -11.047 1 97.38 127 TYR B N 1
ATOM 2567 C CA . TYR B 1 127 ? -9.422 2.619 -12.039 1 97.38 127 TYR B CA 1
ATOM 2568 C C . TYR B 1 127 ? -10.023 2.965 -13.391 1 97.38 127 TYR B C 1
ATOM 2570 O O . TYR B 1 127 ? -10.008 2.146 -14.312 1 97.38 127 TYR B O 1
ATOM 2578 N N . GLY B 1 128 ? -10.586 4.191 -13.578 1 96.25 128 GLY B N 1
ATOM 2579 C CA . GLY B 1 128 ? -11.32 4.508 -14.789 1 96.25 128 GLY B CA 1
ATOM 2580 C C . GLY B 1 128 ? -12.531 3.619 -15.008 1 96.25 128 GLY B C 1
ATOM 2581 O O . GLY B 1 128 ? -13.57 3.805 -14.367 1 96.25 128 GLY B O 1
ATOM 2582 N N . ASP B 1 129 ? -12.555 2.738 -15.875 1 96.5 129 ASP B N 1
ATOM 2583 C CA . ASP B 1 129 ? -13.461 1.603 -16.016 1 96.5 129 ASP B CA 1
ATOM 2584 C C . ASP B 1 129 ? -12.688 0.295 -16.141 1 96.5 129 ASP B C 1
ATOM 2586 O O . ASP B 1 129 ? -11.453 0.284 -16.062 1 96.5 129 ASP B O 1
ATOM 2590 N N . TYR B 1 130 ? -13.383 -0.794 -16.234 1 97.19 130 TYR B N 1
ATOM 2591 C CA . TYR B 1 130 ? -12.703 -2.086 -16.281 1 97.19 130 TYR B CA 1
ATOM 2592 C C . TYR B 1 130 ? -11.742 -2.154 -17.469 1 97.19 130 TYR B C 1
ATOM 2594 O O . TYR B 1 130 ? -10.641 -2.695 -17.344 1 97.19 130 TYR B O 1
ATOM 2602 N N . ASN B 1 131 ? -12.148 -1.638 -18.625 1 96.44 131 ASN B N 1
ATOM 2603 C CA . A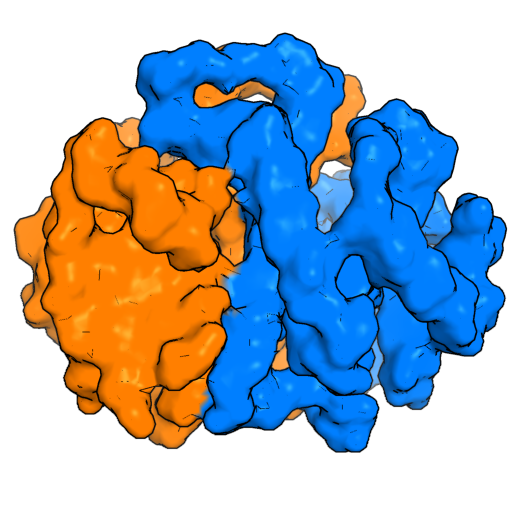SN B 1 131 ? -11.297 -1.66 -19.812 1 96.44 131 ASN B CA 1
ATOM 2604 C C . ASN B 1 131 ? -10.023 -0.85 -19.609 1 96.44 131 ASN B C 1
ATOM 2606 O O . ASN B 1 131 ? -8.945 -1.258 -20.047 1 96.44 131 ASN B O 1
ATOM 2610 N N . ASP B 1 132 ? -10.117 0.34 -18.953 1 97.19 132 ASP B N 1
ATOM 2611 C CA . ASP B 1 132 ? -8.938 1.143 -18.641 1 97.19 132 ASP B CA 1
ATOM 2612 C C . ASP B 1 132 ? -7.961 0.363 -17.766 1 97.19 132 ASP B C 1
ATOM 2614 O O . ASP B 1 132 ? -6.75 0.381 -18.016 1 97.19 132 ASP B O 1
ATOM 2618 N N . ALA B 1 133 ? -8.484 -0.291 -16.734 1 98.12 133 ALA B N 1
ATOM 2619 C CA . ALA B 1 133 ? -7.656 -1.082 -15.828 1 98.12 133 ALA B CA 1
ATOM 2620 C C . ALA B 1 133 ? -7 -2.25 -16.562 1 98.12 133 ALA B C 1
ATOM 2622 O O . ALA B 1 133 ? -5.824 -2.549 -16.344 1 98.12 133 ALA B O 1
ATOM 2623 N N . TYR B 1 134 ? -7.801 -2.914 -17.438 1 98.31 134 TYR B N 1
ATOM 2624 C CA . TYR B 1 134 ? -7.285 -4.035 -18.219 1 98.31 134 TYR B CA 1
ATOM 2625 C C . TYR B 1 134 ? -6.172 -3.584 -19.156 1 98.31 134 TYR B C 1
ATOM 2627 O O . TYR B 1 134 ? -5.145 -4.254 -19.281 1 98.31 134 TYR B O 1
ATOM 2635 N N . GLN B 1 135 ? -6.312 -2.447 -19.766 1 97.44 135 GLN B N 1
ATOM 2636 C CA . GLN B 1 135 ? -5.293 -1.91 -20.656 1 97.44 135 GLN B CA 1
ATOM 2637 C C . GLN B 1 135 ? -4.023 -1.545 -19.891 1 97.44 135 GLN B C 1
ATOM 2639 O O . GLN B 1 135 ? -2.914 -1.748 -20.391 1 97.44 135 GLN B O 1
ATOM 2644 N N . ALA B 1 136 ? -4.223 -1.017 -18.719 1 98.38 136 ALA B N 1
ATOM 2645 C CA . ALA B 1 136 ? -3.074 -0.686 -17.891 1 98.38 136 ALA B CA 1
ATOM 2646 C C . ALA B 1 136 ? -2.291 -1.939 -17.5 1 98.38 136 ALA B C 1
ATOM 2648 O O . ALA B 1 136 ? -1.058 -1.935 -17.516 1 98.38 136 ALA B O 1
ATOM 2649 N N . LEU B 1 137 ? -3.053 -2.965 -17.156 1 98.69 137 LEU B N 1
ATOM 2650 C CA . LEU B 1 137 ? -2.439 -4.246 -16.828 1 98.69 137 LEU B CA 1
ATOM 2651 C C . LEU B 1 137 ? -1.627 -4.777 -18.016 1 98.69 137 LEU B C 1
ATOM 2653 O O . LEU B 1 137 ? -0.467 -5.16 -17.844 1 98.69 137 LEU B O 1
ATOM 2657 N N . VAL B 1 138 ? -2.221 -4.777 -19.219 1 98.62 138 VAL B N 1
ATOM 2658 C CA . VAL B 1 138 ? -1.603 -5.324 -20.422 1 98.62 138 VAL B CA 1
ATOM 2659 C C . VAL B 1 138 ? -0.379 -4.492 -20.797 1 98.62 138 VAL B C 1
ATOM 2661 O O . VAL B 1 138 ? 0.676 -5.043 -21.125 1 98.62 138 VAL B O 1
ATOM 2664 N N . GLN B 1 139 ? -0.506 -3.148 -20.719 1 98.25 139 GLN B N 1
ATOM 2665 C CA . GLN B 1 139 ? 0.613 -2.27 -21.047 1 98.25 139 GLN B CA 1
ATOM 2666 C C . GLN B 1 139 ? 1.794 -2.52 -20.109 1 98.25 139 GLN B C 1
ATOM 2668 O O . GLN B 1 139 ? 2.938 -2.615 -20.562 1 98.25 139 GLN B O 1
ATOM 2673 N N . GLY B 1 140 ? 1.497 -2.646 -18.828 1 98.06 140 GLY B N 1
ATOM 2674 C CA . GLY B 1 140 ? 2.555 -2.924 -17.859 1 98.06 140 GLY B CA 1
ATOM 2675 C C . GLY B 1 140 ? 3.232 -4.262 -18.094 1 98.06 140 GLY B C 1
ATOM 2676 O O . GLY B 1 140 ? 4.461 -4.352 -18.062 1 98.06 140 GLY B O 1
ATOM 2677 N N . LEU B 1 141 ? 2.465 -5.258 -18.312 1 98.62 141 LEU B N 1
ATOM 2678 C CA . LEU B 1 141 ? 3.004 -6.605 -18.469 1 98.62 141 LEU B CA 1
ATOM 2679 C C . LEU B 1 141 ? 3.795 -6.723 -19.766 1 98.62 141 LEU B C 1
ATOM 2681 O O . LEU B 1 141 ? 4.695 -7.559 -19.891 1 98.62 141 LEU B O 1
ATOM 2685 N N . SER B 1 142 ? 3.426 -5.922 -20.734 1 98.12 142 SER B N 1
ATOM 2686 C CA . SER B 1 142 ? 4.16 -5.926 -21.984 1 98.12 142 SER B CA 1
ATOM 2687 C C . SER B 1 142 ? 5.598 -5.461 -21.797 1 98.12 142 SER B C 1
ATOM 2689 O O . SER B 1 142 ? 6.469 -5.754 -22.609 1 98.12 142 SER B O 1
ATOM 2691 N N . GLU B 1 143 ? 5.863 -4.754 -20.703 1 96.88 143 GLU B N 1
ATOM 2692 C CA . GLU B 1 143 ? 7.191 -4.223 -20.406 1 96.88 143 GLU B CA 1
ATOM 2693 C C . GLU B 1 143 ? 7.984 -5.168 -19.516 1 96.88 143 GLU B C 1
ATOM 2695 O O . GLU B 1 143 ? 9.188 -4.98 -19.312 1 96.88 143 GLU B O 1
ATOM 2700 N N . ALA B 1 144 ? 7.293 -6.184 -18.969 1 97.88 144 ALA B N 1
ATOM 2701 C CA . ALA B 1 144 ? 7.984 -7.137 -18.109 1 97.88 144 ALA B CA 1
ATOM 2702 C C . ALA B 1 144 ? 9.102 -7.852 -18.875 1 97.88 144 ALA B C 1
ATOM 2704 O O . ALA B 1 144 ? 8.938 -8.195 -20.047 1 97.88 144 ALA B O 1
ATOM 2705 N N . ASN B 1 145 ? 10.344 -8.203 -18.188 1 97 145 ASN B N 1
ATOM 2706 C CA . ASN B 1 145 ? 11.477 -8.812 -18.875 1 97 145 ASN B CA 1
ATOM 2707 C C . ASN B 1 145 ? 12.367 -9.594 -17.906 1 97 145 ASN B C 1
ATOM 2709 O O . ASN B 1 145 ? 13.469 -9.148 -17.578 1 97 145 ASN B O 1
ATOM 2713 N N . PRO B 1 146 ? 12.227 -10.852 -17.516 1 98 146 PRO B N 1
ATOM 2714 C CA . PRO B 1 146 ? 10.891 -11.414 -17.734 1 98 146 PRO B CA 1
ATOM 2715 C C . PRO B 1 146 ? 9.906 -11.055 -16.625 1 98 146 PRO B C 1
ATOM 2717 O O . PRO B 1 146 ? 8.703 -11.305 -16.75 1 98 146 PRO B O 1
ATOM 2720 N N . TYR B 1 147 ? 10.445 -10.469 -15.5 1 98.81 147 TYR B N 1
ATOM 2721 C CA . TYR B 1 147 ? 9.602 -10.117 -14.359 1 98.81 147 TYR B CA 1
ATOM 2722 C C . TYR B 1 147 ? 9.219 -8.641 -14.398 1 98.81 147 TYR B C 1
ATOM 2724 O O . TYR B 1 147 ? 9.703 -7.891 -15.25 1 98.81 147 TYR B O 1
ATOM 2732 N N . VAL B 1 148 ? 8.336 -8.203 -13.539 1 98.75 148 VAL B N 1
ATOM 2733 C CA . VAL B 1 148 ? 7.746 -6.875 -13.633 1 98.75 148 VAL B CA 1
ATOM 2734 C C . VAL B 1 148 ? 8.797 -5.82 -13.281 1 98.75 148 VAL B C 1
ATOM 2736 O O . VAL B 1 148 ? 8.688 -4.668 -13.711 1 98.75 148 VAL B O 1
ATOM 2739 N N . CYS B 1 149 ? 9.883 -6.195 -12.57 1 98.31 149 CYS B N 1
ATOM 2740 C CA . CYS B 1 149 ? 10.977 -5.273 -12.281 1 98.31 149 CYS B CA 1
ATOM 2741 C C . CYS B 1 149 ? 12.211 -5.613 -13.102 1 98.31 149 CYS B C 1
ATOM 2743 O O . CYS B 1 149 ? 13.336 -5.289 -12.711 1 98.31 149 CYS B O 1
ATOM 2745 N N . GLY B 1 150 ? 12.031 -6.223 -14.273 1 97.81 150 GLY B N 1
ATOM 2746 C CA . GLY B 1 150 ? 13.156 -6.668 -15.086 1 97.81 150 GLY B CA 1
ATOM 2747 C C . GLY B 1 150 ? 13.609 -8.078 -14.758 1 97.81 150 GLY B C 1
ATOM 2748 O O . GLY B 1 150 ? 12.797 -8.992 -14.656 1 97.81 150 GLY B O 1
ATOM 2749 N N . GLU B 1 151 ? 14.93 -8.258 -14.609 1 98.12 151 GLU B N 1
ATOM 2750 C CA . GLU B 1 151 ? 15.492 -9.586 -14.398 1 98.12 151 GLU B CA 1
ATOM 2751 C C . GLU B 1 151 ? 15.297 -10.039 -12.953 1 98.12 151 GLU B C 1
ATOM 2753 O O . GLU B 1 151 ? 15.328 -11.242 -12.664 1 98.12 151 GLU B O 1
ATOM 2758 N N . GLN B 1 152 ? 15.078 -9.148 -12.109 1 98.44 152 GLN B N 1
ATOM 2759 C CA . GLN B 1 152 ? 14.938 -9.477 -10.695 1 98.44 152 GLN B CA 1
ATOM 2760 C C . GLN B 1 152 ? 13.516 -9.93 -10.375 1 98.44 152 GLN B C 1
ATOM 2762 O O . GLN B 1 152 ? 12.555 -9.195 -10.617 1 98.44 152 GLN B O 1
ATOM 2767 N N . PHE B 1 153 ? 13.383 -11.188 -9.883 1 98.81 153 PHE B N 1
ATOM 2768 C CA . PHE B 1 153 ? 12.125 -11.656 -9.297 1 98.81 153 PHE B CA 1
ATOM 2769 C C . PHE B 1 153 ? 11.898 -11.023 -7.93 1 98.81 153 PHE B C 1
ATOM 2771 O O . PHE B 1 153 ? 12.789 -11.023 -7.078 1 98.81 153 PHE B O 1
ATOM 2778 N N . THR B 1 154 ? 10.727 -10.43 -7.699 1 98.94 154 THR B N 1
ATOM 2779 C CA . THR B 1 154 ? 10.453 -9.719 -6.457 1 98.94 154 THR B CA 1
ATOM 2780 C C . THR B 1 154 ? 9.109 -10.133 -5.875 1 98.94 154 THR B C 1
ATOM 2782 O O . THR B 1 154 ? 8.375 -10.914 -6.484 1 98.94 154 THR B O 1
ATOM 2785 N N . ALA B 1 155 ? 8.766 -9.594 -4.688 1 98.94 155 ALA B N 1
ATOM 2786 C CA . ALA B 1 155 ? 7.469 -9.812 -4.051 1 98.94 155 ALA B CA 1
ATOM 2787 C C . ALA B 1 155 ? 6.332 -9.258 -4.91 1 98.94 155 ALA B C 1
ATOM 2789 O O . ALA B 1 155 ? 5.191 -9.719 -4.809 1 98.94 155 ALA B O 1
ATOM 2790 N N . ALA B 1 156 ? 6.625 -8.258 -5.785 1 98.94 156 ALA B N 1
ATOM 2791 C CA . ALA B 1 156 ? 5.613 -7.793 -6.73 1 98.94 156 ALA B CA 1
ATOM 2792 C C . ALA B 1 156 ? 5.195 -8.914 -7.68 1 98.94 156 ALA B C 1
ATOM 2794 O O . ALA B 1 156 ? 4.016 -9.047 -8.016 1 98.94 156 ALA B O 1
ATOM 2795 N N . ASP B 1 157 ? 6.152 -9.711 -8.102 1 98.94 157 ASP B N 1
ATOM 2796 C CA . ASP B 1 157 ? 5.844 -10.836 -8.977 1 98.94 157 ASP B CA 1
ATOM 2797 C C . ASP B 1 157 ? 5.004 -11.883 -8.25 1 98.94 157 ASP B C 1
ATOM 2799 O O . ASP B 1 157 ? 4.16 -12.539 -8.867 1 98.94 157 ASP B O 1
ATOM 2803 N N . VAL B 1 158 ? 5.215 -12.086 -6.977 1 98.88 158 VAL B N 1
ATOM 2804 C CA . VAL B 1 158 ? 4.402 -13 -6.184 1 98.88 158 VAL B CA 1
ATOM 2805 C C . VAL B 1 158 ? 2.949 -12.523 -6.176 1 98.88 158 VAL B C 1
ATOM 2807 O O . VAL B 1 158 ? 2.031 -13.312 -6.426 1 98.88 158 VAL B O 1
ATOM 2810 N N . SER B 1 159 ? 2.738 -11.242 -5.914 1 98.69 159 SER B N 1
ATOM 2811 C CA . SER B 1 159 ? 1.404 -10.648 -5.852 1 98.69 159 SER B CA 1
ATOM 2812 C C . SER B 1 159 ? 0.722 -10.68 -7.215 1 98.69 159 SER B C 1
ATOM 2814 O O . SER B 1 159 ? -0.386 -11.203 -7.348 1 98.69 159 SER B O 1
ATOM 2816 N N . VAL B 1 160 ? 1.386 -10.148 -8.25 1 98.75 160 VAL B N 1
ATOM 2817 C CA . VAL B 1 160 ? 0.837 -10.055 -9.602 1 98.75 160 VAL B CA 1
ATOM 2818 C C . VAL B 1 160 ? 0.607 -11.453 -10.164 1 98.75 160 VAL B C 1
ATOM 2820 O O . VAL B 1 160 ? -0.465 -11.75 -10.703 1 98.75 160 VAL B O 1
ATOM 2823 N N . GLY B 1 161 ? 1.636 -12.305 -10.047 1 98.5 161 GLY B N 1
ATOM 2824 C CA . GLY B 1 161 ? 1.55 -13.656 -10.578 1 98.5 161 GLY B CA 1
ATOM 2825 C C . GLY B 1 161 ? 0.429 -14.469 -9.953 1 98.5 161 GLY B C 1
ATOM 2826 O O . GLY B 1 161 ? -0.333 -15.133 -10.664 1 98.5 161 GLY B O 1
ATOM 2827 N N . ALA B 1 162 ? 0.294 -14.422 -8.625 1 97.94 162 ALA B N 1
ATOM 2828 C CA . ALA B 1 162 ? -0.749 -15.164 -7.914 1 97.94 162 ALA B CA 1
ATOM 2829 C C . ALA B 1 162 ? -2.137 -14.727 -8.375 1 97.94 162 ALA B C 1
ATOM 2831 O O . ALA B 1 162 ? -3.006 -15.562 -8.625 1 97.94 162 ALA B O 1
ATOM 2832 N N . MET B 1 163 ? -2.342 -13.406 -8.484 1 97.06 163 MET B N 1
ATOM 2833 C CA . MET B 1 163 ? -3.637 -12.859 -8.875 1 97.06 163 MET B CA 1
ATOM 2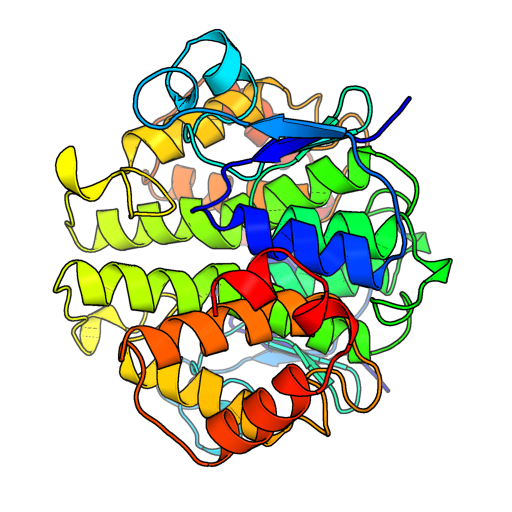834 C C . MET B 1 163 ? -4.004 -13.289 -10.297 1 97.06 163 MET B C 1
ATOM 2836 O O . MET B 1 163 ? -5.129 -13.727 -10.539 1 97.06 163 MET B O 1
ATOM 2840 N N . LEU B 1 164 ? -3.059 -13.211 -11.18 1 97.88 164 LEU B N 1
ATOM 2841 C CA . LEU B 1 164 ? -3.336 -13.523 -12.578 1 97.88 164 LEU B CA 1
ATOM 2842 C C . LEU B 1 164 ? -3.562 -15.016 -12.766 1 97.88 164 LEU B C 1
ATOM 2844 O O . LEU B 1 164 ? -4.414 -15.422 -13.562 1 97.88 164 LEU B O 1
ATOM 2848 N N . LEU B 1 165 ? -2.793 -15.82 -12.102 1 96.81 165 LEU B N 1
ATOM 2849 C CA . LEU B 1 165 ? -2.986 -17.266 -12.195 1 96.81 165 LEU B CA 1
ATOM 2850 C C . LEU B 1 165 ? -4.375 -17.656 -11.703 1 96.81 165 LEU B C 1
ATOM 2852 O O . LEU B 1 165 ? -5.051 -18.469 -12.328 1 96.81 165 LEU B O 1
ATOM 2856 N N . TRP B 1 166 ? -4.812 -17.094 -10.633 1 94.94 166 TRP B N 1
ATOM 2857 C CA . TRP B 1 166 ? -6.141 -17.375 -10.086 1 94.94 166 TRP B CA 1
ATOM 2858 C C . TRP B 1 166 ? -7.227 -16.875 -11.031 1 94.94 166 TRP B C 1
ATOM 2860 O O . TRP B 1 166 ? -8.211 -17.578 -11.289 1 94.94 166 TRP B O 1
ATOM 2870 N N . GLN B 1 167 ? -7.086 -15.672 -11.508 1 96 167 GLN B N 1
ATOM 2871 C CA . GLN B 1 167 ? -8.102 -15.07 -12.367 1 96 167 GLN B CA 1
ATOM 2872 C C . GLN B 1 167 ? -8.227 -15.836 -13.688 1 96 167 GLN B C 1
ATOM 2874 O O . GLN B 1 167 ? -9.32 -15.953 -14.242 1 96 167 GLN B O 1
ATOM 2879 N N . LEU B 1 168 ? -7.113 -16.281 -14.234 1 95.56 168 LEU B N 1
ATOM 2880 C CA . LEU B 1 168 ? -7.152 -17.125 -15.43 1 95.56 168 LEU B CA 1
ATOM 2881 C C . LEU B 1 168 ? -7.844 -18.453 -15.141 1 95.56 168 LEU B C 1
ATOM 2883 O O . LEU B 1 168 ? -8.672 -18.906 -15.93 1 95.56 168 LEU B O 1
ATOM 2887 N N . LYS B 1 169 ? -7.547 -19.047 -14.023 1 93.5 169 LYS B N 1
ATOM 2888 C CA . LYS B 1 169 ? -8.164 -20.312 -13.633 1 93.5 169 LYS B CA 1
ATOM 2889 C C . LYS B 1 169 ? -9.68 -20.172 -13.508 1 93.5 169 LYS B C 1
ATOM 2891 O O . LYS B 1 169 ? -10.43 -21.078 -13.867 1 93.5 169 LYS B O 1
ATOM 2896 N N . MET B 1 170 ? -10.148 -19.047 -13.047 1 93.44 170 MET B N 1
ATOM 2897 C CA . MET B 1 170 ? -11.562 -18.797 -12.82 1 93.44 170 MET B CA 1
ATOM 2898 C C . MET B 1 170 ? -12.219 -18.203 -14.062 1 93.44 170 MET B C 1
ATOM 2900 O O . MET B 1 170 ? -13.398 -17.844 -14.031 1 93.44 170 MET B O 1
ATOM 2904 N N . ASN B 1 171 ? -11.477 -18 -15.156 1 95 171 ASN B N 1
ATOM 2905 C CA . ASN B 1 171 ? -11.953 -17.359 -16.375 1 95 171 ASN B CA 1
ATOM 2906 C C . ASN B 1 171 ? -12.5 -15.969 -16.109 1 95 171 ASN B C 1
ATOM 2908 O O . ASN B 1 171 ? -13.531 -15.586 -16.656 1 95 171 ASN B O 1
ATOM 2912 N N . ALA B 1 172 ? -11.789 -15.25 -15.219 1 94.69 172 ALA B N 1
ATOM 2913 C CA . ALA B 1 172 ? -12.258 -13.938 -14.789 1 94.69 172 ALA B CA 1
ATOM 2914 C C . ALA B 1 172 ? -11.57 -12.82 -15.57 1 94.69 172 ALA B C 1
ATOM 2916 O O . ALA B 1 172 ? -11.914 -11.648 -15.438 1 94.69 172 ALA B O 1
ATOM 2917 N N . ILE B 1 173 ? -10.547 -13.172 -16.297 1 96.69 173 ILE B N 1
ATOM 2918 C CA . ILE B 1 173 ? -9.828 -12.195 -17.094 1 96.69 173 ILE B CA 1
ATOM 2919 C C . ILE B 1 173 ? -9.664 -12.711 -18.516 1 96.69 173 ILE B C 1
ATOM 2921 O O . ILE B 1 173 ? -9.539 -13.914 -18.734 1 96.69 173 ILE B O 1
ATOM 2925 N N . GLU B 1 174 ? -9.719 -11.734 -19.531 1 94.88 174 GLU B N 1
ATOM 2926 C CA . GLU B 1 174 ? -9.484 -12.094 -20.922 1 94.88 174 GLU B CA 1
ATOM 2927 C C . GLU B 1 174 ? -8.016 -12.406 -21.172 1 94.88 174 GLU B C 1
ATOM 2929 O O . GLU B 1 174 ? -7.133 -11.734 -20.641 1 94.88 174 GLU B O 1
ATOM 2934 N N . SER B 1 175 ? -7.812 -13.344 -22.016 1 92.56 175 SER B N 1
ATOM 2935 C CA . SER B 1 175 ? -6.445 -13.695 -22.375 1 92.56 175 SER B CA 1
ATOM 2936 C C . SER B 1 175 ? -5.805 -12.625 -23.25 1 92.56 175 SER B C 1
ATOM 2938 O O . SER B 1 175 ? -6.5 -11.906 -23.969 1 92.56 175 SER B O 1
ATOM 2940 N N . HIS B 1 176 ? -4.609 -12.445 -23.094 1 97.88 176 HIS B N 1
ATOM 2941 C CA . HIS B 1 176 ? -3.756 -11.562 -23.875 1 97.88 176 HIS B CA 1
ATOM 2942 C C . HIS B 1 176 ? -2.33 -12.094 -23.953 1 97.88 176 HIS B C 1
ATOM 2944 O O . HIS B 1 176 ? -1.812 -12.641 -22.984 1 97.88 176 HIS B O 1
ATOM 2950 N N . PRO B 1 177 ? -1.61 -11.945 -25.094 1 98.19 177 PRO B N 1
ATOM 2951 C CA . PRO B 1 177 ? -0.251 -12.469 -25.219 1 98.19 177 PRO B CA 1
ATOM 2952 C C . PRO B 1 177 ? 0.682 -11.984 -24.109 1 98.19 177 PRO B C 1
ATOM 2954 O O . PRO B 1 177 ? 1.521 -12.742 -23.625 1 98.19 177 PRO B O 1
ATOM 2957 N N . ALA B 1 178 ? 0.557 -10.742 -23.719 1 98.5 178 ALA B N 1
ATOM 2958 C CA . ALA B 1 178 ? 1.402 -10.195 -22.656 1 98.5 178 ALA B CA 1
ATOM 2959 C C . ALA B 1 178 ? 1.15 -10.914 -21.328 1 98.5 178 ALA B C 1
ATOM 2961 O O . ALA B 1 178 ? 2.084 -11.164 -20.562 1 98.5 178 ALA B O 1
ATOM 2962 N N . ILE B 1 179 ? -0.116 -11.211 -21.062 1 98.5 179 ILE B N 1
ATOM 2963 C CA . ILE B 1 179 ? -0.483 -11.906 -19.828 1 98.5 179 ILE B CA 1
ATOM 2964 C C . ILE B 1 179 ? 0.032 -13.344 -19.875 1 98.5 179 ILE B C 1
ATOM 2966 O O . ILE B 1 179 ? 0.642 -13.82 -18.906 1 98.5 179 ILE B O 1
ATOM 2970 N N . THR B 1 180 ? -0.216 -13.992 -20.984 1 97.38 180 THR B N 1
ATOM 2971 C CA . THR B 1 180 ? 0.172 -15.391 -21.156 1 97.38 180 THR B CA 1
ATOM 2972 C C . THR B 1 180 ? 1.684 -15.555 -21.016 1 97.38 180 THR B C 1
ATOM 2974 O O . THR B 1 180 ? 2.156 -16.453 -20.328 1 97.38 180 THR B O 1
ATOM 2977 N N . ARG B 1 181 ? 2.439 -14.688 -21.688 1 98.25 181 ARG B N 1
ATOM 2978 C CA . ARG B 1 181 ? 3.896 -14.742 -21.625 1 98.25 181 ARG B CA 1
ATOM 2979 C C . ARG B 1 181 ? 4.375 -14.594 -20.172 1 98.25 181 ARG B C 1
ATOM 2981 O O . ARG B 1 181 ? 5.242 -15.352 -19.734 1 98.25 181 ARG B O 1
ATOM 2988 N N . TYR B 1 182 ? 3.861 -13.641 -19.469 1 98.69 182 TYR B N 1
ATOM 2989 C CA . TYR B 1 182 ? 4.262 -13.367 -18.094 1 98.69 182 TYR B CA 1
ATOM 2990 C C . TYR B 1 182 ? 3.918 -14.531 -17.172 1 98.69 182 TYR B C 1
ATOM 2992 O O . TYR B 1 182 ? 4.754 -14.977 -16.375 1 98.69 182 TYR B O 1
ATOM 3000 N N . VAL B 1 183 ? 2.695 -15.094 -17.312 1 97.81 183 VAL B N 1
ATOM 3001 C CA . VAL B 1 183 ? 2.217 -16.141 -16.422 1 97.81 183 VAL B CA 1
ATOM 3002 C C . VAL B 1 183 ? 2.994 -17.438 -16.672 1 97.81 183 VAL B C 1
ATOM 3004 O O . VAL B 1 183 ? 3.26 -18.203 -15.75 1 97.81 183 VAL B O 1
ATOM 3007 N N . GLU B 1 184 ? 3.367 -17.656 -17.906 1 97.81 184 GLU B N 1
ATOM 3008 C CA . GLU B 1 184 ? 4.172 -18.844 -18.234 1 97.81 184 GLU B CA 1
ATOM 3009 C C . GLU B 1 184 ? 5.531 -18.781 -17.531 1 97.81 184 GLU B C 1
ATOM 3011 O O . GLU B 1 184 ? 6.062 -19.812 -17.125 1 97.81 184 GLU B O 1
ATOM 3016 N N . THR B 1 185 ? 6.074 -17.562 -17.469 1 98.38 185 THR B N 1
ATOM 3017 C CA . THR B 1 185 ? 7.316 -17.359 -16.734 1 98.38 185 THR B CA 1
ATOM 3018 C C . THR B 1 185 ? 7.109 -17.656 -15.25 1 98.38 185 THR B C 1
ATOM 3020 O O . THR B 1 185 ? 7.922 -18.344 -14.625 1 98.38 185 THR B O 1
ATOM 3023 N N . ILE B 1 186 ? 6.055 -17.188 -14.641 1 98.5 186 ILE B N 1
ATOM 3024 C CA . ILE B 1 186 ? 5.75 -17.312 -13.219 1 98.5 186 ILE B CA 1
ATOM 3025 C C . ILE B 1 186 ? 5.559 -18.781 -12.859 1 98.5 186 ILE B C 1
ATOM 3027 O O . ILE B 1 186 ? 6.02 -19.234 -11.805 1 98.5 186 ILE B O 1
ATOM 3031 N N . LYS B 1 187 ? 4.945 -19.531 -13.711 1 97.44 187 LYS B N 1
ATOM 3032 C CA . LYS B 1 187 ? 4.629 -20.938 -13.477 1 97.44 187 LYS B CA 1
ATOM 3033 C C . LYS B 1 187 ? 5.902 -21.766 -13.328 1 97.44 187 LYS B C 1
ATOM 3035 O O . LYS B 1 187 ? 5.867 -22.875 -12.781 1 97.44 187 LYS B O 1
ATOM 3040 N N . GLN B 1 188 ? 7 -21.234 -13.797 1 97.5 188 GLN B N 1
ATOM 3041 C CA . GLN B 1 188 ? 8.25 -21.984 -13.766 1 97.5 188 GLN B CA 1
ATOM 3042 C C . GLN B 1 188 ? 8.938 -21.844 -12.406 1 97.5 188 GLN B C 1
ATOM 3044 O O . GLN B 1 188 ? 9.883 -22.578 -12.109 1 97.5 188 GLN B O 1
ATOM 3049 N N . ARG B 1 189 ? 8.469 -20.969 -11.539 1 97.88 189 ARG B N 1
ATOM 3050 C CA . ARG B 1 189 ? 9.078 -20.766 -10.234 1 97.88 189 ARG B CA 1
ATOM 3051 C C . ARG B 1 189 ? 8.953 -22 -9.352 1 97.88 189 ARG B C 1
ATOM 3053 O O . ARG B 1 189 ? 7.84 -22.438 -9.047 1 97.88 189 ARG B O 1
ATOM 3060 N N . GLU B 1 190 ? 10.078 -22.547 -8.867 1 97.44 190 GLU B N 1
ATOM 3061 C CA . GLU B 1 190 ? 10.062 -23.719 -8.008 1 97.44 190 GLU B CA 1
ATOM 3062 C C . GLU B 1 190 ? 9.344 -23.438 -6.691 1 97.44 190 GLU B C 1
ATOM 3064 O O . GLU B 1 190 ? 8.688 -24.312 -6.133 1 97.44 190 GLU B O 1
ATOM 3069 N N . GLY B 1 191 ? 9.469 -22.219 -6.188 1 97.81 191 GLY B N 1
ATOM 3070 C CA . GLY B 1 191 ? 8.789 -21.859 -4.957 1 97.81 191 GLY B CA 1
ATOM 3071 C C . GLY B 1 191 ? 7.277 -21.938 -5.066 1 97.81 191 GLY B C 1
ATOM 3072 O O . GLY B 1 191 ? 6.598 -22.297 -4.109 1 97.81 191 GLY B O 1
ATOM 3073 N N . LEU B 1 192 ? 6.754 -21.531 -6.238 1 98.06 192 LEU B N 1
ATOM 3074 C CA . LEU B 1 192 ? 5.316 -21.656 -6.477 1 98.06 192 LEU B CA 1
ATOM 3075 C C . LEU B 1 192 ? 4.879 -23.109 -6.43 1 98.06 192 LEU B C 1
ATOM 3077 O O . LEU B 1 192 ? 3.889 -23.453 -5.773 1 98.06 192 LEU B O 1
ATOM 3081 N N . LYS B 1 193 ? 5.574 -23.984 -7.086 1 96.56 193 LYS B N 1
ATOM 3082 C CA . LYS B 1 193 ? 5.23 -25.391 -7.168 1 96.56 193 LYS B CA 1
ATOM 3083 C C . LYS B 1 193 ? 5.238 -26.047 -5.785 1 96.56 193 LYS B C 1
ATOM 3085 O O . LYS B 1 193 ? 4.465 -26.969 -5.52 1 96.56 193 LYS B O 1
ATOM 3090 N N . GLN B 1 194 ? 6.059 -25.547 -4.918 1 95.88 194 GLN B N 1
ATOM 3091 C CA . GLN B 1 194 ? 6.23 -26.125 -3.59 1 95.88 194 GLN B CA 1
ATOM 3092 C C . GLN B 1 194 ? 5.246 -25.531 -2.592 1 95.88 194 GLN B C 1
ATOM 3094 O O . GLN B 1 194 ? 5.055 -26.062 -1.498 1 95.88 194 GLN B O 1
ATOM 3099 N N . SER B 1 195 ? 4.566 -24.453 -2.973 1 94.19 195 SER B N 1
ATOM 3100 C CA . SER B 1 195 ? 3.725 -23.703 -2.043 1 94.19 195 SER B CA 1
ATOM 3101 C C . SER B 1 195 ? 2.293 -24.234 -2.049 1 94.19 195 SER B C 1
ATOM 3103 O O . SER B 1 195 ? 1.896 -24.953 -2.965 1 94.19 195 SER B O 1
ATOM 3105 N N . THR B 1 196 ? 1.521 -23.844 -1.052 1 92.06 196 THR B N 1
ATOM 3106 C CA . THR B 1 196 ? 0.096 -24.156 -0.991 1 92.06 196 THR B CA 1
ATOM 3107 C C . THR B 1 196 ? -0.639 -23.547 -2.182 1 92.06 196 THR B C 1
ATOM 3109 O O . THR B 1 196 ? -1.615 -24.125 -2.674 1 92.06 196 THR B O 1
ATOM 3112 N N . MET B 1 197 ? -0.161 -22.438 -2.631 1 91.12 197 MET B N 1
ATOM 3113 C CA . MET B 1 197 ? -0.754 -21.797 -3.805 1 91.12 197 MET B CA 1
ATOM 3114 C C . MET B 1 197 ? -0.638 -22.703 -5.027 1 91.12 197 MET B C 1
ATOM 3116 O O . MET B 1 197 ? -1.59 -22.844 -5.801 1 91.12 197 MET B O 1
ATOM 3120 N N . GLY B 1 198 ? 0.556 -23.203 -5.223 1 91.31 198 GLY B N 1
ATOM 3121 C CA . GLY B 1 198 ? 0.752 -24.125 -6.336 1 91.31 198 GLY B CA 1
ATOM 3122 C C . GLY B 1 198 ? -0.188 -25.312 -6.305 1 91.31 198 GLY B C 1
ATOM 3123 O O . GLY B 1 198 ? -0.638 -25.781 -7.352 1 91.31 198 GLY B O 1
ATOM 3124 N N . GLN B 1 199 ? -0.539 -25.75 -5.137 1 88.5 199 GLN B N 1
ATOM 3125 C CA . GLN B 1 199 ? -1.429 -26.891 -4.965 1 88.5 199 GLN B CA 1
ATOM 3126 C C . GLN B 1 199 ? -2.859 -26.547 -5.359 1 88.5 199 GLN B C 1
ATOM 3128 O O . GLN B 1 199 ? -3.623 -27.406 -5.789 1 88.5 199 GLN B O 1
ATOM 3133 N N . LEU B 1 200 ? -3.176 -25.266 -5.188 1 87.62 200 LEU B N 1
ATOM 3134 C CA . LEU B 1 200 ? -4.535 -24.828 -5.473 1 87.62 200 LEU B CA 1
ATOM 3135 C C . LEU B 1 200 ? -4.707 -24.516 -6.957 1 87.62 200 LEU B C 1
ATOM 3137 O O . LEU B 1 200 ? -5.832 -24.484 -7.461 1 87.62 200 LEU B O 1
ATOM 3141 N N . LEU B 1 201 ? -3.617 -24.188 -7.559 1 86.81 201 LEU B N 1
ATOM 3142 C CA . LEU B 1 201 ? -3.664 -23.828 -8.969 1 86.81 201 LEU B CA 1
ATOM 3143 C C . LEU B 1 201 ? -3.613 -25.062 -9.859 1 86.81 201 LEU B C 1
ATOM 3145 O O . LEU B 1 201 ? -4.25 -25.109 -10.914 1 86.81 201 LEU B O 1
#

Radius of gyration: 19.64 Å; Cα contacts (8 Å, |Δi|>4): 677; chains: 2; bounding box: 44×53×46 Å

Organism: Acinetobacter pittii (strain PHEA-2) (NCBI:txid871585)

Sequence (402 aa):
MSLKLYTNKESRGVVIDWLLVELGVECERIEVAYKTEMKSPEYLKLNPFGKVPVLVDGDVVIYELGAICAYLADKFSDKGLAPALDDPKRGLYYRWLFLMAGPWEAAGVDKALGIEVSPEQKMFVGYGDYNDAYQALVQGLSEANPYVCGEQFTAADVSVGAMLLWQLKMNAIESHPAITRYVETIKQREGLKQSTMGQLLMSLKLYTNKESRGVVIDWLLVELGVECERIEVAYKTEMKSPEYLKLNPFGKVPVLVDGDVVIYELGAICAYLADKFSDKGLAPALDDPKRGLYYRWLFLMAGPWEAAGVDKALGIEVSPEQKMFVGYGDYNDAYQALVQGLSEANPYVCGEQFTAADVSVGAMLLWQLKMNAIESHPAITRYVETIKQREGLKQSTMGQLL

InterPro domains:
  IPR004045 Glutathione S-transferase, N-terminal [PF02798] (1-73)
  IPR004045 Glutathione S-transferase, N-terminal [PS50404] (1-80)
  IPR004046 Glutathione S-transferase, C-terminal [PF14497] (142-194)
  IPR036249 Thioredoxin-like superfamily [SSF52833] (2-83)
  IPR036282 Glutathione S-transferase, C-terminal domain superfamily [SSF47616] (80-194)
  IPR040079 Glutathione transferase family [SFLDS00019] (3-197)

Nearest PDB structures (foldseek):
  4kgi-assembly1_B  TM=7.612E-01  e=1.155E-08  Shigella flexneri 2a str. 2457T
  8z3b-assembly1_A  TM=7.291E-01  e=4.858E-09  Plutella xylostella
  2ycd-assembly1_A-2  TM=7.775E-01  e=6.200E-08  Agrobacterium tumefaciens
  7dw2-assembly1_A  TM=7.399E-01  e=2.452E-07  Salix babylonica
  7dw4-assembly1_A  TM=7.378E-01  e=1.074E-06  Salix babylonica

Secondary structure (DSSP, 8-state):
---EEEE-TTSTHHHHHHHHHHHT---EEEE--TTTGGGSHHHHHH-TT--S-EEEETTEEEESHHHHHHHHHHHTGGG--S--TT-THHHHHHHHHHHIIIIIHHHHHHHHTT----TTTTTT-TT-SHHHHHHHHHHHHHT-SSBTBBTB--HHHHHHHHHHHHHHHTT-S---HHHHHHHHHHTT-HHHHHSHHHHH-/---EEEE-TTSTHHHHHHHHHHHT---EEEE--TTTGGGSHHHHHH-TT--S-EEEETTEEEESHHHHHHHHHHHTGGG--S--TT-THHHHHHHHHHHIIIIIHHHHHHHHTT----TTTTTT-TT-SHHHHHHHHHHHHHT-SSBTBBTB--HHHHHHHHHHHHHHHTT-S---HHHHHHHHHHTT-HHHHHSHHHHH-

Foldseek 3Di:
DFKEWEDALPACSLLVQLLCLLLVHDHHYDYADPPPRLPDPVNCVLPVVSDDTWMDDPPDIDDDPLRSQVVVCVVSVVSQQADDPPDPLNVLLVVLSCLVSALVVVQLVCVVVVDAADQVRLVPRPNSHNVSSLVVVLVQLQPPCPHSSHPGHHSSLSSNLLVLVVCVVVVNDDDDPSSVSNNVVVLPDPSLCPTSSVVVD/DFKEWEDALPACSLLVQLLCLLLVHDHHYDYADPPPRLPDPVNCVLPVVSDDTWMDDPPDIDDDPLRSQVVVCVVSVVSQQADDPPDPLNVLLVVLSCLVRALVVVQLVCVVVVHAADCVRLVPHPNSHNVSSLVVVLVQLQPPCPHSSHPGHHSSLSSNLLVLVVCVVVVNDDDDPSSVSNNVVVLPDPSLCVTSSVVVD

pLDDT: mean 96.54, std 3.81, range [58.22, 98.94]